Protein AF-A0A067BI05-F1 (afdb_monomer_lite)

Sequence (385 aa):
MAFNGQLSTTVYVVPRTGSGANLKFDAFLSQPGPDVTANYMLLDDRAYWSIEKDAVITSAGCLDADQLPPVQLMQASLTDAVVVSSVDDQKIECPSGKLLQLQFAGEKFVFCNSNTNQLTKAVGADGDMTIEHLADPTMLPDFTIPRVPGQSALSCPVITNDAFPNLLRSPSTTLSTRAASLGPTTCRCKGRCKPCLFVHGVGNNESSLSTRTFPKTWGSIQDHAPCCLSVALAHYESRERGWTRPRHVSGSSTSSIDNLILVTYSMGNLVAGGAVANRTCTFGSGVTWVSLVGPMQGSNASNVLEQKCASGDWSPSLAVVGYCPATEAYLQLKDQTSVSIDLYNAFQAAQSVHHRASKVLCGINASGLGSADAPAPVYVGSQAF

Organism: Saprolegnia parasitica (strain CBS 223.65) (NCBI:txid695850)

pLDDT: mean 83.99, std 13.9, range [36.34, 98.38]

Radius of gyration: 24.47 Å; chains: 1; bounding box: 62×57×69 Å

Foldseek 3Di:
DAFQNHPDWDKDWAWDDDPDQFTDIKIKTWDDDPAWIWIWIRDPLWIKIFIGGPNATADMAGDALVLDFVRRCVSVQVVLKAWADAAPPDGDDQPQFTWIWTAGPNFIKIFRQHPVRDTAWIDALSDIDGDDDDPDPVPDDDNDQDDHPPDDGYDGDRHDPPDPPPPDDDDPPDNDNHHDYRDPNADADPDAAFAEEEFFAADAADFDAWDQDDCVTCNVVSVRPNSHPGYTYFHDHQHAAALLDDDDRHPDPAQEDAQYEYEYAESRLLNVLLCCLVSVHHYDPRYAYEYEAYLLQAALLLVLLCVCLVVVVDDPVCVVSPCPPPHNSSNLRHGLVPDDPVSVVSSVSSVVSCVSHNHYHHDPDLNDRDYPPNPNSVVSRVVSD

Structure (mmCIF, N/CA/C/O backbone):
data_AF-A0A067BI05-F1
#
_entry.id   AF-A0A067BI05-F1
#
loop_
_atom_site.group_PDB
_atom_site.id
_atom_site.type_symbol
_atom_site.label_atom_id
_atom_site.label_alt_id
_atom_site.label_comp_id
_atom_site.label_asym_id
_atom_site.label_entity_id
_atom_site.label_seq_id
_atom_site.pdbx_PDB_ins_code
_atom_site.Cartn_x
_atom_site.Cartn_y
_atom_site.Cartn_z
_atom_site.occupancy
_atom_site.B_iso_or_equiv
_atom_site.auth_seq_id
_atom_site.auth_comp_id
_atom_site.auth_asym_id
_atom_site.auth_atom_id
_atom_site.pdbx_PDB_model_num
ATOM 1 N N . MET A 1 1 ? 2.111 -1.872 12.413 1.00 56.62 1 MET A N 1
ATOM 2 C CA . MET A 1 1 ? 1.651 -1.036 11.278 1.00 56.62 1 MET A CA 1
ATOM 3 C C . MET A 1 1 ? 1.596 0.419 11.742 1.00 56.62 1 MET A C 1
ATOM 5 O O . MET A 1 1 ? 1.391 0.620 12.929 1.00 56.62 1 MET A O 1
ATOM 9 N N . ALA A 1 2 ? 1.810 1.408 10.868 1.00 65.00 2 ALA A N 1
ATOM 10 C CA . ALA A 1 2 ? 1.563 2.819 11.189 1.00 65.00 2 ALA A CA 1
ATOM 11 C C . ALA A 1 2 ? 0.395 3.327 10.333 1.00 65.00 2 ALA A C 1
ATOM 13 O O . ALA A 1 2 ? 0.417 3.146 9.117 1.00 65.00 2 ALA A O 1
ATOM 14 N N . PHE A 1 3 ? -0.613 3.939 10.948 1.00 66.50 3 PHE A N 1
ATOM 15 C CA . PHE A 1 3 ? -1.763 4.529 10.263 1.00 66.50 3 PHE A CA 1
ATOM 16 C C . PHE A 1 3 ? -1.523 6.036 10.107 1.00 66.50 3 PHE A C 1
ATOM 18 O O . PHE A 1 3 ? -1.383 6.740 11.106 1.00 66.50 3 PHE A O 1
ATOM 25 N N . ASN A 1 4 ? -1.399 6.526 8.867 1.00 66.25 4 ASN A N 1
ATOM 26 C CA . ASN A 1 4 ? -0.978 7.904 8.551 1.00 66.25 4 ASN A CA 1
ATOM 27 C C . ASN A 1 4 ? 0.317 8.327 9.275 1.00 66.25 4 ASN A C 1
ATOM 29 O O . ASN A 1 4 ? 0.436 9.429 9.800 1.00 66.25 4 ASN A O 1
ATOM 33 N N . GLY A 1 5 ? 1.293 7.414 9.337 1.00 68.69 5 GLY A N 1
ATOM 34 C CA . GLY A 1 5 ? 2.583 7.647 9.997 1.00 68.69 5 GLY A CA 1
ATOM 35 C C . GLY A 1 5 ? 2.569 7.518 11.525 1.00 68.69 5 GLY A C 1
ATOM 36 O O . GLY A 1 5 ? 3.636 7.574 12.131 1.00 68.69 5 GLY A O 1
ATOM 37 N N . GLN A 1 6 ? 1.407 7.282 12.142 1.00 74.69 6 GLN A N 1
ATOM 38 C CA . GLN A 1 6 ? 1.266 7.129 13.590 1.00 74.69 6 GLN A CA 1
ATOM 39 C C . GLN A 1 6 ? 1.163 5.656 14.001 1.00 74.69 6 GLN A C 1
ATOM 41 O O . GLN A 1 6 ? 0.455 4.870 13.373 1.00 74.69 6 GLN A O 1
ATOM 46 N N . LEU A 1 7 ? 1.867 5.271 15.068 1.00 82.44 7 LEU A N 1
ATOM 47 C CA . LEU A 1 7 ? 1.846 3.900 15.609 1.00 82.44 7 LEU A CA 1
ATOM 48 C C . LEU A 1 7 ? 0.680 3.644 16.574 1.00 82.44 7 LEU A C 1
ATOM 50 O O . LEU A 1 7 ? 0.437 2.502 16.956 1.00 82.44 7 LEU A O 1
ATOM 54 N N . SER A 1 8 ? -0.032 4.694 16.967 1.00 86.25 8 SER A N 1
ATOM 55 C CA . SER A 1 8 ? -1.223 4.629 17.806 1.00 86.25 8 SER A CA 1
ATOM 56 C C . SER A 1 8 ? -2.197 5.730 17.407 1.00 86.25 8 SER A C 1
ATOM 58 O O . SER A 1 8 ? -1.823 6.730 16.789 1.00 86.25 8 SER A O 1
ATOM 60 N N . THR A 1 9 ? -3.470 5.540 17.735 1.00 88.00 9 THR A N 1
ATOM 61 C CA . THR A 1 9 ? -4.495 6.556 17.526 1.00 88.00 9 THR A CA 1
ATOM 62 C C . THR A 1 9 ? -5.673 6.336 18.470 1.00 88.00 9 THR A C 1
ATOM 64 O O . THR A 1 9 ? -5.859 5.226 18.972 1.00 88.00 9 THR A O 1
ATOM 67 N N . THR A 1 10 ? -6.456 7.386 18.706 1.00 90.75 10 THR A N 1
ATOM 68 C CA . THR A 1 10 ? -7.650 7.344 19.555 1.00 90.75 10 THR A CA 1
ATOM 69 C C . THR A 1 10 ? -8.881 7.539 18.686 1.00 90.75 10 THR A C 1
ATOM 71 O O . THR A 1 10 ? -8.985 8.534 17.968 1.00 90.75 10 THR A O 1
ATOM 74 N N . VAL A 1 11 ? -9.817 6.597 18.775 1.00 92.50 11 VAL A N 1
ATOM 75 C CA . VAL A 1 11 ? -11.116 6.664 18.103 1.00 92.50 11 VAL A CA 1
ATOM 76 C C . VAL A 1 11 ? -12.190 6.823 19.171 1.00 92.50 11 VAL A C 1
ATOM 78 O O . VAL A 1 11 ? -12.309 5.983 20.061 1.00 92.50 11 VAL A O 1
ATOM 81 N N . TYR A 1 12 ? -12.986 7.880 19.070 1.00 94.56 12 TYR A N 1
ATOM 82 C CA . TYR A 1 12 ? -14.191 8.058 19.871 1.00 94.56 12 TYR A CA 1
ATOM 83 C C . TYR A 1 12 ? -15.354 7.390 19.155 1.00 94.56 12 TYR A C 1
ATOM 85 O O . TYR A 1 12 ? -15.509 7.572 17.950 1.00 94.56 12 TYR A O 1
ATOM 93 N N . VAL A 1 13 ? -16.165 6.624 19.882 1.00 92.31 13 VAL A N 1
ATOM 94 C CA . VAL A 1 13 ? -17.328 5.917 19.332 1.00 92.31 13 VAL A CA 1
ATOM 95 C C . VAL A 1 13 ? -18.539 6.216 20.203 1.00 92.31 13 VAL A C 1
ATOM 97 O O . VAL A 1 13 ? -18.498 6.011 21.415 1.00 92.31 13 VAL A O 1
ATOM 100 N N . VAL A 1 14 ? -19.618 6.684 19.582 1.00 92.88 14 VAL A N 1
ATOM 101 C CA . VAL A 1 14 ? -20.865 7.047 20.256 1.00 92.88 14 VAL A CA 1
ATOM 102 C C . VAL A 1 14 ? -21.976 6.132 19.748 1.00 92.88 14 VAL A C 1
ATOM 104 O O . VAL A 1 14 ? -22.354 6.232 18.580 1.00 92.88 14 VAL A O 1
ATOM 107 N N . PRO A 1 15 ? -22.512 5.216 20.572 1.00 89.75 15 PRO A N 1
ATOM 108 C CA . PRO A 1 15 ? -23.599 4.349 20.142 1.00 89.75 15 PRO A CA 1
ATOM 109 C C . PRO A 1 15 ? -24.854 5.176 19.848 1.00 89.75 15 PRO A C 1
ATOM 111 O O . PRO A 1 15 ? -25.231 6.058 20.620 1.00 89.75 15 PRO A O 1
ATOM 114 N N . ARG A 1 16 ? -25.538 4.851 18.750 1.00 89.12 16 ARG A N 1
ATOM 115 C CA . ARG A 1 16 ? -26.815 5.461 18.372 1.00 89.12 16 ARG A CA 1
ATOM 116 C C . ARG A 1 16 ? -27.958 4.476 18.550 1.00 89.12 16 ARG A C 1
ATOM 118 O O . ARG A 1 16 ? -27.801 3.264 18.398 1.00 89.12 16 ARG A O 1
ATOM 125 N N . THR A 1 17 ? -29.144 5.005 18.836 1.00 81.88 17 THR A N 1
ATOM 126 C CA . THR A 1 17 ? -30.365 4.197 18.788 1.00 81.88 17 THR A CA 1
ATOM 127 C C . THR A 1 17 ? -30.646 3.795 17.340 1.00 81.88 17 THR A C 1
ATOM 129 O O . THR A 1 17 ? -30.549 4.602 16.416 1.00 81.88 17 THR A O 1
ATOM 132 N N . GLY A 1 18 ? -30.961 2.520 17.121 1.00 67.38 18 GLY A N 1
ATOM 133 C CA . GLY A 1 18 ? -31.204 1.977 15.790 1.00 67.38 18 GLY A CA 1
ATOM 134 C C . GLY A 1 18 ? -32.317 0.941 15.803 1.00 67.38 18 GLY A C 1
ATOM 135 O O . GLY A 1 18 ? -32.486 0.207 16.775 1.00 67.38 18 GLY A O 1
ATOM 136 N N . SER A 1 19 ? -33.082 0.886 14.715 1.00 57.88 19 SER A N 1
ATOM 137 C CA . SER A 1 19 ? -34.001 -0.207 14.414 1.00 57.88 19 SER A CA 1
ATOM 138 C C . SER A 1 19 ? -33.335 -1.169 13.423 1.00 57.88 19 SER A C 1
ATOM 140 O O . SER A 1 19 ? -32.744 -0.743 12.431 1.00 57.88 19 SER A O 1
ATOM 142 N N . GLY A 1 20 ? -33.414 -2.474 13.693 1.00 62.69 20 GLY A N 1
ATOM 143 C CA . GLY A 1 20 ? -32.857 -3.522 12.830 1.00 62.69 20 GLY A CA 1
ATOM 144 C C . GLY A 1 20 ? -31.731 -4.331 13.475 1.00 62.69 20 GLY A C 1
ATOM 145 O O . GLY A 1 20 ? -31.463 -4.216 14.665 1.00 62.69 20 GLY A O 1
ATOM 146 N N . ALA A 1 21 ? -31.105 -5.194 12.673 1.00 63.84 21 ALA A N 1
ATOM 147 C CA . ALA A 1 21 ? -30.108 -6.157 13.140 1.00 63.84 21 ALA A CA 1
ATOM 148 C C . ALA A 1 21 ? -28.681 -5.591 13.245 1.00 63.84 21 ALA A C 1
ATOM 150 O O . ALA A 1 21 ? -27.814 -6.301 13.725 1.00 63.84 21 ALA A O 1
ATOM 151 N N . ASN A 1 22 ? -28.414 -4.358 12.800 1.00 72.06 22 ASN A N 1
ATOM 152 C CA . ASN A 1 22 ? -27.057 -3.806 12.732 1.00 72.06 22 ASN A CA 1
ATOM 153 C C . ASN A 1 22 ? -26.821 -2.767 13.835 1.00 72.06 22 ASN A C 1
ATOM 155 O O . ASN A 1 22 ? -27.676 -1.910 14.068 1.00 72.06 22 ASN A O 1
ATOM 159 N N . LEU A 1 23 ? -25.640 -2.808 14.461 1.00 79.75 23 LEU A N 1
ATOM 160 C CA . LEU A 1 23 ? -25.194 -1.762 15.384 1.00 79.75 23 LEU A CA 1
ATOM 161 C C . LEU A 1 23 ? -25.078 -0.428 14.647 1.00 79.75 23 LEU A C 1
ATOM 163 O O . LEU A 1 23 ? -24.550 -0.372 13.536 1.00 79.75 23 LEU A O 1
ATOM 167 N N . LYS A 1 24 ? -25.546 0.641 15.293 1.00 86.25 24 LYS A N 1
ATOM 168 C CA . LYS A 1 24 ? -25.377 2.015 14.824 1.00 86.25 24 LYS A CA 1
ATOM 169 C C . LYS A 1 24 ? -24.517 2.791 15.801 1.00 86.25 24 LYS A C 1
ATOM 171 O O . LYS A 1 24 ? -24.714 2.706 17.012 1.00 86.25 24 LYS A O 1
ATOM 176 N N . PHE A 1 25 ? -23.592 3.565 15.264 1.00 90.19 25 PHE A N 1
ATOM 177 C CA . PHE A 1 25 ? -22.757 4.467 16.035 1.00 90.19 25 PHE A CA 1
ATOM 178 C C . PHE A 1 25 ? -22.269 5.608 15.151 1.00 90.19 25 PHE A C 1
ATOM 180 O O . PHE A 1 25 ? -22.267 5.494 13.924 1.00 90.19 25 PHE A O 1
ATOM 187 N N . ASP A 1 26 ? -21.853 6.681 15.802 1.00 92.94 26 ASP A N 1
ATOM 188 C CA . ASP A 1 26 ? -21.001 7.706 15.219 1.00 92.94 26 ASP A CA 1
ATOM 189 C C . ASP A 1 26 ? -19.573 7.486 15.712 1.00 92.94 26 ASP A C 1
ATOM 191 O O . ASP A 1 26 ? -19.353 6.902 16.778 1.00 92.94 26 ASP A O 1
ATOM 195 N N . ALA A 1 27 ? -18.591 7.912 14.928 1.00 94.06 27 ALA A N 1
ATOM 196 C CA . ALA A 1 27 ? -17.193 7.798 15.307 1.00 94.06 27 ALA A CA 1
ATOM 197 C C . ALA A 1 27 ? -16.387 9.022 14.890 1.00 94.06 27 ALA A C 1
ATOM 199 O O . ALA A 1 27 ? -16.645 9.621 13.849 1.00 94.06 27 ALA A O 1
ATOM 200 N N . PHE A 1 28 ? -15.382 9.359 15.688 1.00 94.94 28 PHE A N 1
ATOM 201 C CA . PHE A 1 28 ? -14.453 10.437 15.389 1.00 94.94 28 PHE A CA 1
ATOM 202 C C . PHE A 1 28 ? -13.025 9.993 15.666 1.00 94.94 28 PHE A C 1
ATOM 204 O O . PHE A 1 28 ? -12.724 9.393 16.697 1.00 94.94 28 PHE A O 1
ATOM 211 N N . LEU A 1 29 ? -12.140 10.315 14.737 1.00 92.56 29 LEU A N 1
ATOM 212 C CA . LEU A 1 29 ? -10.731 9.983 14.775 1.00 92.56 29 LEU A CA 1
ATOM 213 C C . LEU A 1 29 ? -9.933 11.225 14.400 1.00 92.56 29 LEU A C 1
ATOM 215 O O . LEU A 1 29 ? -10.131 11.779 13.323 1.00 92.56 29 LEU A O 1
ATOM 219 N N . SER A 1 30 ? -9.007 11.626 15.265 1.00 90.69 30 SER A N 1
ATOM 220 C CA . SER A 1 30 ? -8.077 12.721 14.993 1.00 90.69 30 SER A CA 1
ATOM 221 C C . SER A 1 30 ? -6.648 12.214 14.997 1.00 90.69 30 SER A C 1
ATOM 223 O O . SER A 1 30 ? -6.239 11.449 15.874 1.00 90.69 30 SER A O 1
ATOM 225 N N . GLN A 1 31 ? -5.883 12.648 14.005 1.00 87.94 31 GLN A N 1
ATOM 226 C CA . GLN A 1 31 ? -4.492 12.280 13.827 1.00 87.94 31 GLN A CA 1
ATOM 227 C C . GLN A 1 31 ? -3.637 13.525 13.627 1.00 87.94 31 GLN A C 1
ATOM 229 O O . GLN A 1 31 ? -3.487 14.007 12.500 1.00 87.94 31 GLN A O 1
ATOM 234 N N . PRO A 1 32 ? -3.048 14.039 14.716 1.00 87.00 32 PRO A N 1
ATOM 235 C CA . PRO A 1 32 ? -2.058 15.097 14.636 1.00 87.00 32 PRO A CA 1
ATOM 236 C C . PRO A 1 32 ? -0.828 14.621 13.852 1.00 87.00 32 PRO A C 1
ATOM 238 O O . PRO A 1 32 ? -0.216 13.599 14.177 1.00 87.00 32 PRO A O 1
ATOM 241 N N . GLY A 1 33 ? -0.479 15.350 12.799 1.00 80.62 33 GLY A N 1
ATOM 242 C CA . GLY A 1 33 ? 0.780 15.233 12.071 1.00 80.62 33 GLY A CA 1
ATOM 243 C C . GLY A 1 33 ? 1.746 16.368 12.436 1.00 80.62 33 GLY A C 1
ATOM 244 O O . GLY A 1 33 ? 1.424 17.207 13.275 1.00 80.62 33 GLY A O 1
ATOM 245 N N . PRO A 1 34 ? 2.940 16.416 11.817 1.00 77.94 34 PRO A N 1
ATOM 246 C CA . PRO A 1 34 ? 3.927 17.463 12.091 1.00 77.94 34 PRO A CA 1
ATOM 247 C C . PRO A 1 34 ? 3.455 18.866 11.675 1.00 77.94 34 PRO A C 1
ATOM 249 O O . PRO A 1 34 ? 3.755 19.827 12.374 1.00 77.94 34 PRO A O 1
ATOM 252 N N . ASP A 1 35 ? 2.701 18.972 10.574 1.00 81.31 35 ASP A N 1
ATOM 253 C CA . ASP A 1 35 ? 2.276 20.261 9.999 1.00 81.31 35 ASP A CA 1
ATOM 254 C C . ASP A 1 35 ? 0.755 20.463 9.980 1.00 81.31 35 ASP A C 1
ATOM 256 O O . ASP A 1 35 ? 0.274 21.592 9.880 1.00 81.31 35 ASP A O 1
ATOM 260 N N . VAL A 1 36 ? -0.005 19.368 9.998 1.00 84.75 36 VAL A N 1
ATOM 261 C CA . VAL A 1 36 ? -1.465 19.364 9.867 1.00 84.75 36 VAL A CA 1
ATOM 262 C C . VAL A 1 36 ? -2.066 18.250 10.712 1.00 84.75 36 VAL A C 1
ATOM 264 O O . VAL A 1 36 ? -1.423 17.225 10.933 1.00 84.75 36 VAL A O 1
ATOM 267 N N . THR A 1 37 ? -3.316 18.417 11.122 1.00 86.44 37 THR A N 1
ATOM 268 C CA . THR A 1 37 ? -4.121 17.379 11.769 1.00 86.44 37 THR A CA 1
ATOM 269 C C . THR A 1 37 ? -5.123 16.826 10.765 1.00 86.44 37 THR A C 1
ATOM 271 O O . THR A 1 37 ? -5.884 17.581 10.160 1.00 86.44 37 THR A O 1
ATOM 274 N N . ALA A 1 38 ? -5.131 15.507 10.581 1.00 88.94 38 ALA A N 1
ATOM 275 C CA . ALA A 1 38 ? -6.140 14.824 9.780 1.00 88.94 38 ALA A CA 1
ATOM 276 C C . ALA A 1 38 ? -7.260 14.310 10.685 1.00 88.94 38 ALA A C 1
ATOM 278 O O . ALA A 1 38 ? -7.002 13.533 11.604 1.00 88.94 38 ALA A O 1
ATOM 279 N N . ASN A 1 39 ? -8.498 14.719 10.418 1.00 91.62 39 ASN A N 1
ATOM 280 C CA . ASN A 1 39 ? -9.674 14.255 11.148 1.00 91.62 39 ASN A CA 1
ATOM 281 C C . ASN A 1 39 ? -10.578 13.425 10.231 1.00 91.62 39 ASN A C 1
ATOM 283 O O . ASN A 1 39 ? -10.792 13.784 9.072 1.00 91.62 39 ASN A O 1
ATOM 287 N N . TYR A 1 40 ? -11.153 12.359 10.776 1.00 92.50 40 TYR A N 1
ATOM 288 C CA . TYR A 1 40 ? -12.107 11.475 10.117 1.00 92.50 40 TYR A CA 1
ATOM 289 C C . TYR A 1 40 ? -13.336 11.334 11.005 1.00 92.50 40 TYR A C 1
ATOM 291 O O . TYR A 1 40 ? -13.212 11.109 12.210 1.00 92.50 40 TYR A O 1
ATOM 299 N N . MET A 1 41 ? -14.519 11.461 10.416 1.00 94.81 41 MET A N 1
ATOM 300 C CA . MET A 1 41 ? -15.772 11.426 11.159 1.00 94.81 41 MET A CA 1
ATOM 301 C C . MET A 1 41 ? -16.810 10.587 10.426 1.00 94.81 41 MET A C 1
ATOM 303 O O . MET A 1 41 ? -17.064 10.800 9.243 1.00 94.81 41 MET A O 1
ATOM 307 N N . LEU A 1 42 ? -17.435 9.667 11.152 1.00 93.62 42 LEU A N 1
ATOM 308 C CA . LEU A 1 42 ? -18.682 9.016 10.782 1.00 93.62 42 LEU A CA 1
ATOM 309 C C . LEU A 1 42 ? -19.787 9.653 11.625 1.00 93.62 42 LEU A C 1
ATOM 311 O O . LEU A 1 42 ? -19.767 9.522 12.846 1.00 93.62 42 LEU A O 1
ATOM 315 N N . LEU A 1 43 ? -20.722 10.344 10.981 1.00 93.81 43 LEU A N 1
ATOM 316 C CA . LEU A 1 43 ? -21.847 11.010 11.630 1.00 93.81 43 LEU A CA 1
ATOM 317 C C . LEU A 1 43 ? -23.120 10.723 10.841 1.00 93.81 43 LEU A C 1
ATOM 319 O O . LEU A 1 43 ? -23.198 11.030 9.650 1.00 93.81 43 LEU A O 1
ATOM 323 N N . ASP A 1 44 ? -24.114 10.141 11.504 1.00 91.38 44 ASP A N 1
ATOM 324 C CA . ASP A 1 44 ? -25.419 9.840 10.915 1.00 91.38 44 ASP A CA 1
ATOM 325 C C . ASP A 1 44 ? -25.350 9.027 9.616 1.00 91.38 44 ASP A C 1
ATOM 327 O O . ASP A 1 44 ? -25.998 9.336 8.614 1.00 91.38 44 ASP A O 1
ATOM 331 N N . ASP A 1 45 ? -24.558 7.952 9.651 1.00 89.19 45 ASP A N 1
ATOM 332 C CA . ASP A 1 45 ? -24.326 7.054 8.514 1.00 89.19 45 ASP A CA 1
ATOM 333 C C . ASP A 1 45 ? -23.666 7.769 7.306 1.00 89.19 45 ASP A C 1
ATOM 335 O O . ASP A 1 45 ? -23.735 7.275 6.185 1.00 89.19 45 ASP A O 1
ATOM 339 N N . ARG A 1 46 ? -23.017 8.928 7.507 1.00 92.62 46 ARG A N 1
ATOM 340 C CA . ARG A 1 46 ? -22.255 9.681 6.490 1.00 92.62 46 ARG A CA 1
ATOM 341 C C . ARG A 1 46 ? -20.814 9.861 6.944 1.00 92.62 46 ARG A C 1
ATOM 343 O O . ARG A 1 46 ? -20.571 10.119 8.122 1.00 92.62 46 ARG A O 1
ATOM 350 N N . ALA A 1 47 ? -19.868 9.756 6.018 1.00 93.69 47 ALA A N 1
ATOM 351 C CA . ALA A 1 47 ? -18.452 9.811 6.346 1.00 93.69 47 ALA A CA 1
ATOM 352 C C . ALA A 1 47 ? -17.747 11.025 5.738 1.00 93.69 47 ALA A C 1
ATOM 354 O O . ALA A 1 47 ? -17.953 11.384 4.577 1.00 93.69 47 ALA A O 1
ATOM 355 N N . TYR A 1 48 ? -16.903 11.645 6.556 1.00 94.31 48 TYR A N 1
ATOM 356 C CA . TYR A 1 48 ? -16.221 12.898 6.280 1.00 94.31 48 TYR A CA 1
ATOM 357 C C . TYR A 1 48 ? -14.737 12.770 6.615 1.00 94.31 48 TYR A C 1
ATOM 359 O O . TYR A 1 48 ? -14.358 12.084 7.567 1.00 94.31 48 TYR A O 1
ATOM 367 N N . TRP A 1 49 ? -13.908 13.508 5.888 1.00 92.81 49 TRP A N 1
ATOM 368 C CA . TRP A 1 49 ? -12.530 13.789 6.275 1.00 92.81 49 TRP A CA 1
ATOM 369 C C . TRP A 1 49 ? -12.286 15.296 6.282 1.00 92.81 49 TRP A C 1
ATOM 371 O O . TRP A 1 49 ? -12.964 16.059 5.588 1.00 92.81 49 TRP A O 1
ATOM 381 N N . SER A 1 50 ? -11.302 15.736 7.059 1.00 90.12 50 SER A N 1
ATOM 382 C CA . SER A 1 50 ? -10.821 17.114 7.032 1.00 90.12 50 SER A CA 1
ATOM 383 C C . SER A 1 50 ? -9.341 17.209 7.379 1.00 90.12 50 SER A C 1
ATOM 385 O O . SER A 1 50 ? -8.800 16.358 8.082 1.00 90.12 50 SER A O 1
ATOM 387 N N . ILE A 1 51 ? -8.694 18.247 6.858 1.00 88.00 51 ILE A N 1
ATOM 388 C CA . ILE A 1 51 ? -7.316 18.615 7.163 1.00 88.00 51 ILE A CA 1
ATOM 389 C C . ILE A 1 51 ? -7.330 19.987 7.819 1.00 88.00 51 ILE A C 1
ATOM 391 O O . ILE A 1 51 ? -7.756 20.988 7.232 1.00 88.00 51 ILE A O 1
ATOM 395 N N . GLU A 1 52 ? -6.831 20.020 9.039 1.00 87.31 52 GLU A N 1
ATOM 396 C CA . GLU A 1 52 ? -6.748 21.199 9.878 1.00 87.31 52 GLU A CA 1
ATOM 397 C C . GLU A 1 52 ? -5.296 21.659 9.983 1.00 87.31 52 GLU A C 1
ATOM 399 O O . GLU A 1 52 ? -4.385 20.858 10.195 1.00 87.31 52 GLU A O 1
ATOM 404 N N . LYS A 1 53 ? -5.075 22.962 9.825 1.00 87.12 53 LYS A N 1
ATOM 405 C CA . LYS A 1 53 ? -3.781 23.611 10.012 1.00 87.12 53 LYS A CA 1
ATOM 406 C C . LYS A 1 53 ? -3.990 24.866 10.843 1.00 87.12 53 LYS A C 1
ATOM 408 O O . LYS A 1 53 ? -4.869 25.658 10.515 1.00 87.12 53 LYS A O 1
ATOM 413 N N . ASP A 1 54 ? -3.206 25.037 11.905 1.00 87.75 54 ASP A N 1
ATOM 414 C CA . ASP A 1 54 ? -3.290 26.202 12.798 1.00 87.75 54 ASP A CA 1
ATOM 415 C C . ASP A 1 54 ? -4.727 26.471 13.304 1.00 87.75 54 ASP A C 1
ATOM 417 O O . ASP A 1 54 ? -5.197 27.607 13.313 1.00 87.75 54 ASP A O 1
ATOM 421 N N . ALA A 1 55 ? -5.444 25.406 13.689 1.00 86.50 55 ALA A N 1
ATOM 422 C CA . ALA A 1 55 ? -6.850 25.427 14.118 1.00 86.50 55 ALA A CA 1
ATOM 423 C C . ALA A 1 55 ? -7.883 25.839 13.047 1.00 86.50 55 ALA A C 1
ATOM 425 O O . ALA A 1 55 ? -9.038 26.136 13.357 1.00 86.50 55 ALA A O 1
ATOM 426 N N . VAL A 1 56 ? -7.490 25.854 11.770 1.00 89.88 56 VAL A N 1
ATOM 427 C CA . VAL A 1 56 ? -8.370 26.175 10.643 1.00 89.88 56 VAL A CA 1
ATOM 428 C C . VAL A 1 56 ? -8.487 24.971 9.716 1.00 89.88 56 VAL A C 1
ATOM 430 O O . VAL A 1 56 ? -7.489 24.431 9.239 1.00 89.88 56 VAL A O 1
ATOM 433 N N . ILE A 1 57 ? -9.722 24.570 9.403 1.00 88.88 57 ILE A N 1
ATOM 434 C CA . ILE A 1 57 ? -9.988 23.546 8.388 1.00 88.88 57 ILE A CA 1
ATOM 435 C C . ILE A 1 57 ? -9.629 24.121 7.014 1.00 88.88 57 ILE A C 1
ATOM 437 O O . ILE A 1 57 ? -10.308 25.004 6.490 1.00 88.88 57 ILE A O 1
ATOM 441 N N . THR A 1 58 ? -8.549 23.608 6.432 1.00 85.69 58 THR A N 1
ATOM 442 C CA . THR A 1 58 ? -8.029 24.038 5.124 1.00 85.69 58 THR A CA 1
ATOM 443 C C . THR A 1 58 ? -8.602 23.222 3.973 1.00 85.69 58 THR A C 1
ATOM 445 O O . THR A 1 58 ? -8.685 23.705 2.846 1.00 85.69 58 THR A O 1
ATOM 448 N N . SER A 1 59 ? -9.018 21.988 4.252 1.00 85.19 59 SER A N 1
ATOM 449 C CA . SER A 1 59 ? -9.626 21.095 3.276 1.00 85.19 59 SER A CA 1
ATOM 450 C C . SER A 1 59 ? -10.564 20.118 3.973 1.00 85.19 59 SER A C 1
ATOM 452 O O . SER A 1 59 ? -10.313 19.730 5.113 1.00 85.19 59 SER A O 1
ATOM 454 N N . ALA A 1 60 ? -11.651 19.742 3.310 1.00 90.75 60 ALA A N 1
ATOM 455 C CA . ALA A 1 60 ? -12.587 18.746 3.804 1.00 90.75 60 ALA A CA 1
ATOM 456 C C . ALA A 1 60 ? -13.336 18.097 2.640 1.00 90.75 60 ALA A C 1
ATOM 458 O O . ALA A 1 60 ? -13.480 18.696 1.572 1.00 90.75 60 ALA A O 1
ATOM 459 N N . GLY A 1 61 ? -13.834 16.886 2.857 1.00 89.50 61 GLY A N 1
ATOM 460 C CA . GLY A 1 61 ? -14.568 16.150 1.842 1.00 89.50 61 GLY A CA 1
ATOM 461 C C . GLY A 1 61 ? -15.304 14.945 2.401 1.00 89.50 61 GLY A C 1
ATOM 462 O O . GLY A 1 61 ? -15.342 14.712 3.610 1.00 89.50 61 GLY A O 1
ATOM 463 N N . CYS A 1 62 ? -15.906 14.196 1.487 1.00 92.19 62 CYS A N 1
ATOM 464 C CA . CYS A 1 62 ? -16.631 12.972 1.788 1.00 92.19 62 CYS A CA 1
ATOM 465 C C . CYS A 1 62 ? -15.716 11.758 1.671 1.00 92.19 62 CYS A C 1
ATOM 467 O O . CYS A 1 62 ? -14.731 11.795 0.931 1.00 92.19 62 CYS A O 1
ATOM 469 N N . LEU A 1 63 ? -16.055 10.708 2.411 1.00 88.88 63 LEU A N 1
ATOM 470 C CA . LEU A 1 63 ? -15.486 9.376 2.246 1.00 88.88 63 LEU A CA 1
ATOM 471 C C . LEU A 1 63 ? -16.562 8.441 1.707 1.00 88.88 63 LEU A C 1
ATOM 473 O O . LEU A 1 63 ? -17.716 8.520 2.132 1.00 88.88 63 LEU A O 1
ATOM 477 N N . ASP A 1 64 ? -16.160 7.545 0.818 1.00 84.31 64 ASP A N 1
ATOM 478 C CA . ASP A 1 64 ? -17.004 6.483 0.286 1.00 84.31 64 ASP A CA 1
ATOM 479 C C . ASP A 1 64 ? -16.969 5.229 1.177 1.00 84.31 64 ASP A C 1
ATOM 481 O O . ASP A 1 64 ? -16.134 5.079 2.074 1.00 84.31 64 ASP A O 1
ATOM 485 N N . ALA A 1 65 ? -17.911 4.311 0.942 1.00 81.56 65 ALA A N 1
ATOM 486 C CA . ALA A 1 65 ? -18.102 3.113 1.762 1.00 81.56 65 ALA A CA 1
ATOM 487 C C . ALA A 1 65 ? -16.860 2.205 1.816 1.00 81.56 65 ALA A C 1
ATOM 489 O O . ALA A 1 65 ? -16.597 1.577 2.840 1.00 81.56 65 ALA A O 1
ATOM 490 N N . ASP A 1 66 ? -16.092 2.137 0.728 1.00 76.62 66 ASP A N 1
ATOM 491 C CA . ASP A 1 66 ? -14.876 1.327 0.614 1.00 76.62 66 ASP A CA 1
ATOM 492 C C . ASP A 1 66 ? -13.649 1.973 1.283 1.00 76.62 66 ASP A C 1
ATOM 494 O O . ASP A 1 66 ? -12.609 1.327 1.424 1.00 76.62 66 ASP A O 1
ATOM 498 N N . GLN A 1 67 ? -13.774 3.225 1.732 1.00 80.62 67 GLN A N 1
ATOM 499 C CA . GLN A 1 67 ? -12.751 3.957 2.481 1.00 80.62 67 GLN A CA 1
ATOM 500 C C . GLN A 1 67 ? -12.937 3.848 4.001 1.00 80.62 67 GLN A C 1
ATOM 502 O O . GLN A 1 67 ? -12.139 4.393 4.767 1.00 80.62 67 GLN A O 1
ATOM 507 N N . LEU A 1 68 ? -13.983 3.153 4.449 1.00 80.69 68 LEU A N 1
ATOM 508 C CA . LEU A 1 68 ? -14.271 2.897 5.854 1.00 80.69 68 LEU A CA 1
ATOM 509 C C . LEU A 1 68 ? -13.909 1.453 6.221 1.00 80.69 68 LEU A C 1
ATOM 511 O O . LEU A 1 68 ? -14.052 0.548 5.394 1.00 80.69 68 LEU A O 1
ATOM 515 N N . PRO A 1 69 ? -13.505 1.185 7.479 1.00 79.81 69 PRO A N 1
ATOM 516 C CA . PRO A 1 69 ? -13.508 -0.178 7.992 1.00 79.81 69 PRO A CA 1
ATOM 517 C C . PRO A 1 69 ? -14.891 -0.813 7.773 1.00 79.81 69 PRO A C 1
ATOM 519 O O . PRO A 1 69 ? -15.893 -0.098 7.844 1.00 79.81 69 PRO A O 1
ATOM 522 N N . PRO A 1 70 ? -14.994 -2.136 7.553 1.00 78.31 70 PRO A N 1
ATOM 523 C CA . PRO A 1 70 ? -16.267 -2.796 7.272 1.00 78.31 70 PRO A CA 1
ATOM 524 C C . PRO A 1 70 ? -17.111 -2.944 8.553 1.00 78.31 70 PRO A C 1
ATOM 526 O O . PRO A 1 70 ? -17.351 -4.045 9.050 1.00 78.31 70 PRO A O 1
ATOM 529 N N . VAL A 1 71 ? -17.547 -1.815 9.117 1.00 77.56 71 VAL A N 1
ATOM 530 C CA . VAL A 1 71 ? -18.249 -1.670 10.402 1.00 77.56 71 VAL A CA 1
ATOM 531 C C . VAL A 1 71 ? -19.536 -2.488 10.478 1.00 77.56 71 VAL A C 1
ATOM 533 O O . VAL A 1 71 ? -19.906 -2.972 11.543 1.00 77.56 71 VAL A O 1
ATOM 536 N N . GLN A 1 72 ? -20.174 -2.746 9.341 1.00 75.12 72 GLN A N 1
ATOM 537 C CA . GLN A 1 72 ? -21.322 -3.637 9.207 1.00 75.12 72 GLN A CA 1
ATOM 538 C C . GLN A 1 72 ? -21.033 -5.079 9.653 1.00 75.12 72 GLN A C 1
ATOM 540 O O . GLN A 1 72 ? -21.948 -5.788 10.067 1.00 75.12 72 GLN A O 1
ATOM 545 N N . LEU A 1 73 ? -19.771 -5.522 9.625 1.00 80.06 73 LEU A N 1
ATOM 546 C CA . LEU A 1 73 ? -19.373 -6.848 10.110 1.00 80.06 73 LEU A CA 1
ATOM 547 C C . LEU A 1 73 ? -19.311 -6.928 11.641 1.00 80.06 73 LEU A C 1
ATOM 549 O O . LEU A 1 73 ? -19.208 -8.024 12.188 1.00 80.06 73 LEU A O 1
ATOM 553 N N . MET A 1 74 ? -19.384 -5.796 12.347 1.00 82.19 74 MET A N 1
ATOM 554 C CA . MET A 1 74 ? -19.189 -5.737 13.796 1.00 82.19 74 MET A CA 1
ATOM 555 C C . MET A 1 74 ? -20.251 -6.534 14.558 1.00 82.19 74 MET A C 1
ATOM 557 O O . MET A 1 74 ? -19.910 -7.308 15.449 1.00 82.19 74 MET A O 1
ATOM 561 N N . GLN A 1 75 ? -21.528 -6.423 14.174 1.00 83.19 75 GLN A N 1
ATOM 562 C CA . GLN A 1 75 ? -22.593 -7.198 14.817 1.00 83.19 75 GLN A CA 1
ATOM 563 C C . GLN A 1 75 ? -22.375 -8.705 14.648 1.00 83.19 75 GLN A C 1
ATOM 565 O O . GLN A 1 75 ? -22.479 -9.456 15.620 1.00 83.19 75 GLN A O 1
ATOM 570 N N . ALA A 1 76 ? -22.102 -9.154 13.419 1.00 83.50 76 ALA A N 1
ATOM 571 C CA . ALA A 1 76 ? -21.877 -10.568 13.138 1.00 83.50 76 ALA A CA 1
ATOM 572 C C . ALA A 1 76 ? -20.666 -11.079 13.930 1.00 83.50 76 ALA A C 1
ATOM 574 O O . ALA A 1 76 ? -20.767 -12.081 14.631 1.00 83.50 76 ALA A O 1
ATOM 575 N N . SER A 1 77 ? -19.574 -10.312 13.929 1.00 86.81 77 SER A N 1
ATOM 576 C CA . SER A 1 77 ? -18.368 -10.608 14.699 1.00 86.81 77 SER A CA 1
ATOM 577 C C . SER A 1 77 ? -18.629 -10.751 16.203 1.00 86.81 77 SER A C 1
ATOM 579 O O . SER A 1 77 ? -18.032 -11.615 16.839 1.00 86.81 77 SER A O 1
ATOM 581 N N . LEU A 1 78 ? -19.480 -9.905 16.790 1.00 85.19 78 LEU A N 1
ATOM 582 C CA . LEU A 1 78 ? -19.838 -9.989 18.210 1.00 85.19 78 LEU A CA 1
ATOM 583 C C . LEU A 1 78 ? -20.764 -11.174 18.501 1.00 85.19 78 LEU A C 1
ATOM 585 O O . LEU A 1 78 ? -20.637 -11.814 19.540 1.00 85.19 78 LEU A O 1
ATOM 589 N N . THR A 1 79 ? -21.678 -11.477 17.579 1.00 86.00 79 THR A N 1
ATOM 590 C CA . THR A 1 79 ? -22.616 -12.604 17.702 1.00 86.00 79 THR A CA 1
ATOM 591 C C . THR A 1 79 ? -21.887 -13.947 17.630 1.00 86.00 79 THR A C 1
ATOM 593 O O . THR A 1 79 ? -22.226 -14.871 18.365 1.00 86.00 79 THR A O 1
ATOM 596 N N . ASP A 1 80 ? -20.854 -14.030 16.791 1.00 86.31 80 ASP A N 1
ATOM 597 C CA . ASP A 1 80 ? -20.039 -15.230 16.586 1.00 86.31 80 ASP A CA 1
ATOM 598 C C . ASP A 1 80 ? -18.880 -15.354 17.598 1.00 86.31 80 ASP A C 1
ATOM 600 O O . ASP A 1 80 ? -18.038 -16.250 17.483 1.00 86.31 80 ASP A O 1
ATOM 604 N N . ALA A 1 81 ? -18.808 -14.464 18.595 1.00 89.75 81 ALA A N 1
ATOM 605 C CA . ALA A 1 81 ? -17.739 -14.471 19.583 1.00 89.75 81 ALA A CA 1
ATOM 606 C C . ALA A 1 81 ? -17.772 -15.736 20.460 1.00 89.75 81 ALA A C 1
ATOM 608 O O . ALA A 1 81 ? -18.825 -16.201 20.902 1.00 89.75 81 ALA A O 1
ATOM 609 N N . VAL A 1 82 ? -16.590 -16.272 20.773 1.00 90.81 82 VAL A N 1
ATOM 610 C CA . VAL A 1 82 ? -16.430 -17.490 21.582 1.00 90.81 82 VAL A CA 1
ATOM 611 C C . VAL A 1 82 ? -15.568 -17.240 22.813 1.00 90.81 82 VAL A C 1
ATOM 613 O O . VAL A 1 82 ? -14.582 -16.509 22.763 1.00 90.81 82 VAL A O 1
ATOM 616 N N . VAL A 1 83 ? -15.918 -17.874 23.933 1.00 91.38 83 VAL A N 1
ATOM 617 C CA . VAL A 1 83 ? -15.125 -17.791 25.168 1.00 91.38 83 VAL A CA 1
ATOM 618 C C . VAL A 1 83 ? -13.876 -18.664 25.044 1.00 91.38 83 VAL A C 1
ATOM 620 O O . VAL A 1 83 ? -13.975 -19.838 24.687 1.00 91.38 83 VAL A O 1
ATOM 623 N N . VAL A 1 84 ? -12.716 -18.112 25.397 1.00 90.50 84 VAL A N 1
ATOM 624 C CA . VAL A 1 84 ? -11.421 -18.815 25.389 1.00 90.50 84 VAL A CA 1
ATOM 625 C C . VAL A 1 84 ? -10.755 -18.744 26.763 1.00 90.50 84 VAL A C 1
ATOM 627 O O . VAL A 1 84 ? -11.028 -17.842 27.552 1.00 90.50 84 VAL A O 1
ATOM 630 N N . SER A 1 85 ? -9.910 -19.722 27.091 1.00 86.25 85 SER A N 1
ATOM 631 C CA . SER A 1 85 ? -9.250 -19.800 28.407 1.00 86.25 85 SER A CA 1
ATOM 632 C C . SER A 1 85 ? -7.894 -19.097 28.451 1.00 86.25 85 SER A C 1
ATOM 634 O O . SER A 1 85 ? -7.423 -18.725 29.522 1.00 86.25 85 SER A O 1
ATOM 636 N N . SER A 1 86 ? -7.247 -18.954 27.299 1.00 84.00 86 SER A N 1
ATOM 637 C CA . SER A 1 86 ? -5.904 -18.395 27.152 1.00 84.00 86 SER A CA 1
ATOM 638 C C . SER A 1 86 ? -5.671 -17.967 25.707 1.00 84.00 86 SER A C 1
ATOM 640 O O . SER A 1 86 ? -6.490 -18.258 24.833 1.00 84.00 86 SER A O 1
ATOM 642 N N . VAL A 1 87 ? -4.545 -17.307 25.456 1.00 84.00 87 VAL A N 1
ATOM 643 C CA . VAL A 1 87 ? -4.047 -16.996 24.114 1.00 84.00 87 VAL A CA 1
ATOM 644 C C . VAL A 1 87 ? -2.663 -17.607 23.966 1.00 84.00 87 VAL A C 1
ATOM 646 O O . VAL A 1 87 ? -1.875 -17.579 24.911 1.00 84.00 87 VAL A O 1
ATOM 649 N N . ASP A 1 88 ? -2.396 -18.214 22.815 1.00 81.44 88 ASP A N 1
ATOM 650 C CA . ASP A 1 88 ? -1.087 -18.797 22.523 1.00 81.44 88 ASP A CA 1
ATOM 651 C C . ASP A 1 88 ? -0.008 -17.703 22.520 1.00 81.44 88 ASP A C 1
ATOM 653 O O . ASP A 1 88 ? -0.209 -16.627 21.960 1.00 81.44 88 ASP A O 1
ATOM 657 N N . ASP A 1 89 ? 1.137 -17.979 23.151 1.00 74.12 89 ASP A N 1
ATOM 658 C CA . ASP A 1 89 ? 2.333 -17.119 23.176 1.00 74.12 89 ASP A CA 1
ATOM 659 C C . ASP A 1 89 ? 2.141 -15.681 23.718 1.00 74.12 89 ASP A C 1
ATOM 661 O O . ASP A 1 89 ? 3.064 -14.867 23.664 1.00 74.12 89 ASP A O 1
ATOM 665 N N . GLN A 1 90 ? 0.981 -15.361 24.302 1.00 75.62 90 GLN A N 1
ATOM 666 C CA . GLN A 1 90 ? 0.684 -14.056 24.894 1.00 75.62 90 GLN A CA 1
ATOM 667 C C . GLN A 1 90 ? -0.161 -14.183 26.163 1.00 75.62 90 GLN A C 1
ATOM 669 O O . GLN A 1 90 ? -1.161 -14.897 26.221 1.00 75.62 90 GLN A O 1
ATOM 674 N N . LYS A 1 91 ? 0.195 -13.404 27.187 1.00 81.12 91 LYS A N 1
ATOM 675 C CA . LYS A 1 91 ? -0.637 -13.234 28.378 1.00 81.12 91 LYS A CA 1
ATOM 676 C C . LYS A 1 91 ? -1.484 -11.974 28.227 1.00 81.12 91 LYS A C 1
ATOM 678 O O . LYS A 1 91 ? -0.948 -10.869 28.227 1.00 81.12 91 LYS A O 1
ATOM 683 N N . ILE A 1 92 ? -2.802 -12.140 28.162 1.00 83.88 92 ILE A N 1
ATOM 684 C CA . ILE A 1 92 ? -3.747 -11.023 28.250 1.00 83.88 92 ILE A CA 1
ATOM 685 C C . ILE A 1 92 ? -4.179 -10.873 29.702 1.00 83.88 92 ILE A C 1
ATOM 687 O O . ILE A 1 92 ? -4.721 -11.801 30.304 1.00 83.88 92 ILE A O 1
ATOM 691 N N . GLU A 1 93 ? -3.963 -9.692 30.265 1.00 86.00 93 GLU A N 1
ATOM 692 C CA . GLU A 1 93 ? -4.527 -9.347 31.563 1.00 86.00 93 GLU A CA 1
ATOM 693 C C . GLU A 1 93 ? -6.025 -9.081 31.418 1.00 86.00 93 GLU A C 1
ATOM 695 O O . GLU A 1 93 ? -6.440 -8.163 30.713 1.00 86.00 93 GLU A O 1
ATOM 700 N N . CYS A 1 94 ? -6.833 -9.903 32.086 1.00 89.44 94 CYS A N 1
ATOM 701 C CA . CYS A 1 94 ? -8.278 -9.724 32.158 1.00 89.44 94 CYS A CA 1
ATOM 702 C C . CYS A 1 94 ? -8.777 -9.979 33.589 1.00 89.44 94 CYS A C 1
ATOM 704 O O . CYS A 1 94 ? -9.323 -11.049 33.878 1.00 89.44 94 CYS A O 1
ATOM 706 N N . PRO A 1 95 ? -8.521 -9.046 34.527 1.00 86.19 95 PRO A N 1
ATOM 707 C CA . PRO A 1 95 ? -8.839 -9.239 35.938 1.00 86.19 95 PRO A CA 1
ATOM 708 C C . PRO A 1 95 ? -10.337 -9.475 36.139 1.00 86.19 95 PRO A C 1
ATOM 710 O O . PRO A 1 95 ? -11.159 -8.648 35.751 1.00 86.19 95 PRO A O 1
ATOM 713 N N . SER A 1 96 ? -10.692 -10.612 36.743 1.00 82.25 96 SER A N 1
ATOM 714 C CA . SER A 1 96 ? -12.083 -10.997 37.039 1.00 82.25 96 SER A CA 1
ATOM 715 C C . SER A 1 96 ? -13.017 -11.060 35.816 1.00 82.25 96 SER A C 1
ATOM 717 O O . SER A 1 96 ? -14.234 -11.099 35.984 1.00 82.25 96 SER A O 1
ATOM 719 N N . GLY A 1 97 ? -12.467 -11.073 34.598 1.00 89.12 97 GLY A N 1
ATOM 720 C CA . GLY A 1 97 ? -13.212 -11.078 33.341 1.00 89.12 97 GLY A CA 1
ATOM 721 C C . GLY A 1 97 ? -13.156 -12.411 32.591 1.00 89.12 97 GLY A C 1
ATOM 722 O O . GLY A 1 97 ? -12.637 -13.415 33.080 1.00 89.12 97 GLY A O 1
ATOM 723 N N . LYS A 1 98 ? -13.709 -12.417 31.377 1.00 92.81 98 LYS A N 1
ATOM 724 C CA . LYS A 1 98 ? -13.665 -13.531 30.421 1.00 92.81 98 LYS A CA 1
ATOM 725 C C . LYS A 1 98 ? -12.974 -13.080 29.142 1.00 92.81 98 LYS A C 1
ATOM 727 O O . LYS A 1 98 ? -13.210 -11.970 28.671 1.00 92.81 98 LYS A O 1
ATOM 732 N N . LEU A 1 99 ? -12.174 -13.962 28.553 1.00 93.56 99 LEU A N 1
ATOM 733 C CA . LEU A 1 99 ? -11.601 -13.723 27.233 1.00 93.56 99 LEU A CA 1
ATOM 734 C C . LEU A 1 99 ? -12.604 -14.137 26.153 1.00 93.56 99 LEU A C 1
ATOM 736 O O . LEU A 1 99 ? -13.140 -15.248 26.196 1.00 93.56 99 LEU A O 1
ATOM 740 N N . LEU A 1 100 ? -12.846 -13.247 25.193 1.00 93.19 100 LEU A N 1
ATOM 741 C CA . LEU A 1 100 ? -13.728 -13.464 24.049 1.00 93.19 100 LEU A CA 1
ATOM 742 C C . LEU A 1 100 ? -12.920 -13.369 22.759 1.00 93.19 100 LEU A C 1
ATOM 744 O O . LEU A 1 100 ? -12.384 -12.311 22.447 1.00 93.19 100 LEU A O 1
ATOM 748 N N . GLN A 1 101 ? -12.842 -14.454 21.999 1.00 91.94 101 GLN A N 1
ATOM 749 C CA . GLN A 1 101 ? -12.280 -14.428 20.656 1.00 91.94 101 GLN A CA 1
ATOM 750 C C . GLN A 1 101 ? -13.374 -14.064 19.649 1.00 91.94 101 GLN A C 1
ATOM 752 O O . GLN A 1 101 ? -14.427 -14.699 19.635 1.00 91.94 101 GLN A O 1
ATOM 757 N N . LEU A 1 102 ? -13.096 -13.102 18.773 1.00 89.88 102 LEU A N 1
ATOM 758 C CA . LEU A 1 102 ? -13.963 -12.707 17.662 1.00 89.88 102 LEU A CA 1
ATOM 759 C C . LEU A 1 102 ? -13.166 -12.561 16.364 1.00 89.88 102 LEU A C 1
ATOM 761 O O . LEU A 1 102 ? -11.935 -12.498 16.393 1.00 89.88 102 LEU A O 1
ATOM 765 N N . GLN A 1 103 ? -13.865 -12.518 15.228 1.00 87.69 103 GLN A N 1
ATOM 766 C CA . GLN A 1 103 ? -13.261 -12.272 13.921 1.00 87.69 103 GLN A CA 1
ATOM 767 C C . GLN A 1 103 ? -13.905 -11.062 13.243 1.00 87.69 103 GLN A C 1
ATOM 769 O O . GLN A 1 103 ? -15.077 -11.110 12.878 1.00 87.69 103 GLN A O 1
ATOM 774 N N . PHE A 1 104 ? -13.117 -10.015 13.009 1.00 85.62 104 PHE A N 1
ATOM 775 C CA . PHE A 1 104 ? -13.554 -8.784 12.357 1.00 85.62 104 PHE A CA 1
ATOM 776 C C . PHE A 1 104 ? -12.687 -8.502 11.129 1.00 85.62 104 PHE A C 1
ATOM 778 O O . PHE A 1 104 ? -11.468 -8.597 11.197 1.00 85.62 104 PHE A O 1
ATOM 785 N N . ALA A 1 105 ? -13.317 -8.194 9.990 1.00 80.06 105 ALA A N 1
ATOM 786 C CA . ALA A 1 105 ? -12.627 -7.918 8.721 1.00 80.06 105 ALA A CA 1
ATOM 787 C C . ALA A 1 105 ? -11.616 -9.008 8.281 1.00 80.06 105 ALA A C 1
ATOM 789 O O . ALA A 1 105 ? -10.645 -8.728 7.587 1.00 80.06 105 ALA A O 1
ATOM 790 N N . GLY A 1 106 ? -11.849 -10.268 8.671 1.00 78.44 106 GLY A N 1
ATOM 791 C CA . GLY A 1 106 ? -10.953 -11.396 8.384 1.00 78.44 106 GLY A CA 1
ATOM 792 C C . GLY A 1 106 ? -9.864 -11.630 9.438 1.00 78.44 106 GLY A C 1
ATOM 793 O O . GLY A 1 106 ? -9.289 -12.719 9.465 1.00 78.44 106 GLY A O 1
ATOM 794 N N . GLU A 1 107 ? -9.658 -10.695 10.360 1.00 82.06 107 GLU A N 1
ATOM 795 C CA . GLU A 1 107 ? -8.667 -10.779 11.433 1.00 82.06 107 GLU A CA 1
ATOM 796 C C . GLU A 1 107 ? -9.277 -11.268 12.743 1.00 82.06 107 GLU A C 1
ATOM 798 O O . GLU A 1 107 ? -10.437 -10.996 13.056 1.00 82.06 107 GLU A O 1
ATOM 803 N N . LYS A 1 108 ? -8.491 -12.018 13.520 1.00 87.75 108 LYS A N 1
ATOM 804 C CA . LYS A 1 108 ? -8.902 -12.496 14.840 1.00 87.75 108 LYS A CA 1
ATOM 805 C C . LYS A 1 108 ? -8.431 -11.535 15.914 1.00 87.75 108 LYS A C 1
ATOM 807 O O . LYS A 1 108 ? -7.272 -11.136 15.924 1.00 87.75 108 LYS A O 1
ATOM 812 N N . PHE A 1 109 ? -9.309 -11.297 16.874 1.00 90.62 109 PHE A N 1
ATOM 813 C CA . PHE A 1 109 ? -9.012 -10.537 18.075 1.00 90.62 109 PHE A CA 1
ATOM 814 C C . PHE A 1 109 ? -9.451 -11.322 19.301 1.00 90.62 109 PHE A C 1
ATOM 816 O O . PHE A 1 109 ? -10.438 -12.060 19.255 1.00 90.62 109 PHE A O 1
ATOM 823 N N . VAL A 1 110 ? -8.743 -11.137 20.411 1.00 93.06 110 VAL A N 1
ATOM 824 C CA . VAL A 1 110 ? -9.174 -11.617 21.724 1.00 93.06 110 VAL A CA 1
ATOM 825 C C . VAL A 1 110 ? -9.381 -10.415 22.625 1.00 93.06 110 VAL A C 1
ATOM 827 O O . VAL A 1 110 ? -8.450 -9.669 22.917 1.00 93.06 110 VAL A O 1
ATOM 830 N N . PHE A 1 111 ? -10.620 -10.246 23.065 1.00 93.31 111 PHE A N 1
ATOM 831 C CA . PHE A 1 111 ? -11.049 -9.177 23.946 1.00 93.31 111 PHE A CA 1
ATOM 832 C C . PHE A 1 111 ? -11.080 -9.643 25.398 1.00 93.31 111 PHE A C 1
ATOM 834 O O . PHE A 1 111 ? -11.483 -10.770 25.690 1.00 93.31 111 PHE A O 1
ATOM 841 N N . CYS A 1 112 ? -10.731 -8.749 26.317 1.00 93.81 112 CYS A N 1
ATOM 842 C CA . CYS A 1 112 ? -11.117 -8.873 27.712 1.00 93.81 112 CYS A CA 1
ATOM 843 C C . CYS A 1 112 ? -12.519 -8.292 27.905 1.00 93.81 112 CYS A C 1
ATOM 845 O O . CYS A 1 112 ? -12.735 -7.098 27.695 1.00 93.81 112 CYS A O 1
ATOM 847 N N . ASN A 1 113 ? -13.451 -9.142 28.330 1.00 93.44 113 ASN A N 1
ATOM 848 C CA . ASN A 1 113 ? -14.774 -8.752 28.790 1.00 93.44 113 ASN A CA 1
ATOM 849 C C . ASN A 1 113 ? -14.800 -8.763 30.322 1.00 93.44 113 ASN A C 1
ATOM 851 O O . ASN A 1 113 ? -14.589 -9.812 30.933 1.00 93.44 113 ASN A O 1
ATOM 855 N N . SER A 1 114 ? -15.050 -7.617 30.947 1.00 91.06 114 SER A N 1
ATOM 856 C CA . SER A 1 114 ? -15.107 -7.488 32.404 1.00 91.06 114 SER A CA 1
ATOM 857 C C . SER A 1 114 ? -16.263 -8.297 33.015 1.00 91.06 114 SER A C 1
ATOM 859 O O . SER A 1 114 ? -17.185 -8.754 32.335 1.00 91.06 114 SER A O 1
ATOM 861 N N . ASN A 1 115 ? -16.266 -8.426 34.343 1.00 89.88 115 ASN A N 1
ATOM 862 C CA . ASN A 1 115 ? -17.408 -8.963 35.095 1.00 89.88 115 ASN A CA 1
ATOM 863 C C . ASN A 1 115 ? -18.692 -8.118 34.964 1.00 89.88 115 ASN A C 1
ATOM 865 O O . ASN A 1 115 ? -19.776 -8.623 35.249 1.00 89.88 115 ASN A O 1
ATOM 869 N N . THR A 1 116 ? -18.580 -6.861 34.529 1.00 89.50 116 THR A N 1
ATOM 870 C CA . THR A 1 116 ? -19.700 -5.950 34.246 1.00 89.50 116 THR A CA 1
ATOM 871 C C . THR A 1 116 ? -20.150 -5.983 32.781 1.00 89.50 116 THR A C 1
ATOM 873 O O . THR A 1 116 ? -20.962 -5.156 32.380 1.00 89.50 116 THR A O 1
ATOM 876 N N . ASN A 1 117 ? -19.670 -6.950 31.988 1.00 88.12 117 ASN A N 1
ATOM 877 C CA . ASN A 1 117 ? -19.929 -7.073 30.549 1.00 88.12 117 ASN A CA 1
ATOM 878 C C . ASN A 1 117 ? -19.450 -5.868 29.720 1.00 88.12 117 ASN A C 1
ATOM 880 O O . ASN A 1 117 ? -20.083 -5.493 28.733 1.00 88.12 117 ASN A O 1
ATOM 884 N N . GLN A 1 118 ? -18.339 -5.251 30.124 1.00 89.44 118 GLN A N 1
ATOM 885 C CA . GLN A 1 118 ? -17.686 -4.188 29.369 1.00 89.44 118 GLN A CA 1
ATOM 886 C C . GLN A 1 118 ? -16.395 -4.704 28.743 1.00 89.44 118 GLN A C 1
ATOM 888 O O . GLN A 1 118 ? -15.542 -5.281 29.418 1.00 89.44 118 GLN A O 1
ATOM 893 N N . LEU A 1 119 ? -16.230 -4.455 27.446 1.00 90.56 119 LEU A N 1
ATOM 894 C CA . LEU A 1 119 ? -14.961 -4.685 26.767 1.00 90.56 119 LEU A CA 1
ATOM 895 C C . LEU A 1 119 ? -13.958 -3.618 27.219 1.00 90.56 119 LEU A C 1
ATOM 897 O O . LEU A 1 119 ? -14.293 -2.435 27.215 1.00 90.56 119 LEU A O 1
ATOM 901 N N . THR A 1 120 ? -12.755 -4.030 27.615 1.00 92.06 120 THR A N 1
ATOM 902 C CA . THR A 1 120 ? -11.725 -3.117 28.162 1.00 92.06 120 THR A CA 1
ATOM 903 C C . THR A 1 120 ? -10.406 -3.162 27.402 1.00 92.06 120 THR A C 1
ATOM 905 O O . THR A 1 120 ? -9.655 -2.190 27.386 1.00 92.06 120 THR A O 1
ATOM 908 N N . LYS A 1 121 ? -10.103 -4.289 26.760 1.00 92.25 121 LYS A N 1
ATOM 909 C CA . LYS A 1 121 ? -8.869 -4.493 26.003 1.00 92.25 121 LYS A CA 1
ATOM 910 C C . LYS A 1 121 ? -9.118 -5.471 24.869 1.00 92.25 121 LYS A C 1
ATOM 912 O O . LYS A 1 121 ? -9.909 -6.395 25.042 1.00 92.25 121 LYS A O 1
ATOM 917 N N . ALA A 1 122 ? -8.407 -5.311 23.765 1.00 90.81 122 ALA A N 1
ATOM 918 C CA . ALA A 1 122 ? -8.292 -6.312 22.718 1.00 90.81 122 ALA A CA 1
ATOM 919 C C . ALA A 1 122 ? -6.829 -6.487 22.325 1.00 90.81 122 ALA A C 1
ATOM 921 O O . ALA A 1 122 ? -6.048 -5.540 22.382 1.00 90.81 122 ALA A O 1
ATOM 922 N N . VAL A 1 123 ? -6.473 -7.693 21.908 1.00 89.94 123 VAL A N 1
ATOM 923 C CA . VAL A 1 123 ? -5.197 -7.970 21.247 1.00 89.94 123 VAL A CA 1
ATOM 924 C C . VAL A 1 123 ? -5.471 -8.673 19.924 1.00 89.94 123 VAL A C 1
ATOM 926 O O . VAL A 1 123 ? -6.394 -9.492 19.824 1.00 89.94 123 VAL A O 1
ATOM 929 N N . GLY A 1 124 ? -4.690 -8.330 18.913 1.00 87.62 124 GLY A N 1
ATOM 930 C CA . GLY A 1 124 ? -4.742 -8.901 17.572 1.00 87.62 124 GLY A CA 1
ATOM 931 C C . GLY A 1 124 ? -3.338 -9.218 17.064 1.00 87.62 124 GLY A C 1
ATOM 932 O O . GLY A 1 124 ? -2.344 -8.947 17.733 1.00 87.62 124 GLY A O 1
ATOM 933 N N . ALA A 1 125 ? -3.247 -9.802 15.870 1.00 79.00 125 ALA A N 1
ATOM 934 C CA . ALA A 1 125 ? -1.951 -10.091 15.251 1.00 79.00 125 ALA A CA 1
ATOM 935 C C . ALA A 1 125 ? -1.184 -8.812 14.863 1.00 79.00 125 ALA A C 1
ATOM 937 O O . ALA A 1 125 ? 0.039 -8.770 14.983 1.00 79.00 125 ALA A O 1
ATOM 938 N N . ASP A 1 126 ? -1.908 -7.777 14.423 1.00 77.06 126 ASP A N 1
ATOM 939 C CA . ASP A 1 126 ? -1.334 -6.563 13.829 1.00 77.06 126 ASP A CA 1
ATOM 940 C C . ASP A 1 126 ? -1.410 -5.319 14.732 1.00 77.06 126 ASP A C 1
ATOM 942 O O . ASP A 1 126 ? -0.775 -4.298 14.441 1.00 77.06 126 ASP A O 1
ATOM 946 N N . GLY A 1 127 ? -2.144 -5.401 15.846 1.00 83.12 127 GLY A N 1
ATOM 947 C CA . GLY A 1 127 ? -2.278 -4.317 16.814 1.00 83.12 127 GLY A CA 1
ATOM 948 C C . GLY A 1 127 ? -3.115 -4.682 18.040 1.00 83.12 127 GLY A C 1
ATOM 949 O O . GLY A 1 127 ? -3.912 -5.621 18.019 1.00 83.12 127 GLY A O 1
ATOM 950 N N . ASP A 1 128 ? -2.944 -3.882 19.091 1.00 88.94 128 ASP A N 1
ATOM 951 C CA . ASP A 1 128 ? -3.676 -3.982 20.353 1.00 88.94 128 ASP A CA 1
ATOM 952 C C . ASP A 1 128 ? -4.606 -2.773 20.525 1.00 88.94 128 ASP A C 1
ATOM 954 O O . ASP A 1 128 ? -4.352 -1.692 19.992 1.00 88.94 128 ASP A O 1
ATOM 958 N N . MET A 1 129 ? -5.675 -2.941 21.304 1.00 90.75 129 MET A N 1
ATOM 959 C CA . MET A 1 129 ? -6.643 -1.888 21.611 1.00 90.75 129 MET A CA 1
ATOM 960 C C . MET A 1 129 ? -6.882 -1.805 23.116 1.00 90.75 129 MET A C 1
ATOM 962 O O . MET A 1 129 ? -7.020 -2.827 23.790 1.00 90.75 129 MET A O 1
ATOM 966 N N . THR A 1 130 ? -7.024 -0.586 23.625 1.00 93.06 130 THR A N 1
ATOM 967 C CA . THR A 1 130 ? -7.545 -0.313 24.969 1.00 93.06 130 THR A CA 1
ATOM 968 C C . THR A 1 130 ? -8.867 0.421 24.815 1.00 93.06 130 THR A C 1
ATOM 970 O O . THR A 1 130 ? -8.976 1.319 23.985 1.00 93.06 130 THR A O 1
ATOM 973 N N . ILE A 1 131 ? -9.873 0.018 25.588 1.00 93.00 131 ILE A N 1
ATOM 974 C CA . ILE A 1 131 ? -11.226 0.565 25.512 1.00 93.00 131 ILE A CA 1
ATOM 975 C C . ILE A 1 131 ? -11.531 1.248 26.836 1.00 93.00 131 ILE A C 1
ATOM 977 O O . ILE A 1 131 ? -11.576 0.607 27.887 1.00 93.00 131 ILE A O 1
ATOM 981 N N . GLU A 1 132 ? -11.759 2.552 26.758 1.00 93.31 132 GLU A N 1
ATOM 982 C CA . GLU A 1 132 ? -12.174 3.383 27.879 1.00 93.31 132 GLU A CA 1
ATOM 983 C C . GLU A 1 132 ? -13.631 3.813 27.690 1.00 93.31 132 GLU A C 1
ATOM 985 O O . GLU A 1 132 ? -14.031 4.253 26.612 1.00 93.31 132 GLU A O 1
ATOM 990 N N . HIS A 1 133 ? -14.434 3.664 28.745 1.00 91.88 133 HIS A N 1
ATOM 991 C CA . HIS A 1 133 ? -15.842 4.057 28.743 1.00 91.88 133 HIS A CA 1
ATOM 992 C C . HIS A 1 133 ? -15.965 5.442 29.370 1.00 91.88 133 HIS A C 1
ATOM 994 O O . HIS A 1 133 ? -15.754 5.606 30.571 1.00 91.88 133 HIS A O 1
ATOM 1000 N N . LEU A 1 134 ? -16.310 6.436 28.555 1.00 92.88 134 LEU A N 1
ATOM 1001 C CA . LEU A 1 134 ? -16.450 7.821 28.994 1.00 92.88 134 LEU A CA 1
ATOM 1002 C C . LEU A 1 134 ? -17.831 8.036 29.628 1.00 92.88 134 LEU A C 1
ATOM 1004 O O . LEU A 1 134 ? -18.856 7.796 28.994 1.00 92.88 134 LEU A O 1
ATOM 1008 N N . ALA A 1 135 ? -17.857 8.494 30.882 1.00 89.81 135 ALA A N 1
ATOM 1009 C CA . ALA A 1 135 ? -19.097 8.850 31.580 1.00 89.81 135 ALA A CA 1
ATOM 1010 C C . ALA A 1 135 ? -19.495 10.322 31.380 1.00 89.81 135 ALA A C 1
ATOM 1012 O O . ALA A 1 135 ? -20.677 10.650 31.458 1.00 89.81 135 ALA A O 1
ATOM 1013 N N . ASP A 1 136 ? -18.513 11.195 31.140 1.00 91.56 136 ASP A N 1
ATOM 1014 C CA . ASP A 1 136 ? -18.709 12.622 30.899 1.00 91.56 136 ASP A CA 1
ATOM 1015 C C . ASP A 1 136 ? -18.713 12.901 29.383 1.00 91.56 136 ASP A C 1
ATOM 1017 O O . ASP A 1 136 ? -17.666 12.766 28.739 1.00 91.56 136 ASP A O 1
ATOM 1021 N N . PRO A 1 137 ? -19.858 13.296 28.793 1.00 85.50 137 PRO A N 1
ATOM 1022 C CA . PRO A 1 137 ? -19.953 13.601 27.367 1.00 85.50 137 PRO A CA 1
ATOM 1023 C C . PRO A 1 137 ? -19.070 14.769 26.922 1.00 85.50 137 PRO A C 1
ATOM 1025 O O . PRO A 1 137 ? -18.781 14.877 25.735 1.00 85.50 137 PRO A O 1
ATOM 1028 N N . THR A 1 138 ? -18.625 15.637 27.838 1.00 89.81 138 THR A N 1
ATOM 1029 C CA . THR A 1 138 ? -17.743 16.768 27.500 1.00 89.81 138 THR A CA 1
ATOM 1030 C C . THR A 1 138 ? -16.334 16.330 27.098 1.00 89.81 138 THR A C 1
ATOM 1032 O O . THR A 1 138 ? -15.591 17.122 26.524 1.00 89.81 138 THR A O 1
ATOM 1035 N N . MET A 1 139 ? -15.974 15.067 27.352 1.00 90.12 139 MET A N 1
ATOM 1036 C CA . MET A 1 139 ? -14.726 14.468 26.874 1.00 90.12 139 MET A CA 1
ATOM 1037 C C . MET A 1 139 ? -14.789 14.028 25.405 1.00 90.12 139 MET A C 1
ATOM 1039 O O . MET A 1 139 ? -13.763 13.639 24.846 1.00 90.12 139 MET A O 1
ATOM 1043 N N . LEU A 1 140 ? -15.969 14.050 24.776 1.00 90.50 140 LEU A N 1
ATOM 1044 C CA . LEU A 1 140 ? -16.093 13.758 23.353 1.00 90.50 140 LEU A CA 1
ATOM 1045 C C . LEU A 1 140 ? -15.623 14.959 22.518 1.00 90.50 140 LEU A C 1
ATOM 1047 O O . LEU A 1 140 ? -15.892 16.106 22.882 1.00 90.50 140 LEU A O 1
ATOM 1051 N N . PRO A 1 141 ? -14.955 14.716 21.378 1.00 90.75 141 PRO A N 1
ATOM 1052 C CA . PRO A 1 141 ? -14.709 15.764 20.398 1.00 90.75 141 PRO A CA 1
ATOM 1053 C C . PRO A 1 141 ? -16.037 16.275 19.831 1.00 90.75 141 PRO A C 1
ATOM 1055 O O . PRO A 1 141 ? -17.062 15.593 19.892 1.00 90.75 141 PRO A O 1
ATOM 1058 N N . ASP A 1 142 ? -16.013 17.469 19.246 1.00 87.56 142 ASP A N 1
ATOM 1059 C CA . ASP A 1 142 ? -17.192 18.016 18.587 1.00 87.56 142 ASP A CA 1
ATOM 1060 C C . ASP A 1 142 ? -17.488 17.264 17.277 1.00 87.56 142 ASP A C 1
ATOM 1062 O O . ASP A 1 142 ? -16.655 17.203 16.371 1.00 87.56 142 ASP A O 1
ATOM 1066 N N . PHE A 1 143 ? -18.696 16.709 17.169 1.00 91.44 143 PHE A N 1
ATOM 1067 C CA . PHE A 1 143 ? -19.191 16.001 15.985 1.00 91.44 143 PHE A CA 1
ATOM 1068 C C . PHE A 1 143 ? -19.860 16.980 15.011 1.00 91.44 143 PHE A C 1
ATOM 1070 O O . PHE A 1 143 ? -21.015 16.819 14.611 1.00 91.44 143 PHE A O 1
ATOM 1077 N N . THR A 1 144 ? -19.130 18.023 14.626 1.00 91.38 144 THR A N 1
ATOM 1078 C CA . THR A 1 144 ? -19.615 19.020 13.669 1.00 91.38 144 THR A CA 1
ATOM 1079 C C . THR A 1 144 ? -19.142 18.680 12.260 1.00 91.38 144 THR A C 1
ATOM 1081 O O . THR A 1 144 ? -17.970 18.381 12.033 1.00 91.38 144 THR A O 1
ATOM 1084 N N . ILE A 1 145 ? -20.056 18.750 11.282 1.00 94.31 145 ILE A N 1
ATOM 1085 C CA . ILE A 1 145 ? -19.725 18.558 9.861 1.00 94.31 145 ILE A CA 1
ATOM 1086 C C . ILE A 1 145 ? -18.594 19.527 9.480 1.00 94.31 145 ILE A C 1
ATOM 1088 O O . ILE A 1 145 ? -18.772 20.743 9.622 1.00 94.31 145 ILE A O 1
ATOM 1092 N N . PRO A 1 146 ? -17.446 19.028 8.983 1.00 92.81 146 PRO A N 1
ATOM 1093 C CA . PRO A 1 146 ? -16.299 19.879 8.724 1.00 92.81 146 PRO A CA 1
ATOM 1094 C C . PRO A 1 146 ? -16.623 20.898 7.634 1.00 92.81 146 PRO A C 1
ATOM 1096 O O . PRO A 1 146 ? -17.242 20.585 6.612 1.00 92.81 146 PRO A O 1
ATOM 1099 N N . ARG A 1 147 ? -16.189 22.140 7.857 1.00 92.00 147 ARG A N 1
ATOM 1100 C CA . ARG A 1 147 ? -16.464 23.262 6.964 1.00 92.00 147 ARG A CA 1
ATOM 1101 C C . ARG A 1 147 ? -15.208 24.080 6.709 1.00 92.00 147 ARG A C 1
ATOM 1103 O O . ARG A 1 147 ? -14.655 24.680 7.626 1.00 92.00 147 ARG A O 1
ATOM 1110 N N . VAL A 1 148 ? -14.824 24.173 5.439 1.00 89.94 148 VAL A N 1
ATOM 1111 C CA . VAL A 1 148 ? -13.781 25.100 4.991 1.00 89.94 148 VAL A CA 1
ATOM 1112 C C . VAL A 1 148 ? -14.355 26.528 4.995 1.00 89.94 148 VAL A C 1
ATOM 1114 O O . VAL A 1 148 ? -15.438 26.750 4.434 1.00 89.94 148 VAL A O 1
ATOM 1117 N N . PRO A 1 149 ? -13.683 27.518 5.614 1.00 89.75 149 PRO A N 1
ATOM 1118 C CA . PRO A 1 149 ? -14.131 28.908 5.599 1.00 89.75 149 PRO A CA 1
ATOM 1119 C C . PRO A 1 149 ? -14.407 29.417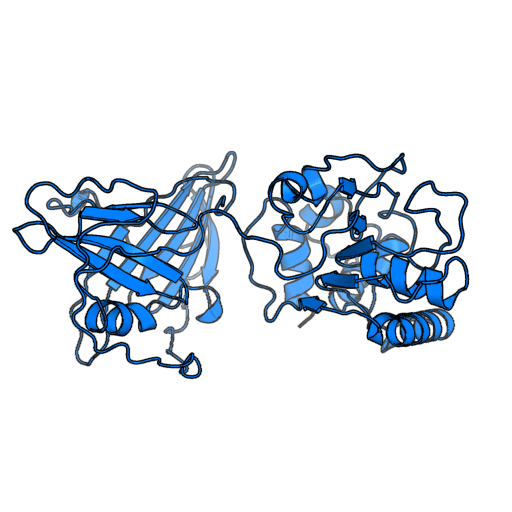 4.177 1.00 89.75 149 PRO A C 1
ATOM 1121 O O . PRO A 1 149 ? -13.617 29.213 3.261 1.00 89.75 149 PRO A O 1
ATOM 1124 N N . GLY A 1 150 ? -15.550 30.080 3.986 1.00 88.38 150 GLY A N 1
ATOM 1125 C CA . GLY A 1 150 ? -15.972 30.588 2.675 1.00 88.38 150 GLY A CA 1
ATOM 1126 C C . GLY A 1 150 ? -16.616 29.554 1.743 1.00 88.38 150 GLY A C 1
ATOM 1127 O O . GLY A 1 150 ? -17.117 29.945 0.694 1.00 88.38 150 GLY A O 1
ATOM 1128 N N . GLN A 1 151 ? -16.676 28.271 2.120 1.00 86.69 151 GLN A N 1
ATOM 1129 C CA . GLN A 1 151 ? -17.358 27.230 1.344 1.00 86.69 151 GLN A CA 1
ATOM 1130 C C . GLN A 1 151 ? -18.735 26.867 1.927 1.00 86.69 151 GLN A C 1
ATOM 1132 O O . GLN A 1 151 ? -19.065 27.162 3.089 1.00 86.69 151 GLN A O 1
ATOM 1137 N N . SER A 1 152 ? -19.576 26.254 1.091 1.00 88.00 152 SER A N 1
ATOM 1138 C CA . SER A 1 152 ? -20.844 25.652 1.511 1.00 88.00 152 SER A CA 1
ATOM 1139 C C . SER A 1 152 ? -20.604 24.462 2.442 1.00 88.00 152 SER A C 1
ATOM 1141 O O . SER A 1 152 ? -19.531 23.862 2.431 1.00 88.00 152 SER A O 1
ATOM 1143 N N . ALA A 1 153 ? -21.606 24.116 3.251 1.00 86.50 153 ALA A N 1
ATOM 1144 C CA . ALA A 1 153 ? -21.551 22.902 4.060 1.00 86.50 153 ALA A CA 1
ATOM 1145 C C . ALA A 1 153 ? -21.436 21.658 3.164 1.00 86.50 153 ALA A C 1
ATOM 1147 O O . ALA A 1 153 ? -22.039 21.607 2.088 1.00 86.50 153 ALA A O 1
ATOM 1148 N N . LEU A 1 154 ? -20.670 20.664 3.615 1.00 92.69 154 LEU A N 1
ATOM 1149 C CA . LEU A 1 154 ? -20.561 19.385 2.921 1.00 92.69 154 LEU A CA 1
ATOM 1150 C C . LEU A 1 154 ? -21.892 18.628 2.979 1.00 92.69 154 LEU A C 1
ATOM 1152 O O . LEU A 1 154 ? -22.574 18.617 4.001 1.00 92.69 154 LEU A O 1
ATOM 1156 N N . SER A 1 155 ? -22.234 17.960 1.879 1.00 92.94 155 SER A N 1
ATOM 1157 C CA . SER A 1 155 ? -23.394 17.073 1.786 1.00 92.94 155 SER A CA 1
ATOM 1158 C C . SER A 1 155 ? -22.931 15.707 1.291 1.00 92.94 155 SER A C 1
ATOM 1160 O O . SER A 1 155 ? -23.005 15.396 0.106 1.00 92.94 155 SER A O 1
ATOM 1162 N N . CYS A 1 156 ? -22.373 14.915 2.206 1.00 93.94 156 CYS A N 1
ATOM 1163 C CA . CYS A 1 156 ? -21.828 13.597 1.885 1.00 93.94 156 CYS A CA 1
ATOM 1164 C C . CYS A 1 156 ? -22.929 12.549 1.798 1.00 93.94 156 CYS A C 1
ATOM 1166 O O . CYS A 1 156 ? -23.861 12.629 2.595 1.00 93.94 156 CYS A O 1
ATOM 1168 N N . PRO A 1 157 ? -22.869 11.582 0.868 1.00 92.31 157 PRO A N 1
ATOM 1169 C CA . PRO A 1 157 ? -23.897 10.556 0.735 1.00 92.31 157 PRO A CA 1
ATOM 1170 C C . PRO A 1 157 ? -24.005 9.697 2.000 1.00 92.31 157 PRO A C 1
ATOM 1172 O O . PRO A 1 157 ? -23.055 9.565 2.771 1.00 92.31 157 PRO A O 1
ATOM 1175 N N . VAL A 1 158 ? -25.189 9.119 2.215 1.00 89.94 158 VAL A N 1
ATOM 1176 C CA . VAL A 1 158 ? -25.352 8.071 3.229 1.00 89.94 158 VAL A CA 1
ATOM 1177 C C . VAL A 1 158 ? -24.612 6.838 2.738 1.00 89.94 158 VAL A C 1
ATOM 1179 O O . VAL A 1 158 ? -24.828 6.396 1.611 1.00 89.94 158 VAL A O 1
ATOM 1182 N N . ILE A 1 159 ? -23.769 6.283 3.595 1.00 84.94 159 ILE A N 1
ATOM 1183 C CA . ILE A 1 159 ? -23.051 5.045 3.353 1.00 84.94 159 ILE A CA 1
ATOM 1184 C C . ILE A 1 159 ? -24.066 3.906 3.388 1.00 84.94 159 ILE A C 1
ATOM 1186 O O . ILE A 1 159 ? -24.547 3.487 4.444 1.00 84.94 159 ILE A O 1
ATOM 1190 N N . THR A 1 160 ? -24.439 3.421 2.207 1.00 73.38 160 THR A N 1
ATOM 1191 C CA . THR A 1 160 ? -25.264 2.228 2.067 1.00 73.38 160 THR A CA 1
ATOM 1192 C C . THR A 1 160 ? -24.365 1.006 2.068 1.00 73.38 160 THR A C 1
ATOM 1194 O O . THR A 1 160 ? -23.412 0.918 1.299 1.00 73.38 160 THR A O 1
ATOM 1197 N N . ASN A 1 161 ? -24.678 0.051 2.939 1.00 61.31 161 ASN A N 1
ATOM 1198 C CA . ASN A 1 161 ? -23.989 -1.229 2.983 1.00 61.31 161 ASN A CA 1
ATOM 1199 C C . ASN A 1 161 ? -24.368 -2.045 1.745 1.00 61.31 161 ASN A C 1
ATOM 1201 O O . ASN A 1 161 ? -25.290 -2.860 1.806 1.00 61.31 161 ASN A O 1
ATOM 1205 N N . ASP A 1 162 ? -23.670 -1.844 0.632 1.00 51.84 162 ASP A N 1
ATOM 1206 C CA . ASP A 1 162 ? -23.680 -2.850 -0.417 1.00 51.84 162 ASP A CA 1
ATOM 1207 C C . ASP A 1 162 ? -23.028 -4.105 0.155 1.00 51.84 162 ASP A C 1
ATOM 1209 O O . ASP A 1 162 ? -21.957 -4.070 0.767 1.00 51.84 162 ASP A O 1
ATOM 1213 N N . ALA A 1 163 ? -23.770 -5.206 0.068 1.00 42.06 163 ALA A N 1
ATOM 1214 C CA . ALA A 1 163 ? -23.426 -6.465 0.694 1.00 42.06 163 ALA A CA 1
ATOM 1215 C C . ALA A 1 163 ? -22.020 -6.886 0.257 1.00 42.06 163 ALA A C 1
ATOM 1217 O O . ALA A 1 163 ? -21.825 -7.356 -0.864 1.00 42.06 163 ALA A O 1
ATOM 1218 N N . PHE A 1 164 ? -21.042 -6.753 1.158 1.00 45.25 164 PHE A N 1
ATOM 1219 C CA . PHE A 1 164 ? -19.771 -7.436 0.988 1.00 45.25 164 PHE A CA 1
ATOM 1220 C C . PHE A 1 164 ? -20.104 -8.914 0.760 1.00 45.25 164 PHE A C 1
ATOM 1222 O O . PHE A 1 164 ? -20.832 -9.497 1.575 1.00 45.25 164 PHE A O 1
ATOM 1229 N N . PRO A 1 165 ? -19.656 -9.517 -0.357 1.00 39.53 165 PRO A N 1
ATOM 1230 C CA . PRO A 1 165 ? -19.976 -10.899 -0.656 1.00 39.53 165 PRO A CA 1
ATOM 1231 C C . PRO A 1 165 ? -19.517 -11.737 0.528 1.00 39.53 165 PRO A C 1
ATOM 1233 O O . PRO A 1 165 ? -18.356 -11.641 0.917 1.00 39.53 165 PRO A O 1
ATOM 1236 N N . ASN A 1 166 ? -20.461 -12.488 1.111 1.00 36.34 166 ASN A N 1
ATOM 1237 C CA . ASN A 1 166 ? -20.279 -13.400 2.238 1.00 36.34 166 ASN A CA 1
ATOM 1238 C C . ASN A 1 166 ? -18.878 -14.025 2.216 1.00 36.34 166 ASN A C 1
ATOM 1240 O O . ASN A 1 166 ? -18.655 -15.038 1.546 1.00 36.34 166 ASN A O 1
ATOM 1244 N N . LEU A 1 167 ? -17.928 -13.425 2.938 1.00 40.59 167 LEU A N 1
ATOM 1245 C CA . LEU A 1 167 ? -16.624 -14.031 3.138 1.00 40.59 167 LEU A CA 1
ATOM 1246 C C . LEU A 1 167 ? -16.882 -15.303 3.941 1.00 40.59 167 LEU A C 1
ATOM 1248 O O . LEU A 1 167 ? -17.462 -15.267 5.023 1.00 40.59 167 LEU A O 1
ATOM 1252 N N . LEU A 1 168 ? -16.546 -16.422 3.302 1.00 38.03 168 LEU A N 1
ATOM 1253 C CA . LEU A 1 168 ? -16.776 -17.810 3.691 1.00 38.03 168 LEU A CA 1
ATOM 1254 C C . LEU A 1 168 ? -16.976 -18.017 5.198 1.00 38.03 168 LEU A C 1
ATOM 1256 O O . LEU A 1 168 ? -16.038 -18.155 5.982 1.00 38.03 168 LEU A O 1
ATOM 1260 N N . ARG A 1 169 ? -18.255 -18.110 5.553 1.00 41.03 169 ARG A N 1
ATOM 1261 C CA . ARG A 1 169 ? -18.779 -18.532 6.845 1.00 41.03 169 ARG A CA 1
ATOM 1262 C C . ARG A 1 169 ? -18.283 -19.948 7.143 1.00 41.03 169 ARG A C 1
ATOM 1264 O O . ARG A 1 169 ? -18.718 -20.901 6.504 1.00 41.03 169 ARG A O 1
ATOM 1271 N N . SER A 1 170 ? -17.385 -20.093 8.112 1.00 36.94 170 SER A N 1
ATOM 1272 C CA . SER A 1 170 ? -17.086 -21.395 8.715 1.00 36.94 170 SER A CA 1
ATOM 1273 C C . SER A 1 170 ? -17.706 -21.423 10.110 1.00 36.94 170 SER A C 1
ATOM 1275 O O . SER A 1 170 ? -17.158 -20.799 11.018 1.00 36.94 170 SER A O 1
ATOM 1277 N N . PRO A 1 171 ? -18.850 -22.099 10.315 1.00 36.88 171 PRO A N 1
ATOM 1278 C CA . PRO A 1 171 ? -19.385 -22.288 11.651 1.00 36.88 171 PRO A CA 1
ATOM 1279 C C . PRO A 1 171 ? -18.482 -23.280 12.391 1.00 36.88 171 PRO A C 1
ATOM 1281 O O . PRO A 1 171 ? -18.519 -24.478 12.127 1.00 36.88 171 PRO A O 1
ATOM 1284 N N . SER A 1 172 ? -17.671 -22.790 13.327 1.00 39.69 172 SER A N 1
ATOM 1285 C CA . SER A 1 172 ? -17.053 -23.642 14.347 1.00 39.69 172 SER A CA 1
ATOM 1286 C C . SER A 1 172 ? -17.896 -23.582 15.612 1.00 39.69 172 SER A C 1
ATOM 1288 O O . SER A 1 172 ? -17.539 -22.952 16.603 1.00 39.69 172 SER A O 1
ATOM 1290 N N . THR A 1 173 ? -19.040 -24.262 15.585 1.00 37.53 173 THR A N 1
ATOM 1291 C CA . THR A 1 173 ? -19.811 -24.609 16.781 1.00 37.53 173 THR A CA 1
ATOM 1292 C C . THR A 1 173 ? -19.157 -25.795 17.481 1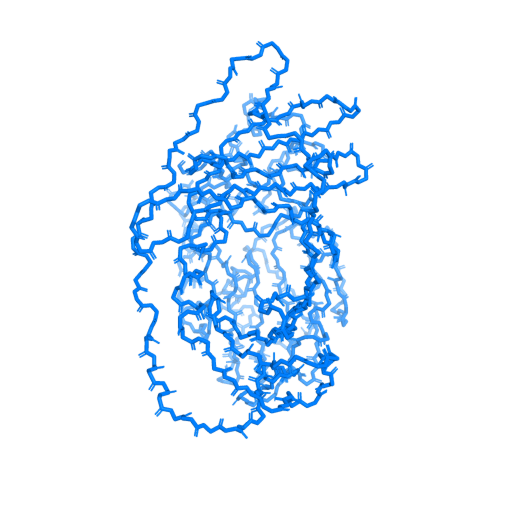.00 37.53 173 THR A C 1
ATOM 1294 O O . THR A 1 173 ? -19.658 -26.914 17.494 1.00 37.53 173 THR A O 1
ATOM 1297 N N . THR A 1 174 ? -18.014 -25.546 18.108 1.00 41.53 174 THR A N 1
ATOM 1298 C CA . THR A 1 174 ? -17.536 -26.409 19.186 1.00 41.53 174 THR A CA 1
ATOM 1299 C C . THR A 1 174 ? -17.217 -25.520 20.370 1.00 41.53 174 THR A C 1
ATOM 1301 O O . THR A 1 174 ? -16.255 -24.756 20.307 1.00 41.53 174 THR A O 1
ATOM 1304 N N . LEU A 1 175 ? -18.008 -25.628 21.447 1.00 44.19 175 LEU A N 1
ATOM 1305 C CA . LEU A 1 175 ? -17.585 -25.197 22.779 1.00 44.19 175 LEU A CA 1
ATOM 1306 C C . LEU A 1 175 ? -16.327 -25.995 23.123 1.00 44.19 175 LEU A C 1
ATOM 1308 O O . LEU A 1 175 ? -16.384 -27.110 23.635 1.00 44.19 175 LEU A O 1
ATOM 1312 N N . SER A 1 176 ? -15.175 -25.447 22.776 1.00 44.66 176 SER A N 1
ATOM 1313 C CA . SER A 1 176 ? -13.898 -25.948 23.229 1.00 44.66 176 SER A CA 1
ATOM 1314 C C . SER A 1 176 ? -13.231 -24.776 23.917 1.00 44.66 176 SER A C 1
ATOM 1316 O O . SER A 1 176 ? -12.913 -23.782 23.273 1.00 44.66 176 SER A O 1
ATOM 1318 N N . THR A 1 177 ? -13.056 -24.896 25.232 1.00 54.25 177 THR A N 1
ATOM 1319 C CA . THR A 1 177 ? -12.205 -24.051 26.081 1.00 54.25 177 THR A CA 1
ATOM 1320 C C . THR A 1 177 ? -10.743 -24.222 25.664 1.00 54.25 177 THR A C 1
ATOM 1322 O O . THR A 1 177 ? -9.924 -24.765 26.402 1.00 54.25 177 THR A O 1
ATOM 1325 N N . ARG A 1 178 ? -10.441 -23.881 24.413 1.00 70.00 178 ARG A N 1
ATOM 1326 C CA . ARG A 1 178 ? -9.107 -23.941 23.827 1.00 70.00 178 ARG A CA 1
ATOM 1327 C C . ARG A 1 178 ? -8.446 -22.584 23.977 1.00 70.00 178 ARG A C 1
ATOM 1329 O O . ARG A 1 178 ? -9.115 -21.555 24.092 1.00 70.00 178 ARG A O 1
ATOM 1336 N N . ALA A 1 179 ? -7.121 -22.610 23.956 1.00 75.69 179 ALA A N 1
ATOM 1337 C CA . ALA A 1 179 ? -6.342 -21.414 23.728 1.00 75.69 179 ALA A CA 1
ATOM 1338 C C . ALA A 1 179 ? -6.737 -20.805 22.372 1.00 75.69 179 ALA A C 1
ATOM 1340 O O . ALA A 1 179 ? -6.891 -21.523 21.377 1.00 75.69 179 ALA A O 1
ATOM 1341 N N . ALA A 1 180 ? -6.949 -19.493 22.348 1.00 77.44 180 ALA A N 1
ATOM 1342 C CA . ALA A 1 180 ? -7.078 -18.749 21.112 1.00 77.44 180 ALA A CA 1
ATOM 1343 C C . ALA A 1 180 ? -5.707 -18.643 20.449 1.00 77.44 180 ALA A C 1
ATOM 1345 O O . ALA A 1 180 ? -4.740 -18.192 21.059 1.00 77.44 180 ALA A O 1
ATOM 1346 N N . SER A 1 181 ? -5.659 -18.985 19.168 1.00 77.25 181 SER A N 1
ATOM 1347 C CA . SER A 1 181 ? -4.542 -18.630 18.306 1.00 77.25 181 SER A CA 1
ATOM 1348 C C . SER A 1 181 ? -4.968 -17.427 17.473 1.00 77.25 181 SER A C 1
ATOM 1350 O O . SER A 1 181 ? -5.836 -17.549 16.596 1.00 77.25 181 SER A O 1
ATOM 1352 N N . LEU A 1 182 ? -4.354 -16.272 17.736 1.00 72.94 182 LEU A N 1
ATOM 1353 C CA . LEU A 1 182 ? -4.566 -15.013 17.003 1.00 72.94 182 LEU A CA 1
ATOM 1354 C C . LEU A 1 182 ? -3.983 -15.039 15.579 1.00 72.94 182 LEU A C 1
ATOM 1356 O O . LEU A 1 182 ? -3.976 -14.035 14.881 1.00 72.94 182 LEU A O 1
ATOM 1360 N N . GLY A 1 183 ? -3.551 -16.213 15.117 1.00 60.81 183 GLY A N 1
ATOM 1361 C CA . GLY A 1 183 ? -2.705 -16.368 13.946 1.00 60.81 183 GLY A CA 1
ATOM 1362 C C . GLY A 1 183 ? -1.254 -16.551 14.381 1.00 60.81 183 GLY A C 1
ATOM 1363 O O . GLY A 1 183 ? -0.908 -16.314 15.539 1.00 60.81 183 GLY A O 1
ATOM 1364 N N . PRO A 1 184 ? -0.388 -17.045 13.487 1.00 53.16 184 PRO A N 1
ATOM 1365 C CA . PRO A 1 184 ? 1.012 -17.165 13.826 1.00 53.16 184 PRO A CA 1
ATOM 1366 C C . PRO A 1 184 ? 1.579 -15.756 14.037 1.00 53.16 184 PRO A C 1
ATOM 1368 O O . PRO A 1 184 ? 1.587 -14.948 13.115 1.00 53.16 184 PRO A O 1
ATOM 1371 N N . THR A 1 185 ? 2.123 -15.505 15.229 1.00 53.00 185 THR A N 1
ATOM 1372 C CA . THR A 1 185 ? 2.914 -14.307 15.585 1.00 53.00 185 THR A CA 1
ATOM 1373 C C . THR A 1 185 ? 4.092 -14.065 14.630 1.00 53.00 185 THR A C 1
ATOM 1375 O O . THR A 1 185 ? 4.704 -13.002 14.623 1.00 53.00 185 THR A O 1
ATOM 1378 N N . THR A 1 186 ? 4.407 -15.058 13.792 1.00 57.06 186 THR A N 1
ATOM 1379 C CA . THR A 1 186 ? 5.382 -15.000 12.708 1.00 57.06 186 THR A CA 1
ATOM 1380 C C . THR A 1 186 ? 4.794 -15.634 11.448 1.00 57.06 186 THR A C 1
ATOM 1382 O O . THR A 1 186 ? 4.590 -16.847 11.377 1.00 57.06 186 THR A O 1
ATOM 1385 N N . CYS A 1 187 ? 4.545 -14.843 10.402 1.00 65.75 187 CYS A N 1
ATOM 1386 C CA . CYS A 1 187 ? 4.335 -15.400 9.067 1.00 65.75 187 CYS A CA 1
ATOM 1387 C C . CYS A 1 187 ? 5.496 -16.356 8.749 1.00 65.75 187 CYS A C 1
ATOM 1389 O O . CYS A 1 187 ? 6.660 -15.971 8.828 1.00 65.75 187 CYS A O 1
ATOM 1391 N N . ARG A 1 188 ? 5.202 -17.616 8.411 1.00 75.44 188 ARG A N 1
ATOM 1392 C CA . ARG A 1 188 ? 6.219 -18.597 8.002 1.00 75.44 188 ARG A CA 1
ATOM 1393 C C . ARG A 1 188 ? 6.128 -18.850 6.512 1.00 75.44 188 ARG A C 1
ATOM 1395 O O . ARG A 1 188 ? 5.036 -18.853 5.938 1.00 75.44 188 ARG A O 1
ATOM 1402 N N . CYS A 1 189 ? 7.271 -19.102 5.882 1.00 85.88 189 CYS A N 1
ATOM 1403 C CA . CYS A 1 189 ? 7.260 -19.473 4.480 1.00 85.88 189 CYS A CA 1
ATOM 1404 C C . CYS A 1 189 ? 6.567 -20.822 4.284 1.00 85.88 189 CYS A C 1
ATOM 1406 O O . CYS A 1 189 ? 6.994 -21.831 4.840 1.00 85.88 189 CYS A O 1
ATOM 1408 N N . LYS A 1 190 ? 5.510 -20.845 3.467 1.00 83.31 190 LYS A N 1
ATOM 1409 C CA . LYS A 1 190 ? 4.857 -22.093 3.037 1.00 83.31 190 LYS A CA 1
ATOM 1410 C C . LYS A 1 190 ? 5.597 -22.781 1.884 1.00 83.31 190 LYS A C 1
ATOM 1412 O O . LYS A 1 190 ? 5.338 -23.944 1.601 1.00 83.31 190 LYS A O 1
ATOM 1417 N N . GLY A 1 191 ? 6.469 -22.049 1.192 1.00 83.62 191 GLY A N 1
ATOM 1418 C CA . GLY A 1 191 ? 7.267 -22.543 0.074 1.00 83.62 191 GLY A CA 1
ATOM 1419 C C . GLY A 1 191 ? 8.725 -22.792 0.451 1.00 83.62 191 GLY A C 1
ATOM 1420 O O . GLY A 1 191 ? 9.139 -22.630 1.596 1.00 83.62 191 GLY A O 1
ATOM 1421 N N . ARG A 1 192 ? 9.531 -23.156 -0.548 1.00 89.00 192 ARG A N 1
ATOM 1422 C CA . ARG A 1 192 ? 10.984 -23.248 -0.386 1.00 89.00 192 ARG A CA 1
ATOM 1423 C C . ARG A 1 192 ? 11.567 -21.845 -0.225 1.00 89.00 192 ARG A C 1
ATOM 1425 O O . ARG A 1 192 ? 11.385 -21.013 -1.113 1.00 89.00 192 ARG A O 1
ATOM 1432 N N . CYS A 1 193 ? 12.304 -21.621 0.860 1.00 94.06 193 CYS A N 1
ATOM 1433 C CA . CYS A 1 193 ? 13.038 -20.377 1.050 1.00 94.06 193 CYS A CA 1
ATOM 1434 C C . CYS A 1 193 ? 14.133 -20.230 -0.015 1.00 94.06 193 CYS A C 1
ATOM 1436 O O . CYS A 1 193 ? 14.811 -21.203 -0.362 1.00 94.06 193 CYS A O 1
ATOM 1438 N N . LYS A 1 194 ? 14.302 -19.017 -0.539 1.00 96.31 194 LYS A N 1
ATOM 1439 C CA . LYS A 1 194 ? 15.286 -18.684 -1.581 1.00 96.31 194 LYS A CA 1
ATOM 1440 C C . LYS A 1 194 ? 15.885 -17.302 -1.304 1.00 96.31 194 LYS A C 1
ATOM 1442 O O . LYS A 1 194 ? 15.273 -16.535 -0.565 1.00 96.31 194 LYS A O 1
ATOM 1447 N N . PRO A 1 195 ? 17.046 -16.942 -1.872 1.00 96.75 195 PRO A N 1
ATOM 1448 C CA . PRO A 1 195 ? 17.438 -15.540 -1.974 1.00 96.75 195 PRO A CA 1
ATOM 1449 C C . PRO A 1 195 ? 16.315 -14.718 -2.615 1.00 96.75 195 PRO A C 1
ATOM 1451 O O . PRO A 1 195 ? 15.635 -15.202 -3.522 1.00 96.75 195 PRO A O 1
ATOM 1454 N N . CYS A 1 196 ? 16.121 -13.491 -2.152 1.00 97.06 196 CYS A N 1
ATOM 1455 C CA . CYS A 1 196 ? 15.112 -12.584 -2.678 1.00 97.06 196 CYS A CA 1
ATOM 1456 C C . CYS A 1 196 ? 15.756 -11.354 -3.302 1.00 97.06 196 CYS A C 1
ATOM 1458 O O . CYS A 1 196 ? 16.635 -10.736 -2.700 1.00 97.06 196 CYS A O 1
ATOM 1460 N N . LEU A 1 197 ? 15.262 -10.981 -4.479 1.00 96.12 197 LEU A N 1
ATOM 1461 C CA . LEU A 1 197 ? 15.601 -9.733 -5.148 1.00 96.12 197 LEU A CA 1
ATOM 1462 C C . LEU A 1 197 ? 14.346 -8.870 -5.248 1.00 96.12 197 LEU A C 1
ATOM 1464 O O . LEU A 1 197 ? 13.368 -9.281 -5.869 1.00 96.12 197 LEU A O 1
ATOM 1468 N N . PHE A 1 198 ? 14.396 -7.677 -4.666 1.00 97.12 198 PHE A N 1
ATOM 1469 C CA . PHE A 1 198 ? 13.325 -6.691 -4.741 1.00 97.12 198 PHE A CA 1
ATOM 1470 C C . PHE A 1 198 ? 13.686 -5.599 -5.745 1.00 97.12 198 PHE A C 1
ATOM 1472 O O . PHE A 1 198 ? 14.751 -4.989 -5.657 1.00 97.12 198 PHE A O 1
ATOM 1479 N N . VAL A 1 199 ? 12.786 -5.340 -6.689 1.00 95.88 199 VAL A N 1
ATOM 1480 C CA . VAL A 1 199 ? 12.951 -4.379 -7.784 1.00 95.88 199 VAL A CA 1
ATOM 1481 C C . VAL A 1 199 ? 11.873 -3.309 -7.656 1.00 95.88 199 VAL A C 1
ATOM 1483 O O . VAL A 1 199 ? 10.681 -3.607 -7.773 1.00 95.88 199 VAL A O 1
ATOM 1486 N N . HIS A 1 200 ? 12.286 -2.080 -7.347 1.00 94.75 200 HIS A N 1
ATOM 1487 C CA . HIS A 1 200 ? 11.368 -0.975 -7.068 1.00 94.75 200 HIS A CA 1
ATOM 1488 C C . HIS A 1 200 ? 10.695 -0.406 -8.324 1.00 94.75 200 HIS A C 1
ATOM 1490 O O . HIS A 1 200 ? 10.986 -0.798 -9.448 1.00 94.75 200 HIS A O 1
ATOM 1496 N N . GLY A 1 201 ? 9.776 0.536 -8.114 1.00 94.00 201 GLY A N 1
ATOM 1497 C CA . GLY A 1 201 ? 9.059 1.243 -9.169 1.00 94.00 201 GLY A CA 1
ATOM 1498 C C . GLY A 1 201 ? 9.813 2.445 -9.735 1.00 94.00 201 GLY A C 1
ATOM 1499 O O . GLY A 1 201 ? 11.040 2.492 -9.740 1.00 94.00 201 GLY A O 1
ATOM 1500 N N . VAL A 1 202 ? 9.041 3.413 -10.221 1.00 91.50 202 VAL A N 1
ATOM 1501 C CA . VAL A 1 202 ? 9.505 4.734 -10.668 1.00 91.50 202 VAL A CA 1
ATOM 1502 C C . VAL A 1 202 ? 9.816 5.636 -9.466 1.00 91.50 202 VAL A C 1
ATOM 1504 O O . VAL A 1 202 ? 9.199 5.482 -8.414 1.00 91.50 202 VAL A O 1
ATOM 1507 N N . GLY A 1 203 ? 10.756 6.575 -9.617 1.00 88.38 203 GLY A N 1
ATOM 1508 C CA . GLY A 1 203 ? 10.972 7.668 -8.653 1.00 88.38 203 GLY A CA 1
ATOM 1509 C C . GLY A 1 203 ? 12.269 7.624 -7.835 1.00 88.38 203 GLY A C 1
ATOM 1510 O O . GLY A 1 203 ? 12.501 8.514 -7.020 1.00 88.38 203 GLY A O 1
ATOM 1511 N N . ASN A 1 204 ? 13.139 6.635 -8.047 1.00 89.94 204 ASN A N 1
ATOM 1512 C CA . ASN A 1 204 ? 14.462 6.612 -7.418 1.00 89.94 204 ASN A CA 1
ATOM 1513 C C . ASN A 1 204 ? 15.498 7.396 -8.251 1.00 89.94 204 ASN A C 1
ATOM 1515 O O . ASN A 1 204 ? 15.564 7.217 -9.465 1.00 89.94 204 ASN A O 1
ATOM 1519 N N . ASN A 1 205 ? 16.336 8.216 -7.610 1.00 88.50 205 ASN A N 1
ATOM 1520 C CA . ASN A 1 205 ? 17.255 9.147 -8.294 1.00 88.50 205 ASN A CA 1
ATOM 1521 C C . ASN A 1 205 ? 18.658 8.585 -8.535 1.00 88.50 205 ASN A C 1
ATOM 1523 O O . ASN A 1 205 ? 19.435 9.160 -9.293 1.00 88.50 205 ASN A O 1
ATOM 1527 N N . GLU A 1 206 ? 19.008 7.484 -7.877 1.00 86.56 206 GLU A N 1
ATOM 1528 C CA . GLU A 1 206 ? 20.390 7.019 -7.802 1.00 86.56 206 GLU A CA 1
ATOM 1529 C C . GLU A 1 206 ? 20.509 5.558 -8.218 1.00 86.56 206 GLU A C 1
ATOM 1531 O O . GLU A 1 206 ? 19.626 4.741 -7.967 1.00 86.56 206 GLU A O 1
ATOM 1536 N N . SER A 1 207 ? 21.630 5.210 -8.843 1.00 89.81 207 SER A N 1
ATOM 1537 C CA . SER A 1 207 ? 22.003 3.817 -9.076 1.00 89.81 207 SER A CA 1
ATOM 1538 C C . SER A 1 207 ? 23.159 3.447 -8.165 1.00 89.81 207 SER A C 1
ATOM 1540 O O . SER A 1 207 ? 24.167 4.150 -8.132 1.00 89.81 207 SER A O 1
ATOM 1542 N N . SER A 1 208 ? 23.046 2.320 -7.475 1.00 88.38 208 SER A N 1
ATOM 1543 C CA . SER A 1 208 ? 24.106 1.791 -6.618 1.00 88.38 208 SER A CA 1
ATOM 1544 C C . SER A 1 208 ? 23.996 0.267 -6.519 1.00 88.38 208 SER A C 1
ATOM 1546 O O . SER A 1 208 ? 23.136 -0.355 -7.148 1.00 88.38 208 SER A O 1
ATOM 1548 N N . LEU A 1 209 ? 24.911 -0.369 -5.786 1.00 89.00 209 LEU A N 1
ATOM 1549 C CA . LEU A 1 209 ? 24.810 -1.804 -5.524 1.00 89.00 209 LEU A CA 1
ATOM 1550 C C . LEU A 1 209 ? 23.575 -2.105 -4.676 1.00 89.00 209 LEU A C 1
ATOM 1552 O O . LEU A 1 209 ? 23.181 -1.309 -3.826 1.00 89.00 209 LEU A O 1
ATOM 1556 N N . SER A 1 210 ? 22.997 -3.290 -4.869 1.00 91.00 210 SER A N 1
ATOM 1557 C CA . SER A 1 210 ? 21.883 -3.738 -4.040 1.00 91.00 210 SER A CA 1
ATOM 1558 C C . SER A 1 210 ? 22.280 -3.776 -2.564 1.00 91.00 210 SER A C 1
ATOM 1560 O O . SER A 1 210 ? 23.334 -4.318 -2.222 1.00 91.00 210 SER A O 1
ATOM 1562 N N . THR A 1 211 ? 21.417 -3.275 -1.689 1.00 93.69 211 THR A N 1
ATOM 1563 C CA . THR A 1 211 ? 21.629 -3.306 -0.235 1.00 93.69 211 THR A CA 1
ATOM 1564 C C . THR A 1 211 ? 20.625 -4.237 0.435 1.00 93.69 211 THR A C 1
ATOM 1566 O O . THR A 1 211 ? 19.662 -4.697 -0.177 1.00 93.69 211 THR A O 1
ATOM 1569 N N . ARG A 1 212 ? 20.833 -4.512 1.725 1.00 94.62 212 ARG A N 1
ATOM 1570 C CA . ARG A 1 212 ? 19.870 -5.266 2.538 1.00 94.62 212 ARG A CA 1
ATOM 1571 C C . ARG A 1 212 ? 18.671 -4.418 2.984 1.00 94.62 212 ARG A C 1
ATOM 1573 O O . ARG A 1 212 ? 17.613 -4.973 3.248 1.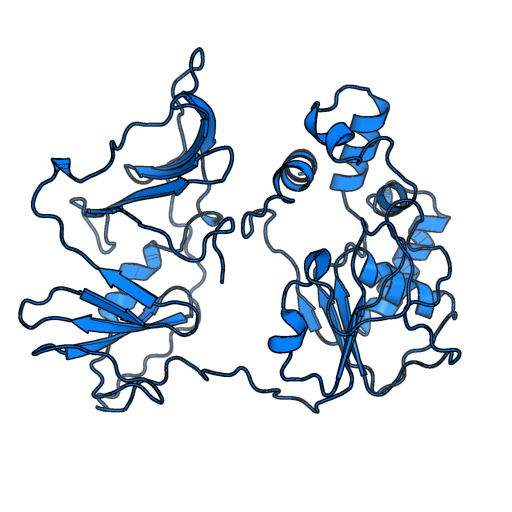00 94.62 212 ARG A O 1
ATOM 1580 N N . THR A 1 213 ? 18.837 -3.100 3.088 1.00 94.00 213 THR A N 1
ATOM 1581 C CA . THR A 1 213 ? 17.825 -2.163 3.599 1.00 94.00 213 THR A CA 1
ATOM 1582 C C . THR A 1 213 ? 17.604 -1.011 2.623 1.00 94.00 213 THR A C 1
ATOM 1584 O O . THR A 1 213 ? 18.554 -0.463 2.064 1.00 94.00 213 THR A O 1
ATOM 1587 N N . PHE A 1 214 ? 16.340 -0.643 2.410 1.00 93.12 214 PHE A N 1
ATOM 1588 C CA . PHE A 1 214 ? 15.955 0.493 1.573 1.00 93.12 214 PHE A CA 1
ATOM 1589 C C . PHE A 1 214 ? 14.659 1.123 2.114 1.00 93.12 214 PHE A C 1
ATOM 1591 O O . PHE A 1 214 ? 13.612 1.041 1.465 1.00 93.12 214 PHE A O 1
ATOM 1598 N N . PRO A 1 215 ? 14.709 1.752 3.307 1.00 88.81 215 PRO A N 1
ATOM 1599 C CA . PRO A 1 215 ? 13.509 2.138 4.051 1.00 88.81 215 PRO A CA 1
ATOM 1600 C C . PRO A 1 215 ? 12.580 3.087 3.300 1.00 88.81 215 PRO A C 1
ATOM 1602 O O . PRO A 1 215 ? 11.368 2.930 3.373 1.00 88.81 215 PRO A O 1
ATOM 1605 N N . LYS A 1 216 ? 13.145 4.019 2.521 1.00 84.00 216 LYS A N 1
ATOM 1606 C CA . LYS A 1 216 ? 12.371 4.985 1.730 1.00 84.00 216 LYS A CA 1
ATOM 1607 C C . LYS A 1 216 ? 11.409 4.313 0.741 1.00 84.00 216 LYS A C 1
ATOM 1609 O O . LYS A 1 216 ? 10.338 4.841 0.488 1.00 84.00 216 LYS A O 1
ATOM 1614 N N . THR A 1 217 ? 11.787 3.161 0.193 1.00 86.25 217 THR A N 1
ATOM 1615 C CA . THR A 1 217 ? 11.026 2.489 -0.871 1.00 86.25 217 THR A CA 1
ATOM 1616 C C . THR A 1 217 ? 10.298 1.248 -0.369 1.00 86.25 217 THR A C 1
ATOM 1618 O O . THR A 1 217 ? 9.188 0.957 -0.799 1.00 86.25 217 THR A O 1
ATOM 1621 N N . TRP A 1 218 ? 10.937 0.494 0.524 1.00 90.25 218 TRP A N 1
ATOM 1622 C CA . TRP A 1 218 ? 10.489 -0.832 0.945 1.00 90.25 218 TRP A CA 1
ATOM 1623 C C . TRP A 1 218 ? 10.235 -0.939 2.454 1.00 90.25 218 TRP A C 1
ATOM 1625 O O . TRP A 1 218 ? 9.937 -2.027 2.947 1.00 90.25 218 TRP A O 1
ATOM 1635 N N . GLY A 1 219 ? 10.365 0.157 3.209 1.00 88.06 219 GLY A N 1
ATOM 1636 C CA . GLY A 1 219 ? 10.226 0.140 4.664 1.00 88.06 219 GLY A CA 1
ATOM 1637 C C . GLY A 1 219 ? 11.171 -0.873 5.318 1.00 88.06 219 GLY A C 1
ATOM 1638 O O . GLY A 1 219 ? 12.358 -0.940 4.994 1.00 88.06 219 GLY A O 1
ATOM 1639 N N . SER A 1 220 ? 10.631 -1.682 6.228 1.00 88.56 220 SER A N 1
ATOM 1640 C CA . SER A 1 220 ? 11.346 -2.752 6.930 1.00 88.56 220 SER A CA 1
ATOM 1641 C C . SER A 1 220 ? 11.127 -4.142 6.319 1.00 88.56 220 SER A C 1
ATOM 1643 O O . SER A 1 220 ? 11.228 -5.142 7.027 1.00 88.56 220 SER A O 1
ATOM 1645 N N . ILE A 1 221 ? 10.812 -4.256 5.019 1.00 90.44 221 ILE A N 1
ATOM 1646 C CA . ILE A 1 221 ? 10.434 -5.548 4.409 1.00 90.44 221 ILE A CA 1
ATOM 1647 C C . ILE A 1 221 ? 11.466 -6.661 4.635 1.00 90.44 221 ILE A C 1
ATOM 1649 O O . ILE A 1 221 ? 11.095 -7.830 4.715 1.00 90.44 221 ILE A O 1
ATOM 1653 N N . GLN A 1 222 ? 12.751 -6.317 4.785 1.00 91.56 222 GLN A N 1
ATOM 1654 C CA . GLN A 1 222 ? 13.813 -7.284 5.064 1.00 91.56 222 GLN A CA 1
ATOM 1655 C C . GLN A 1 222 ? 13.604 -8.070 6.367 1.00 91.56 222 GLN A C 1
ATOM 1657 O O . GLN A 1 222 ? 14.115 -9.182 6.484 1.00 91.56 222 GLN A O 1
ATOM 1662 N N . ASP A 1 223 ? 12.842 -7.514 7.309 1.00 87.69 223 ASP A N 1
ATOM 1663 C CA . ASP A 1 223 ? 12.512 -8.118 8.602 1.00 87.69 223 ASP A CA 1
ATOM 1664 C C . ASP A 1 223 ? 11.158 -8.856 8.561 1.00 87.69 223 ASP A C 1
ATOM 1666 O O . ASP A 1 223 ? 10.801 -9.580 9.489 1.00 87.69 223 ASP A O 1
ATOM 1670 N N . HIS A 1 224 ? 10.418 -8.729 7.452 1.00 87.75 224 HIS A N 1
ATOM 1671 C CA . HIS A 1 224 ? 9.062 -9.259 7.269 1.00 87.75 224 HIS A CA 1
ATOM 1672 C C . HIS A 1 224 ? 8.920 -10.155 6.026 1.00 87.75 224 HIS A C 1
ATOM 1674 O O . HIS A 1 224 ? 7.811 -10.407 5.555 1.00 87.75 224 HIS A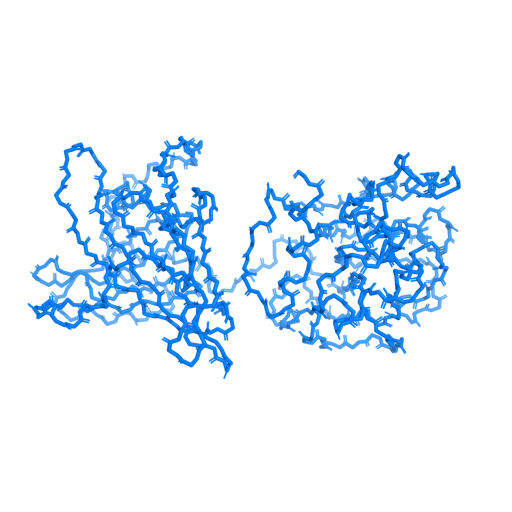 O 1
ATOM 1680 N N . ALA A 1 225 ? 10.032 -10.670 5.491 1.00 90.94 225 ALA A N 1
ATOM 1681 C CA . ALA A 1 225 ? 10.056 -11.534 4.313 1.00 90.94 225 ALA A CA 1
ATOM 1682 C C . ALA A 1 225 ? 10.477 -12.978 4.674 1.00 90.94 225 ALA A C 1
ATOM 1684 O O . ALA A 1 225 ? 11.583 -13.409 4.346 1.00 90.94 225 ALA A O 1
ATOM 1685 N N . PRO A 1 226 ? 9.607 -13.778 5.322 1.00 90.44 226 PRO A N 1
ATOM 1686 C CA . PRO A 1 226 ? 9.974 -15.073 5.913 1.00 90.44 226 PRO A CA 1
ATOM 1687 C C . PRO A 1 226 ? 10.353 -16.161 4.897 1.00 90.44 226 PRO A C 1
ATOM 1689 O O . PRO A 1 226 ? 10.875 -17.206 5.275 1.00 90.44 226 PRO A O 1
ATOM 1692 N N . CYS A 1 227 ? 10.075 -15.941 3.609 1.00 93.62 227 CYS A N 1
ATOM 1693 C CA . CYS A 1 227 ? 10.507 -16.815 2.516 1.00 93.62 227 CYS A CA 1
ATOM 1694 C C . CYS A 1 227 ? 11.908 -16.502 1.980 1.00 93.62 227 CYS A C 1
ATOM 1696 O O . CYS A 1 227 ? 12.412 -17.236 1.127 1.00 93.62 227 CYS A O 1
ATOM 1698 N N . CYS A 1 228 ? 12.537 -15.430 2.454 1.00 94.94 228 CYS A N 1
ATOM 1699 C CA . CYS A 1 228 ? 13.818 -14.967 1.955 1.00 94.94 228 CYS A CA 1
ATOM 1700 C C . CYS A 1 228 ? 14.966 -15.506 2.813 1.00 94.94 228 CYS A C 1
ATOM 1702 O O . CYS A 1 228 ? 15.047 -15.217 4.000 1.00 94.94 228 CYS A O 1
ATOM 1704 N N . LEU A 1 229 ? 15.881 -16.267 2.205 1.00 95.06 229 LEU A N 1
ATOM 1705 C CA . LEU A 1 229 ? 17.151 -16.657 2.843 1.00 95.06 229 LEU A CA 1
ATOM 1706 C C . LEU A 1 229 ? 18.110 -15.466 2.962 1.00 95.06 229 LEU A C 1
ATOM 1708 O O . LEU A 1 229 ? 18.899 -15.371 3.896 1.00 95.06 229 LEU A O 1
ATOM 1712 N N . SER A 1 230 ? 18.040 -14.565 1.988 1.00 95.75 230 SER A N 1
ATOM 1713 C CA . SER A 1 230 ? 18.735 -13.287 1.954 1.00 95.75 230 SER A CA 1
ATOM 1714 C C . SER A 1 230 ? 17.863 -12.284 1.209 1.00 95.75 230 SER A C 1
ATOM 1716 O O . SER A 1 230 ? 17.021 -12.669 0.394 1.00 95.75 230 SER A O 1
ATOM 1718 N N . VAL A 1 231 ? 18.051 -11.001 1.500 1.00 96.19 231 VAL A N 1
ATOM 1719 C CA . VAL A 1 231 ? 17.305 -9.909 0.873 1.00 96.19 231 VAL A CA 1
ATOM 1720 C C . VAL A 1 231 ? 18.294 -8.981 0.190 1.00 96.19 231 VAL A C 1
ATOM 1722 O O . VAL A 1 231 ? 19.200 -8.453 0.836 1.00 96.19 231 VAL A O 1
ATOM 1725 N N . ALA A 1 232 ? 18.103 -8.797 -1.112 1.00 96.19 232 ALA A N 1
ATOM 1726 C CA . ALA A 1 232 ? 18.762 -7.784 -1.914 1.00 96.19 232 ALA A CA 1
ATOM 1727 C C . ALA A 1 232 ? 17.699 -6.825 -2.456 1.00 96.19 232 ALA A C 1
ATOM 1729 O O . ALA A 1 232 ? 16.762 -7.238 -3.140 1.00 96.19 232 ALA A O 1
ATOM 1730 N N . LEU A 1 233 ? 17.842 -5.545 -2.144 1.00 95.75 233 LEU A N 1
ATOM 1731 C CA . LEU A 1 233 ? 16.983 -4.470 -2.619 1.00 95.75 233 LEU A CA 1
ATOM 1732 C C . LEU A 1 233 ? 17.759 -3.732 -3.705 1.00 95.75 233 LEU A C 1
ATOM 1734 O O . LEU A 1 233 ? 18.820 -3.170 -3.434 1.00 95.75 233 LEU A O 1
ATOM 1738 N N . ALA A 1 234 ? 17.284 -3.814 -4.944 1.00 93.88 234 ALA A N 1
ATOM 1739 C CA . ALA A 1 234 ? 17.951 -3.198 -6.080 1.00 93.88 234 ALA A CA 1
ATOM 1740 C C . ALA A 1 234 ? 17.902 -1.670 -5.984 1.00 93.88 234 ALA A C 1
ATOM 1742 O O . ALA A 1 234 ? 16.876 -1.117 -5.597 1.00 93.88 234 ALA A O 1
ATOM 1743 N N . HIS A 1 235 ? 18.985 -1.008 -6.395 1.00 91.94 235 HIS A N 1
ATOM 1744 C CA . HIS A 1 235 ? 19.075 0.449 -6.485 1.00 91.94 235 HIS A CA 1
ATOM 1745 C C . HIS A 1 235 ? 19.399 0.845 -7.915 1.00 91.94 235 HIS A C 1
ATOM 1747 O O . HIS A 1 235 ? 20.522 0.665 -8.388 1.00 91.94 235 HIS A O 1
ATOM 1753 N N . TYR A 1 236 ? 18.417 1.386 -8.623 1.00 90.94 236 TYR A N 1
ATOM 1754 C CA . TYR A 1 236 ? 18.659 1.960 -9.937 1.00 90.94 236 TYR A CA 1
ATOM 1755 C C . TYR A 1 236 ? 17.887 3.257 -10.117 1.00 90.94 236 TYR A C 1
ATOM 1757 O O . TYR A 1 236 ? 16.758 3.419 -9.657 1.00 90.94 236 TYR A O 1
ATOM 1765 N N . GLU A 1 237 ? 18.505 4.190 -10.823 1.00 91.69 237 GLU A N 1
ATOM 1766 C CA . GLU A 1 237 ? 17.862 5.433 -11.203 1.00 91.69 237 GLU A CA 1
ATOM 1767 C C . GLU A 1 237 ? 16.659 5.104 -12.106 1.00 91.69 237 GLU A C 1
ATOM 1769 O O . GLU A 1 237 ? 16.778 4.399 -13.111 1.00 91.69 237 GLU A O 1
ATOM 1774 N N . SER A 1 238 ? 15.485 5.565 -11.705 1.00 92.31 238 SER A N 1
ATOM 1775 C CA . SER A 1 238 ? 14.177 5.234 -12.275 1.00 92.31 238 SER A CA 1
ATOM 1776 C C . SER A 1 238 ? 13.246 6.444 -12.274 1.00 92.31 238 SER A C 1
ATOM 1778 O O . SER A 1 238 ? 12.034 6.287 -12.368 1.00 92.31 238 SER A O 1
ATOM 1780 N N . ARG A 1 239 ? 13.795 7.648 -12.109 1.00 90.00 239 ARG A N 1
ATOM 1781 C CA . ARG A 1 239 ? 13.057 8.903 -12.164 1.00 90.00 239 ARG A CA 1
ATOM 1782 C C . ARG A 1 239 ? 13.155 9.526 -13.541 1.00 90.00 239 ARG A C 1
ATOM 1784 O O . ARG A 1 239 ? 12.134 9.895 -14.086 1.00 90.00 239 ARG A O 1
ATOM 1791 N N . GLU A 1 240 ? 14.342 9.633 -14.114 1.00 91.38 240 GLU A N 1
ATOM 1792 C CA . GLU A 1 240 ? 14.592 10.303 -15.386 1.00 91.38 240 GLU A CA 1
ATOM 1793 C C . GLU A 1 240 ? 14.467 9.353 -16.567 1.00 91.38 240 GLU A C 1
ATOM 1795 O O . GLU A 1 240 ? 13.943 9.728 -17.608 1.00 91.38 240 GLU A O 1
ATOM 1800 N N . ARG A 1 241 ? 14.944 8.116 -16.415 1.00 90.31 241 ARG A N 1
ATOM 1801 C CA . ARG A 1 241 ? 15.078 7.163 -17.522 1.00 90.31 241 ARG A CA 1
ATOM 1802 C C . ARG A 1 241 ? 13.984 6.089 -17.496 1.00 90.31 241 ARG A C 1
ATOM 1804 O O . ARG A 1 241 ? 13.714 5.506 -16.446 1.00 90.31 241 ARG A O 1
ATOM 1811 N N . GLY A 1 242 ? 13.457 5.746 -18.672 1.00 91.44 242 GLY A N 1
ATOM 1812 C CA . GLY A 1 242 ? 12.400 4.752 -18.862 1.00 91.44 242 GLY A CA 1
ATOM 1813 C C . GLY A 1 242 ? 12.779 3.299 -18.560 1.00 91.44 242 GLY A C 1
ATOM 1814 O O . GLY A 1 242 ? 13.959 2.948 -18.413 1.00 91.44 242 GLY A O 1
ATOM 1815 N N . TRP A 1 243 ? 11.756 2.444 -18.473 1.00 94.00 243 TRP A N 1
ATOM 1816 C CA . TRP A 1 243 ? 11.889 1.008 -18.195 1.00 94.00 243 TRP A CA 1
ATOM 1817 C C . TRP A 1 243 ? 12.397 0.204 -19.396 1.00 94.00 243 TRP A C 1
ATOM 1819 O O . TRP A 1 243 ? 12.955 -0.875 -19.216 1.00 94.00 243 TRP A O 1
ATOM 1829 N N . THR A 1 244 ? 12.255 0.737 -20.611 1.00 92.50 244 THR A N 1
ATOM 1830 C CA . THR A 1 244 ? 12.759 0.102 -21.841 1.00 92.50 244 THR A CA 1
ATOM 1831 C C . THR A 1 244 ? 14.280 0.192 -21.987 1.00 92.50 244 THR A C 1
ATOM 1833 O O . THR A 1 244 ? 14.867 -0.515 -22.808 1.00 92.50 244 THR A O 1
ATOM 1836 N N . ARG A 1 245 ? 14.951 1.035 -21.188 1.00 85.12 245 ARG A N 1
ATOM 1837 C CA . ARG A 1 245 ? 16.409 1.175 -21.237 1.00 85.12 245 ARG A CA 1
ATOM 1838 C C . ARG A 1 245 ? 17.097 0.003 -20.517 1.00 85.12 245 ARG A C 1
ATOM 1840 O O . ARG A 1 245 ? 16.769 -0.245 -19.355 1.00 85.12 245 ARG A O 1
ATOM 1847 N N . PRO A 1 246 ? 18.083 -0.675 -21.139 1.00 68.12 246 PRO A N 1
ATOM 1848 C CA . PRO A 1 246 ? 18.784 -1.805 -20.527 1.00 68.12 246 PRO A CA 1
ATOM 1849 C C . PRO A 1 246 ? 19.502 -1.405 -19.236 1.00 68.12 246 PRO A C 1
ATOM 1851 O O . PRO A 1 246 ? 20.216 -0.399 -19.212 1.00 68.12 246 PRO A O 1
ATOM 1854 N N . ARG A 1 247 ? 19.357 -2.199 -18.165 1.00 70.25 247 ARG A N 1
ATOM 1855 C CA . ARG A 1 247 ? 20.064 -1.981 -16.889 1.00 70.25 247 ARG A CA 1
ATOM 1856 C C . ARG A 1 247 ? 20.428 -3.285 -16.202 1.00 70.25 247 ARG A C 1
ATOM 1858 O O . ARG A 1 247 ? 19.651 -4.235 -16.192 1.00 70.25 247 ARG A O 1
ATOM 1865 N N . HIS A 1 248 ? 21.580 -3.275 -15.540 1.00 67.19 248 HIS A N 1
ATOM 1866 C CA . HIS A 1 248 ? 21.964 -4.314 -14.592 1.00 67.19 248 HIS A CA 1
ATOM 1867 C C . HIS A 1 248 ? 21.374 -3.962 -13.224 1.00 67.19 248 HIS A C 1
ATOM 1869 O O . HIS A 1 248 ? 21.915 -3.134 -12.501 1.00 67.19 248 HIS A O 1
ATOM 1875 N N . VAL A 1 249 ? 20.234 -4.566 -12.894 1.00 67.00 249 VAL A N 1
ATOM 1876 C CA . VAL A 1 249 ? 19.470 -4.270 -11.666 1.00 67.00 249 VAL A CA 1
ATOM 1877 C C . VAL A 1 249 ? 20.054 -4.979 -10.433 1.00 67.00 249 VAL A C 1
ATOM 1879 O O . VAL A 1 249 ? 19.902 -4.507 -9.312 1.00 67.00 249 VAL A O 1
ATOM 1882 N N . SER A 1 250 ? 20.752 -6.102 -10.628 1.00 63.22 250 SER A N 1
ATOM 1883 C CA . SER A 1 250 ? 21.306 -6.937 -9.550 1.00 63.22 250 SER A CA 1
ATOM 1884 C C . SER A 1 250 ? 22.814 -6.774 -9.333 1.00 63.22 250 SER A C 1
ATOM 1886 O O . SER A 1 250 ? 23.371 -7.438 -8.465 1.00 63.22 250 SER A O 1
ATOM 1888 N N . GLY A 1 251 ? 23.501 -5.966 -10.152 1.00 60.97 251 GLY A N 1
ATOM 1889 C CA . GLY A 1 251 ? 24.969 -5.885 -10.162 1.00 60.97 251 GLY A CA 1
ATOM 1890 C C . GLY A 1 251 ? 25.691 -7.176 -10.593 1.00 60.97 251 GLY A C 1
ATOM 1891 O O . GLY A 1 251 ? 26.918 -7.196 -10.618 1.00 60.97 251 GLY A O 1
ATOM 1892 N N . SER A 1 252 ? 24.959 -8.245 -10.941 1.00 66.06 252 SER A N 1
ATOM 1893 C CA . SER A 1 252 ? 25.534 -9.507 -11.421 1.00 66.06 252 SER A CA 1
ATOM 1894 C C . SER A 1 252 ? 25.924 -9.416 -12.895 1.00 66.06 252 SER A C 1
ATOM 1896 O O . SER A 1 252 ? 25.204 -8.823 -13.700 1.00 66.06 252 SER A O 1
ATOM 1898 N N . SER A 1 253 ? 27.029 -10.068 -13.258 1.00 65.06 253 SER A N 1
ATOM 1899 C CA . SER A 1 253 ? 27.482 -10.233 -14.644 1.00 65.06 253 SER A CA 1
ATOM 1900 C C . SER A 1 253 ? 26.798 -11.396 -15.375 1.00 65.06 253 SER A C 1
ATOM 1902 O O . SER A 1 253 ? 27.018 -11.590 -16.570 1.00 65.06 253 SER A O 1
ATOM 1904 N N . THR A 1 254 ? 25.968 -12.186 -14.684 1.00 70.44 254 THR A N 1
ATOM 1905 C CA . THR A 1 254 ? 25.257 -13.324 -15.275 1.00 70.44 254 THR A CA 1
ATOM 1906 C C . THR A 1 254 ? 23.932 -12.895 -15.904 1.00 70.44 254 THR A C 1
ATOM 1908 O O . THR A 1 254 ? 23.072 -12.325 -15.234 1.00 70.44 254 THR A O 1
ATOM 1911 N N . SER A 1 255 ? 23.714 -13.263 -17.168 1.00 76.56 255 SER A N 1
ATOM 1912 C CA . SER A 1 255 ? 22.437 -13.049 -17.865 1.00 76.56 255 SER A CA 1
ATOM 1913 C C . SER A 1 255 ? 21.337 -14.031 -17.438 1.00 76.56 255 SER A C 1
ATOM 1915 O O . SER A 1 255 ? 20.166 -13.780 -17.698 1.00 76.56 255 SER A O 1
ATOM 1917 N N . SER A 1 256 ? 21.658 -15.127 -16.744 1.00 86.00 256 SER A N 1
ATOM 1918 C CA . SER A 1 256 ? 20.650 -16.052 -16.210 1.00 86.00 256 SER A CA 1
ATOM 1919 C C . SER A 1 256 ? 20.303 -15.729 -14.758 1.00 86.00 256 SER A C 1
ATOM 1921 O O . SER A 1 256 ? 21.188 -15.621 -13.909 1.00 86.00 256 SER A O 1
ATOM 1923 N N . ILE A 1 257 ? 19.006 -15.618 -14.475 1.00 86.69 257 ILE A N 1
ATOM 1924 C CA . ILE A 1 257 ? 18.435 -15.423 -13.144 1.00 86.69 257 ILE A CA 1
ATOM 1925 C C . ILE A 1 257 ? 17.670 -16.694 -12.781 1.00 86.69 257 ILE A C 1
ATOM 1927 O O . ILE A 1 257 ? 16.716 -17.054 -13.467 1.00 86.69 257 ILE A O 1
ATOM 1931 N N . ASP A 1 258 ? 18.069 -17.376 -11.709 1.00 91.62 258 ASP A N 1
ATOM 1932 C CA . ASP A 1 258 ? 17.426 -18.615 -11.266 1.00 91.62 258 ASP A CA 1
ATOM 1933 C C . ASP A 1 258 ? 17.493 -18.785 -9.740 1.00 91.62 258 ASP A C 1
ATOM 1935 O O . ASP A 1 258 ? 18.237 -18.079 -9.061 1.00 91.62 258 ASP A O 1
ATOM 1939 N N . ASN A 1 259 ? 16.713 -19.726 -9.200 1.00 93.56 259 ASN A N 1
ATOM 1940 C CA . ASN A 1 259 ? 16.692 -20.104 -7.782 1.00 93.56 259 ASN A CA 1
ATOM 1941 C C . ASN A 1 259 ? 16.468 -18.941 -6.798 1.00 93.56 259 ASN A C 1
ATOM 1943 O O . ASN A 1 259 ? 16.935 -18.999 -5.661 1.00 93.56 259 ASN A O 1
ATOM 1947 N N . LEU A 1 260 ? 15.707 -17.920 -7.198 1.00 95.25 260 LEU A N 1
ATOM 1948 C CA . LEU A 1 260 ? 15.375 -16.770 -6.355 1.00 95.25 260 LEU A CA 1
ATOM 1949 C C . LEU A 1 260 ? 13.876 -16.463 -6.332 1.00 95.25 260 LEU A C 1
ATOM 1951 O O . LEU A 1 260 ? 13.120 -16.892 -7.208 1.00 95.25 260 LEU A O 1
ATOM 1955 N N . ILE A 1 261 ? 13.447 -15.713 -5.321 1.00 97.19 261 ILE A N 1
ATOM 1956 C CA . ILE A 1 261 ? 12.146 -15.041 -5.322 1.00 97.19 261 ILE A CA 1
ATOM 1957 C C . ILE A 1 261 ? 12.361 -13.623 -5.855 1.00 97.19 261 ILE A C 1
ATOM 1959 O O . ILE A 1 261 ? 13.088 -12.829 -5.259 1.00 97.19 261 ILE A O 1
ATOM 1963 N N . LEU A 1 262 ? 11.749 -13.316 -6.995 1.00 96.75 262 LEU A N 1
ATOM 1964 C CA . LEU A 1 262 ? 11.772 -11.986 -7.591 1.00 96.75 262 LEU A CA 1
ATOM 1965 C C . LEU A 1 262 ? 10.533 -11.242 -7.113 1.00 96.75 262 LEU A C 1
ATOM 1967 O O . LEU A 1 262 ? 9.425 -11.677 -7.409 1.00 96.75 262 LEU A O 1
ATOM 1971 N N . VAL A 1 263 ? 10.708 -10.134 -6.405 1.00 97.50 263 VAL A N 1
ATOM 1972 C CA . VAL A 1 263 ? 9.609 -9.259 -5.992 1.00 97.50 263 VAL A CA 1
ATOM 1973 C C . VAL A 1 263 ? 9.727 -7.958 -6.767 1.00 97.50 263 VAL A C 1
ATOM 1975 O O . VAL A 1 263 ? 10.732 -7.263 -6.662 1.00 97.50 263 VAL A O 1
ATOM 1978 N N . THR A 1 264 ? 8.725 -7.615 -7.564 1.00 97.19 264 THR A N 1
ATOM 1979 C CA . THR A 1 264 ? 8.750 -6.396 -8.385 1.00 97.19 264 THR A CA 1
ATOM 1980 C C . THR A 1 264 ? 7.557 -5.519 -8.063 1.00 97.19 264 THR A C 1
ATOM 1982 O O . THR A 1 264 ? 6.435 -6.012 -7.988 1.00 97.19 264 THR A O 1
ATOM 1985 N N . TYR A 1 265 ? 7.787 -4.219 -7.906 1.00 95.38 265 TYR A N 1
ATOM 1986 C CA . TYR A 1 265 ? 6.750 -3.239 -7.596 1.00 95.38 265 TYR A CA 1
ATOM 1987 C C . TYR A 1 265 ? 6.612 -2.202 -8.708 1.00 95.38 265 TYR A C 1
ATOM 1989 O O . TYR A 1 265 ? 7.620 -1.704 -9.210 1.00 95.38 265 TYR A O 1
ATOM 1997 N N . SER A 1 266 ? 5.373 -1.846 -9.073 1.00 94.44 266 SER A N 1
ATOM 1998 C CA . SER A 1 266 ? 5.085 -0.774 -10.036 1.00 94.44 266 SER A CA 1
ATOM 1999 C C . SER A 1 266 ? 5.905 -0.957 -11.330 1.00 94.44 266 SER A C 1
ATOM 2001 O O . SER A 1 266 ? 5.931 -2.064 -11.880 1.00 94.44 266 SER A O 1
ATOM 2003 N N . MET A 1 267 ? 6.612 0.073 -11.807 1.00 95.94 267 MET A N 1
ATOM 2004 C CA . MET A 1 267 ? 7.484 0.029 -12.990 1.00 95.94 267 MET A CA 1
ATOM 2005 C C . MET A 1 267 ? 8.534 -1.099 -12.955 1.00 95.94 267 MET A C 1
ATOM 2007 O O . MET A 1 267 ? 8.946 -1.577 -14.010 1.00 95.94 267 MET A O 1
ATOM 2011 N N . GLY A 1 268 ? 8.929 -1.596 -11.779 1.00 96.00 268 GLY A N 1
ATOM 2012 C CA . GLY A 1 268 ? 9.844 -2.732 -11.644 1.00 96.00 268 GLY A CA 1
ATOM 2013 C C . GLY A 1 268 ? 9.345 -4.006 -12.333 1.00 96.00 268 GLY A C 1
ATOM 2014 O O . GLY A 1 268 ? 10.149 -4.817 -12.790 1.00 96.00 268 GLY A O 1
ATOM 2015 N N . ASN A 1 269 ? 8.024 -4.171 -12.477 1.00 97.12 269 ASN A N 1
ATOM 2016 C CA . ASN A 1 269 ? 7.434 -5.285 -13.225 1.00 97.12 269 ASN A CA 1
ATOM 2017 C C . ASN A 1 269 ? 7.758 -5.200 -14.722 1.00 97.12 269 ASN A C 1
ATOM 2019 O O . ASN A 1 269 ? 8.144 -6.200 -15.326 1.00 97.12 269 ASN A O 1
ATOM 2023 N N . LEU A 1 270 ? 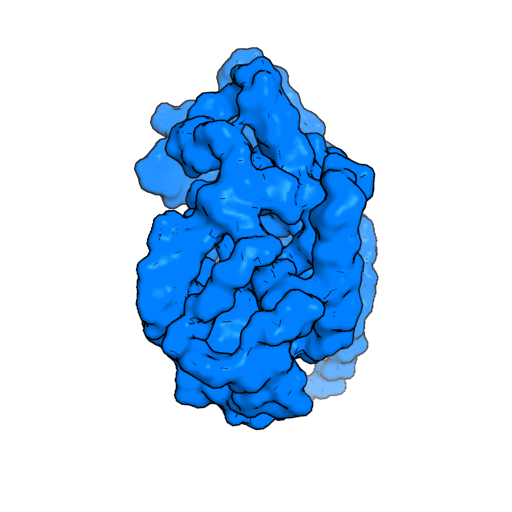7.656 -3.998 -15.296 1.00 96.94 270 LEU A N 1
ATOM 2024 C CA . LEU A 1 270 ? 8.008 -3.728 -16.689 1.00 96.94 270 LEU A CA 1
ATOM 2025 C C . LEU A 1 270 ? 9.515 -3.836 -16.915 1.00 96.94 270 LEU A C 1
ATOM 2027 O O . LEU A 1 270 ? 9.936 -4.383 -17.926 1.00 96.94 270 LEU A O 1
ATOM 2031 N N . VAL A 1 271 ? 10.334 -3.393 -15.955 1.00 95.31 271 VAL A N 1
ATOM 2032 C CA . VAL A 1 271 ? 11.795 -3.575 -16.007 1.00 95.31 271 VAL A CA 1
ATOM 2033 C C . VAL A 1 271 ? 12.151 -5.063 -16.064 1.00 95.31 271 VAL A C 1
ATOM 2035 O O . VAL A 1 271 ? 12.923 -5.477 -16.926 1.00 95.31 271 VAL A O 1
ATOM 2038 N N . ALA A 1 272 ? 11.565 -5.885 -15.191 1.00 94.44 272 ALA A N 1
ATOM 2039 C CA . ALA A 1 272 ? 11.801 -7.326 -15.172 1.00 94.44 272 ALA A CA 1
ATOM 2040 C C . ALA A 1 272 ? 11.293 -8.022 -16.449 1.00 94.44 272 ALA A C 1
ATOM 2042 O O . ALA A 1 272 ? 12.039 -8.765 -17.087 1.00 94.44 272 ALA A O 1
ATOM 2043 N N . GLY A 1 273 ? 10.043 -7.759 -16.845 1.00 94.88 273 GLY A N 1
ATOM 2044 C CA . GLY A 1 273 ? 9.441 -8.338 -18.048 1.00 94.88 273 GLY A CA 1
ATOM 2045 C C . GLY A 1 273 ? 10.162 -7.910 -19.327 1.00 94.88 273 GLY A C 1
ATOM 2046 O O . GLY A 1 273 ? 10.494 -8.749 -20.162 1.00 94.88 273 GLY A O 1
ATOM 2047 N N . GLY A 1 274 ? 10.477 -6.621 -19.444 1.00 94.31 274 GLY A N 1
ATOM 2048 C CA . GLY A 1 274 ? 11.193 -6.028 -20.569 1.00 94.31 274 GLY A CA 1
ATOM 2049 C C . GLY A 1 274 ? 12.626 -6.537 -20.703 1.00 94.31 274 GLY A C 1
ATOM 2050 O O . GLY A 1 274 ? 13.056 -6.854 -21.809 1.00 94.31 274 GLY A O 1
ATOM 2051 N N . ALA A 1 275 ? 13.356 -6.701 -19.595 1.00 91.94 275 ALA A N 1
ATOM 2052 C CA . ALA A 1 275 ? 14.710 -7.258 -19.624 1.00 91.94 275 ALA A CA 1
ATOM 2053 C C . ALA A 1 275 ? 14.734 -8.691 -20.181 1.00 91.94 275 ALA A C 1
ATOM 2055 O O . ALA A 1 275 ? 15.620 -9.034 -20.967 1.00 91.94 275 ALA A O 1
ATOM 2056 N N . VAL A 1 276 ? 13.746 -9.516 -19.823 1.00 92.62 276 VAL A N 1
ATOM 2057 C CA . VAL A 1 276 ? 13.627 -10.878 -20.361 1.00 92.62 276 VAL A CA 1
ATOM 2058 C C . VAL A 1 276 ? 13.157 -10.869 -21.814 1.00 92.62 276 VAL A C 1
ATOM 2060 O O . VAL A 1 276 ? 13.726 -11.580 -22.641 1.00 92.62 276 VAL A O 1
ATOM 2063 N N . ALA A 1 277 ? 12.167 -10.039 -22.149 1.00 94.12 277 ALA A N 1
ATOM 2064 C CA . ALA A 1 277 ? 11.666 -9.894 -23.516 1.00 94.12 277 ALA A CA 1
ATOM 2065 C C . ALA A 1 277 ? 12.777 -9.461 -24.490 1.00 94.12 277 ALA A C 1
ATOM 2067 O O . ALA A 1 277 ? 12.920 -10.029 -25.572 1.00 94.12 277 ALA A O 1
ATOM 2068 N N . ASN A 1 278 ? 13.634 -8.533 -24.056 1.00 91.06 278 ASN A N 1
ATOM 2069 C CA . ASN A 1 278 ? 14.775 -8.027 -24.820 1.00 91.06 278 ASN A CA 1
ATOM 2070 C C . ASN A 1 278 ? 16.030 -8.907 -24.704 1.00 91.06 278 ASN A C 1
ATOM 2072 O O . ASN A 1 278 ? 17.104 -8.498 -25.143 1.00 91.06 278 ASN A O 1
ATOM 2076 N N . ARG A 1 279 ? 15.928 -10.103 -24.104 1.00 89.19 279 ARG A N 1
ATOM 2077 C CA . ARG A 1 279 ? 17.039 -11.059 -23.918 1.00 89.19 279 ARG A CA 1
ATOM 2078 C C . ARG A 1 279 ? 18.245 -10.484 -23.163 1.00 89.19 279 ARG A C 1
ATOM 2080 O O . ARG A 1 279 ? 19.349 -11.007 -23.275 1.00 89.19 279 ARG A O 1
ATOM 2087 N N . THR A 1 280 ? 18.039 -9.426 -22.378 1.00 87.19 280 THR A N 1
ATOM 2088 C CA . THR A 1 280 ? 19.056 -8.895 -21.456 1.00 87.19 280 THR A CA 1
ATOM 2089 C C . THR A 1 280 ? 19.325 -9.904 -20.344 1.00 87.19 280 THR A C 1
ATOM 2091 O O . THR A 1 280 ? 20.466 -10.096 -19.930 1.00 87.19 280 THR A O 1
ATOM 2094 N N . CYS A 1 281 ? 18.275 -10.593 -19.893 1.00 87.38 281 CYS A N 1
ATOM 2095 C CA . CYS A 1 281 ? 18.396 -11.726 -18.995 1.00 87.38 281 CYS A CA 1
ATOM 2096 C C . CYS A 1 281 ? 17.397 -12.840 -19.333 1.00 87.38 281 CYS A C 1
ATOM 2098 O O . CYS A 1 281 ? 16.480 -12.665 -20.133 1.00 87.38 281 CYS A O 1
ATOM 2100 N N . THR A 1 282 ? 17.571 -14.005 -18.719 1.00 90.56 282 THR A N 1
ATOM 2101 C CA . THR A 1 282 ? 16.651 -15.139 -18.823 1.00 90.56 282 THR A CA 1
ATOM 2102 C C . THR A 1 282 ? 16.256 -15.617 -17.438 1.00 90.56 282 THR A C 1
ATOM 2104 O O . THR A 1 282 ? 17.113 -15.814 -16.580 1.00 90.56 282 THR A O 1
ATOM 2107 N N . PHE A 1 283 ? 14.966 -15.859 -17.223 1.00 91.62 283 PHE A N 1
ATOM 2108 C CA . PHE A 1 283 ? 14.489 -16.520 -16.009 1.00 91.62 283 PHE A CA 1
ATOM 2109 C C . PHE A 1 283 ? 14.565 -18.038 -16.160 1.00 91.62 283 PHE A C 1
ATOM 2111 O O . PHE A 1 283 ? 13.945 -18.597 -17.072 1.00 91.62 283 PHE A O 1
ATOM 2118 N N . GLY A 1 284 ? 15.274 -18.687 -15.241 1.00 91.12 284 GLY A N 1
ATOM 2119 C CA . GLY A 1 284 ? 15.229 -20.128 -15.037 1.00 91.12 284 GLY A CA 1
ATOM 2120 C C . GLY A 1 284 ? 13.909 -20.590 -14.412 1.00 91.12 284 GLY A C 1
ATOM 2121 O O . GLY A 1 284 ? 13.057 -19.789 -14.017 1.00 91.12 284 GLY A O 1
ATOM 2122 N N . SER A 1 285 ? 13.722 -21.908 -14.344 1.00 91.62 285 SER A N 1
ATOM 2123 C CA . SER A 1 285 ? 12.500 -22.528 -13.801 1.00 91.62 285 SER A CA 1
ATOM 2124 C C . SER A 1 285 ? 12.384 -22.414 -12.276 1.00 91.62 285 SER A C 1
ATOM 2126 O O . SER A 1 285 ? 11.295 -22.540 -11.720 1.00 91.62 285 SER A O 1
ATOM 2128 N N . GLY A 1 286 ? 13.493 -22.142 -11.588 1.00 93.44 286 GLY A N 1
ATOM 2129 C CA . GLY A 1 286 ? 13.557 -21.924 -10.151 1.00 93.44 286 GLY A CA 1
ATOM 2130 C C . GLY A 1 286 ? 13.242 -20.489 -9.724 1.00 93.44 286 GLY A C 1
ATOM 2131 O O . GLY A 1 286 ? 13.289 -20.219 -8.521 1.00 93.44 286 GLY A O 1
ATOM 2132 N N . VAL A 1 287 ? 12.894 -19.574 -10.636 1.00 95.19 287 VAL A N 1
ATOM 2133 C CA . VAL A 1 287 ? 12.410 -18.230 -10.278 1.00 95.19 287 VAL A CA 1
ATOM 2134 C C . VAL A 1 287 ? 10.966 -18.297 -9.785 1.00 95.19 287 VAL A C 1
ATOM 2136 O O . VAL A 1 287 ? 10.092 -18.861 -10.435 1.00 95.19 287 VAL A O 1
ATOM 2139 N N . THR A 1 288 ? 10.700 -17.685 -8.634 1.00 96.38 288 THR A N 1
ATOM 2140 C CA . THR A 1 288 ? 9.339 -17.439 -8.143 1.00 96.38 288 THR A CA 1
ATOM 2141 C C . THR A 1 288 ? 9.076 -15.945 -8.207 1.00 96.38 288 THR A C 1
ATOM 2143 O O . THR A 1 288 ? 9.645 -15.191 -7.425 1.00 96.38 288 THR A O 1
ATOM 2146 N N . TRP A 1 289 ? 8.245 -15.508 -9.148 1.00 96.56 289 TRP A N 1
ATOM 2147 C CA . TRP A 1 289 ? 8.022 -14.084 -9.383 1.00 96.56 289 TRP A CA 1
ATOM 2148 C C . TRP A 1 289 ? 6.737 -13.607 -8.694 1.00 96.56 289 TRP A C 1
ATOM 2150 O O . TRP A 1 289 ? 5.637 -14.044 -9.028 1.00 96.56 289 TRP A O 1
ATOM 2160 N N . VAL A 1 290 ? 6.895 -12.729 -7.707 1.00 97.00 290 VAL A N 1
ATOM 2161 C CA . VAL A 1 290 ? 5.837 -11.989 -7.020 1.00 97.00 290 VAL A CA 1
ATOM 2162 C C . VAL A 1 290 ? 5.737 -10.594 -7.640 1.00 97.00 290 VAL A C 1
ATOM 2164 O O . VAL A 1 290 ? 6.619 -9.754 -7.466 1.00 97.00 290 VAL A O 1
ATOM 2167 N N . SER A 1 291 ? 4.662 -10.358 -8.381 1.00 97.12 291 SER A N 1
ATOM 2168 C CA . SER A 1 291 ? 4.361 -9.084 -9.023 1.00 97.12 291 SER A CA 1
ATOM 2169 C C . SER A 1 291 ? 3.430 -8.255 -8.145 1.00 97.12 291 SER A C 1
ATOM 2171 O O . SER A 1 291 ? 2.335 -8.700 -7.807 1.00 97.12 291 SER A O 1
ATOM 2173 N N . LEU A 1 292 ? 3.861 -7.052 -7.777 1.00 95.38 292 LEU A N 1
ATOM 2174 C CA . LEU A 1 292 ? 3.095 -6.097 -6.986 1.00 95.38 292 LEU A CA 1
ATOM 2175 C C . LEU A 1 292 ? 2.725 -4.910 -7.880 1.00 95.38 292 LEU A C 1
ATOM 2177 O O . LEU A 1 292 ? 3.612 -4.183 -8.335 1.00 95.38 292 LEU A O 1
ATOM 2181 N N . VAL A 1 293 ? 1.427 -4.735 -8.137 1.00 91.56 293 VAL A N 1
ATOM 2182 C CA . VAL A 1 293 ? 0.812 -3.578 -8.816 1.00 91.56 293 VAL A CA 1
ATOM 2183 C C . VAL A 1 293 ? 1.589 -3.080 -10.042 1.00 91.56 293 VAL A C 1
ATOM 2185 O O . VAL A 1 293 ? 1.931 -1.906 -10.161 1.00 91.56 293 VAL A O 1
ATOM 2188 N N . GLY A 1 294 ? 1.927 -3.995 -10.953 1.00 93.19 294 GLY A N 1
ATOM 2189 C CA . GLY A 1 294 ? 2.642 -3.657 -12.183 1.00 93.19 294 GLY A CA 1
ATOM 2190 C C . GLY A 1 294 ? 1.734 -2.978 -13.215 1.00 93.19 294 GLY A C 1
ATOM 2191 O O . GLY A 1 294 ? 0.728 -3.585 -13.582 1.00 93.19 294 GLY A O 1
ATOM 2192 N N . PRO A 1 295 ? 2.086 -1.791 -13.749 1.00 94.44 295 PRO A N 1
ATOM 2193 C CA . PRO A 1 295 ? 1.340 -1.126 -14.818 1.00 94.44 295 PRO A CA 1
ATOM 2194 C C . PRO A 1 295 ? 1.652 -1.797 -16.162 1.00 94.44 295 PRO A C 1
ATOM 2196 O O . PRO A 1 295 ? 2.255 -1.207 -17.053 1.00 94.44 295 PRO A O 1
ATOM 2199 N N . MET A 1 296 ? 1.299 -3.078 -16.294 1.00 96.06 296 MET A N 1
ATOM 2200 C CA . MET A 1 296 ? 1.676 -3.903 -17.447 1.00 96.06 296 MET A CA 1
ATOM 2201 C C . MET A 1 296 ? 1.069 -3.412 -18.768 1.00 96.06 296 MET A C 1
ATOM 2203 O O . MET A 1 296 ? 1.592 -3.744 -19.825 1.00 96.06 296 MET A O 1
ATOM 2207 N N . GLN A 1 297 ? 0.009 -2.605 -18.694 1.00 95.69 297 GLN A N 1
ATOM 2208 C CA . GLN A 1 297 ? -0.657 -1.951 -19.824 1.00 95.69 297 GLN A CA 1
ATOM 2209 C C . GLN A 1 297 ? -0.468 -0.426 -19.804 1.00 95.69 297 GLN A C 1
ATOM 2211 O O . GLN A 1 297 ? -1.144 0.291 -20.532 1.00 95.69 297 GLN A O 1
ATOM 2216 N N . GLY A 1 298 ? 0.439 0.076 -18.967 1.00 94.62 298 GLY A N 1
ATOM 2217 C CA . GLY A 1 298 ? 0.544 1.496 -18.666 1.00 94.62 298 GLY A CA 1
ATOM 2218 C C . GLY A 1 298 ? -0.458 1.958 -17.607 1.00 94.62 298 GLY A C 1
ATOM 2219 O O . GLY A 1 298 ? -1.040 1.156 -16.874 1.00 94.62 298 GLY A O 1
ATOM 2220 N N . SER A 1 299 ? -0.585 3.274 -17.482 1.00 92.25 299 SER A N 1
ATOM 2221 C CA . SER A 1 299 ? -1.376 3.973 -16.476 1.00 92.25 299 SER A CA 1
ATOM 2222 C C . SER A 1 299 ? -1.957 5.255 -17.063 1.00 92.25 299 SER A C 1
ATOM 2224 O O . SER A 1 299 ? -1.208 6.143 -17.479 1.00 92.25 299 SER A O 1
ATOM 2226 N N . ASN A 1 300 ? -3.282 5.405 -16.994 1.00 91.00 300 ASN A N 1
ATOM 2227 C CA . ASN A 1 300 ? -3.965 6.654 -17.348 1.00 91.00 300 ASN A CA 1
ATOM 2228 C C . ASN A 1 300 ? -3.478 7.840 -16.500 1.00 91.00 300 ASN A C 1
ATOM 2230 O O . ASN A 1 300 ? -3.457 8.975 -16.972 1.00 91.00 300 ASN A O 1
ATOM 2234 N N . ALA A 1 301 ? -3.019 7.598 -15.267 1.00 88.50 301 ALA A N 1
ATOM 2235 C CA . ALA A 1 301 ? -2.487 8.657 -14.413 1.00 88.50 301 ALA A CA 1
ATOM 2236 C C . ALA A 1 301 ? -1.234 9.305 -15.032 1.00 88.50 301 ALA A C 1
ATOM 2238 O O . ALA A 1 301 ? -1.043 10.516 -14.937 1.00 88.50 301 ALA A O 1
ATOM 2239 N N . SER A 1 302 ? -0.405 8.526 -15.736 1.00 91.56 302 SER A N 1
ATOM 2240 C CA . SER A 1 302 ? 0.744 9.068 -16.469 1.00 91.56 302 SER A CA 1
ATOM 2241 C C . SER A 1 302 ? 0.324 9.930 -17.665 1.00 91.56 302 SER A C 1
ATOM 2243 O O . SER A 1 302 ? 1.017 10.897 -17.981 1.00 91.56 302 SER A O 1
ATOM 2245 N N . ASN A 1 303 ? -0.810 9.632 -18.311 1.00 93.38 303 ASN A N 1
ATOM 2246 C CA . ASN A 1 303 ? -1.375 10.490 -19.358 1.00 93.38 303 ASN A CA 1
ATOM 2247 C C . ASN A 1 303 ? -1.819 11.838 -18.789 1.00 93.38 303 ASN A C 1
ATOM 2249 O O . ASN A 1 303 ? -1.479 12.881 -19.344 1.00 93.38 303 ASN A O 1
ATOM 2253 N N . VAL A 1 304 ? -2.534 11.819 -17.661 1.00 89.50 304 VAL A N 1
ATOM 2254 C CA . VAL A 1 304 ? -2.947 13.042 -16.960 1.00 89.50 304 VAL A CA 1
ATOM 2255 C C . VAL A 1 304 ? -1.729 13.857 -16.531 1.00 89.50 304 VAL A C 1
ATOM 2257 O O . VAL A 1 304 ? -1.710 15.072 -16.720 1.00 89.50 304 VAL A O 1
ATOM 2260 N N . LEU A 1 305 ? -0.692 13.204 -15.997 1.00 88.06 305 LEU A N 1
ATOM 2261 C CA . LEU A 1 305 ? 0.542 13.880 -15.602 1.00 88.06 305 LEU A CA 1
ATOM 2262 C C . LEU A 1 305 ? 1.197 14.610 -16.784 1.00 88.06 305 LEU A C 1
ATOM 2264 O O . LEU A 1 305 ? 1.540 15.782 -16.652 1.00 88.06 305 LEU A O 1
ATOM 2268 N N . GLU A 1 306 ? 1.341 13.951 -17.938 1.00 90.50 306 GLU A N 1
ATOM 2269 C CA . GLU A 1 306 ? 1.877 14.574 -19.157 1.00 90.50 306 GLU A CA 1
ATOM 2270 C C . GLU A 1 306 ? 1.059 15.809 -19.554 1.00 90.50 306 GLU A C 1
ATOM 2272 O O . GLU A 1 306 ? 1.625 16.885 -19.757 1.00 90.50 306 GLU A O 1
ATOM 2277 N N . GLN A 1 307 ? -0.270 15.676 -19.605 1.00 88.69 307 GLN A N 1
ATOM 2278 C CA . GLN A 1 307 ? -1.172 16.770 -19.970 1.00 88.69 307 GLN A CA 1
ATOM 2279 C C . GLN A 1 307 ? -1.049 17.954 -19.007 1.00 88.69 307 GLN A C 1
ATOM 2281 O O . GLN A 1 307 ? -0.937 19.096 -19.450 1.00 88.69 307 GLN A O 1
ATOM 2286 N N . LYS A 1 308 ? -1.020 17.690 -17.696 1.00 84.31 308 LYS A N 1
ATOM 2287 C CA . LYS A 1 308 ? -0.909 18.713 -16.649 1.00 84.31 308 LYS A CA 1
ATOM 2288 C C . LYS A 1 308 ? 0.448 19.414 -16.654 1.00 84.31 308 LYS A C 1
ATOM 2290 O O . LYS A 1 308 ? 0.504 20.632 -16.493 1.00 84.31 308 LYS A O 1
ATOM 2295 N N . CYS A 1 309 ? 1.538 18.680 -16.881 1.00 85.44 309 CYS A N 1
ATOM 2296 C CA . CYS A 1 309 ? 2.849 19.305 -17.030 1.00 85.44 309 CYS A CA 1
ATOM 2297 C C . CYS A 1 309 ? 2.939 20.146 -18.316 1.00 85.44 309 CYS A C 1
ATOM 2299 O O . CYS A 1 309 ? 3.604 21.179 -18.308 1.00 85.44 309 CYS A O 1
ATOM 2301 N N . ALA A 1 310 ? 2.276 19.737 -19.405 1.00 85.62 310 ALA A N 1
ATOM 2302 C CA . ALA A 1 310 ? 2.291 20.456 -20.680 1.00 85.62 310 ALA A CA 1
ATOM 2303 C C . ALA A 1 310 ? 1.409 21.716 -20.686 1.00 85.62 310 ALA A C 1
ATOM 2305 O O . ALA A 1 310 ? 1.775 22.714 -21.303 1.00 85.62 310 ALA A O 1
ATOM 2306 N N . SER A 1 311 ? 0.256 21.689 -20.011 1.00 79.94 311 SER A N 1
ATOM 2307 C CA . SER A 1 311 ? -0.692 22.810 -19.990 1.00 79.94 311 SER A CA 1
ATOM 2308 C C . SER A 1 311 ? -0.273 23.959 -19.071 1.00 79.94 311 SER A C 1
ATOM 2310 O O . SER A 1 311 ? -0.820 25.053 -19.180 1.00 79.94 311 SER A O 1
ATOM 2312 N N . GLY A 1 312 ? 0.653 23.721 -18.137 1.00 70.75 312 GLY A N 1
ATOM 2313 C CA . GLY A 1 312 ? 0.979 24.684 -17.083 1.00 70.75 312 GLY A CA 1
ATOM 2314 C C . GLY A 1 312 ? -0.116 24.826 -16.010 1.00 70.75 312 GLY A C 1
ATOM 2315 O O . GLY A 1 312 ? 0.091 25.546 -15.039 1.00 70.75 312 GLY A O 1
ATOM 2316 N N . ASP A 1 313 ? -1.237 24.108 -16.146 1.00 63.28 313 ASP A N 1
ATOM 2317 C CA . ASP A 1 313 ? -2.386 24.072 -15.228 1.00 63.28 313 ASP A CA 1
ATOM 2318 C C . ASP A 1 313 ? -2.194 22.984 -14.152 1.00 63.28 313 ASP A C 1
ATOM 2320 O O . ASP A 1 313 ? -2.969 22.029 -14.028 1.00 63.28 313 ASP A O 1
ATOM 2324 N N . TRP A 1 314 ? -1.087 23.073 -13.413 1.00 64.88 314 TRP A N 1
ATOM 2325 C CA . TRP A 1 314 ? -0.724 22.117 -12.365 1.00 64.88 314 TRP A CA 1
ATOM 2326 C C . TRP A 1 314 ? -0.901 22.733 -10.971 1.00 64.88 314 TRP A C 1
ATOM 2328 O O . TRP A 1 314 ? -0.635 23.913 -10.746 1.00 64.88 314 TRP A O 1
ATOM 2338 N N . SER A 1 315 ? -1.332 21.915 -10.005 1.00 58.19 315 SER A N 1
ATOM 2339 C CA . SER A 1 315 ? -1.293 22.287 -8.586 1.00 58.19 315 SER A CA 1
ATOM 2340 C C . SER A 1 315 ? 0.156 22.590 -8.182 1.00 58.19 315 SER A C 1
ATOM 2342 O O . SER A 1 315 ? 0.988 21.713 -8.416 1.00 58.19 315 SER A O 1
ATOM 2344 N N . PRO A 1 316 ? 0.470 23.713 -7.499 1.00 56.66 316 PRO A N 1
ATOM 2345 C CA . PRO A 1 316 ? 1.816 24.060 -7.019 1.00 56.66 316 PRO A CA 1
ATOM 2346 C C . PRO A 1 316 ? 2.568 22.930 -6.292 1.00 56.66 316 PRO A C 1
ATOM 2348 O O . PRO A 1 316 ? 3.794 22.928 -6.236 1.00 56.66 316 PRO A O 1
ATOM 2351 N N . SER A 1 317 ? 1.859 21.933 -5.758 1.00 56.16 317 SER A N 1
ATOM 2352 C CA . SER A 1 317 ? 2.454 20.744 -5.147 1.00 56.16 317 SER A CA 1
ATOM 2353 C C . SER A 1 317 ? 3.174 19.812 -6.136 1.00 56.16 317 SER A C 1
ATOM 2355 O O . SER A 1 317 ? 4.185 19.223 -5.771 1.00 56.16 317 SER A O 1
ATOM 2357 N N . LEU A 1 318 ? 2.734 19.676 -7.393 1.00 57.25 318 LEU A N 1
ATOM 2358 C CA . LEU A 1 318 ? 3.289 18.673 -8.317 1.00 57.25 318 LEU A CA 1
ATOM 2359 C C . LEU A 1 318 ? 4.701 19.007 -8.828 1.00 57.25 318 LEU A C 1
ATOM 2361 O O . LEU A 1 318 ? 5.527 18.098 -8.940 1.00 57.25 318 LEU A O 1
ATOM 2365 N N . ALA A 1 319 ? 5.024 20.279 -9.099 1.00 53.81 319 ALA A N 1
ATOM 2366 C CA . ALA A 1 319 ? 6.405 20.650 -9.434 1.00 53.81 319 ALA A CA 1
ATOM 2367 C C . ALA A 1 319 ? 7.301 20.751 -8.196 1.00 53.81 319 ALA A C 1
ATOM 2369 O O . ALA A 1 319 ? 8.487 20.456 -8.303 1.00 53.81 319 ALA A O 1
ATOM 2370 N N . VAL A 1 320 ? 6.754 21.079 -7.017 1.00 48.50 320 VAL A N 1
ATOM 2371 C CA . VAL A 1 320 ? 7.516 21.040 -5.753 1.00 48.50 320 VAL A CA 1
ATOM 2372 C C . VAL A 1 320 ? 7.953 19.609 -5.420 1.00 48.50 320 VAL A C 1
ATOM 2374 O O . VAL A 1 320 ? 9.077 19.403 -4.973 1.00 48.50 320 VAL A O 1
ATOM 2377 N N . VAL A 1 321 ? 7.117 18.607 -5.717 1.00 61.72 321 VAL A N 1
ATOM 2378 C CA . VAL A 1 321 ? 7.462 17.178 -5.563 1.00 61.72 321 VAL A CA 1
ATOM 2379 C C . VAL A 1 321 ? 8.261 16.641 -6.771 1.00 61.72 321 VAL A C 1
ATOM 2381 O O . VAL A 1 321 ? 8.715 15.499 -6.785 1.00 61.72 321 VAL A O 1
ATOM 2384 N N . GLY A 1 322 ? 8.510 17.478 -7.784 1.00 68.06 322 GLY A N 1
ATOM 2385 C CA . GLY A 1 322 ? 9.398 17.160 -8.898 1.00 68.06 322 GLY A CA 1
ATOM 2386 C C . GLY A 1 322 ? 8.833 16.149 -9.897 1.00 68.06 322 GLY A C 1
ATOM 2387 O O . GLY A 1 322 ? 9.612 15.388 -10.471 1.00 68.06 322 GLY A O 1
ATOM 2388 N N . TYR A 1 323 ? 7.513 16.119 -10.099 1.00 78.31 323 TYR A N 1
ATOM 2389 C CA . TYR A 1 323 ? 6.877 15.315 -11.152 1.00 78.31 323 TYR A CA 1
ATOM 2390 C C . TYR A 1 323 ? 6.829 16.026 -12.511 1.00 78.31 323 TYR A C 1
ATOM 2392 O O . TYR A 1 323 ? 6.734 15.358 -13.539 1.00 78.31 323 TYR A O 1
ATOM 2400 N N . CYS A 1 324 ? 6.904 17.361 -12.514 1.00 82.75 324 CYS A N 1
ATOM 2401 C CA . CYS A 1 324 ? 7.018 18.162 -13.729 1.00 82.75 324 CYS A CA 1
ATOM 2402 C C . CYS A 1 324 ? 8.440 18.740 -13.886 1.00 82.75 324 CYS A C 1
ATOM 2404 O O . CYS A 1 324 ? 9.021 19.176 -12.888 1.00 82.75 324 CYS A O 1
ATOM 2406 N N . PRO A 1 325 ? 8.987 18.800 -15.118 1.00 86.19 325 PRO A N 1
ATOM 2407 C CA . PRO A 1 325 ? 8.425 18.224 -16.346 1.00 86.19 325 PRO A CA 1
ATOM 2408 C C . PRO A 1 325 ? 8.334 16.693 -16.264 1.00 86.19 325 PRO A C 1
ATOM 2410 O O . PRO A 1 325 ? 9.152 16.058 -15.600 1.00 86.19 325 PRO A O 1
ATOM 2413 N N . ALA A 1 326 ? 7.326 16.110 -16.923 1.00 88.81 326 ALA A N 1
ATOM 2414 C CA . ALA A 1 326 ? 7.164 14.662 -16.952 1.00 88.81 326 ALA A CA 1
ATOM 2415 C C . ALA A 1 326 ? 8.393 14.030 -17.622 1.00 88.81 326 ALA A C 1
ATOM 2417 O O . ALA A 1 326 ? 8.705 14.310 -18.781 1.00 88.81 326 ALA A O 1
ATOM 2418 N N . THR A 1 327 ? 9.111 13.205 -16.872 1.00 92.31 327 THR A N 1
ATOM 2419 C CA . THR A 1 327 ? 10.351 12.567 -17.321 1.00 92.31 327 THR A CA 1
ATOM 2420 C C . THR A 1 327 ? 10.072 11.377 -18.242 1.00 92.31 327 THR A C 1
ATOM 2422 O O . THR A 1 327 ? 8.954 10.857 -18.290 1.00 92.31 327 THR A O 1
ATOM 2425 N N . GLU A 1 328 ? 11.101 10.864 -18.929 1.00 94.12 328 GLU A N 1
ATOM 2426 C CA . GLU A 1 328 ? 10.970 9.665 -19.777 1.00 94.12 328 GLU A CA 1
ATOM 2427 C C . GLU A 1 328 ? 10.384 8.480 -18.994 1.00 94.12 328 GLU A C 1
ATOM 2429 O O . GLU A 1 328 ? 9.604 7.704 -19.545 1.00 94.12 328 GLU A O 1
ATOM 2434 N N . ALA A 1 329 ? 10.720 8.353 -17.706 1.00 93.69 329 ALA A N 1
ATOM 2435 C CA . ALA A 1 329 ? 10.194 7.291 -16.859 1.00 93.69 329 ALA A CA 1
ATOM 2436 C C . ALA A 1 329 ? 8.665 7.332 -16.745 1.00 93.69 329 ALA A C 1
ATOM 2438 O O . ALA A 1 329 ? 8.020 6.311 -16.968 1.00 93.69 329 ALA A O 1
ATOM 2439 N N . TYR A 1 330 ? 8.075 8.500 -16.475 1.00 93.44 330 TYR A N 1
ATOM 2440 C CA . TYR A 1 330 ? 6.618 8.637 -16.394 1.00 93.44 330 TYR A CA 1
ATOM 2441 C C . TYR A 1 330 ? 5.946 8.587 -17.769 1.00 93.44 330 TYR A C 1
ATOM 2443 O O . TYR A 1 330 ? 4.888 7.971 -17.906 1.00 93.44 330 TYR A O 1
ATOM 2451 N N . LEU A 1 331 ? 6.573 9.162 -18.800 1.00 95.25 331 LEU A N 1
ATOM 2452 C CA . LEU A 1 331 ? 6.052 9.138 -20.170 1.00 95.25 331 LEU A CA 1
ATOM 2453 C C . LEU A 1 331 ? 5.979 7.715 -20.742 1.00 95.25 331 LEU A C 1
ATOM 2455 O O . LEU A 1 331 ? 5.050 7.397 -21.482 1.00 95.25 331 LEU A O 1
ATOM 2459 N N . GLN A 1 332 ? 6.914 6.835 -20.369 1.00 96.25 332 GLN A N 1
ATOM 2460 C CA . GLN A 1 332 ? 6.876 5.420 -20.753 1.00 96.25 332 GLN A CA 1
ATOM 2461 C C . GLN A 1 332 ? 5.909 4.567 -19.920 1.00 96.25 332 GLN A C 1
ATOM 2463 O O . GLN A 1 332 ? 5.790 3.369 -20.172 1.00 96.25 332 GLN A O 1
ATOM 2468 N N . LEU A 1 333 ? 5.236 5.162 -18.933 1.00 96.38 333 LEU A N 1
ATOM 2469 C CA . LEU A 1 333 ? 4.192 4.523 -18.133 1.00 96.38 333 LEU A CA 1
ATOM 2470 C C . LEU A 1 333 ? 2.779 4.934 -18.561 1.00 96.38 333 LEU A C 1
ATOM 2472 O O . LEU A 1 333 ? 1.829 4.484 -17.931 1.00 96.38 333 LEU A O 1
ATOM 2476 N N . LYS A 1 334 ? 2.620 5.767 -19.597 1.00 96.69 334 LYS A N 1
ATOM 2477 C CA . LYS A 1 334 ? 1.303 6.085 -20.173 1.00 96.69 334 LYS A CA 1
ATOM 2478 C C . LYS A 1 334 ? 0.585 4.825 -20.637 1.00 96.69 334 LYS A C 1
ATOM 2480 O O . LYS A 1 334 ? 1.233 3.828 -20.957 1.00 96.69 334 LYS A O 1
ATOM 2485 N N . ASP A 1 335 ? -0.742 4.889 -20.679 1.00 96.31 335 ASP A N 1
ATOM 2486 C CA . ASP A 1 335 ? -1.573 3.811 -21.203 1.00 96.31 335 ASP A CA 1
ATOM 2487 C C . ASP A 1 335 ? -1.075 3.362 -22.583 1.00 96.31 335 ASP A C 1
ATOM 2489 O O . ASP A 1 335 ? -0.811 4.185 -23.468 1.00 96.31 335 ASP A O 1
ATOM 2493 N N . GLN A 1 336 ? -0.932 2.052 -22.763 1.00 96.94 336 GLN A N 1
ATOM 2494 C CA . GLN A 1 336 ? -0.317 1.467 -23.950 1.00 96.94 336 GLN A CA 1
ATOM 2495 C C . GLN A 1 336 ? -1.045 1.847 -25.252 1.00 96.94 336 GLN A C 1
ATOM 2497 O O . GLN A 1 336 ? -0.435 1.848 -26.316 1.00 96.94 336 GLN A O 1
ATOM 2502 N N . THR A 1 337 ? -2.332 2.201 -25.203 1.00 96.12 337 THR A N 1
ATOM 2503 C CA . THR A 1 337 ? -3.094 2.621 -26.392 1.00 96.12 337 THR A CA 1
ATOM 2504 C C . THR A 1 337 ? -2.778 4.051 -26.842 1.00 96.12 337 THR A C 1
ATOM 2506 O O . THR A 1 337 ? -3.130 4.444 -27.951 1.00 96.12 337 THR A O 1
ATOM 2509 N N . SER A 1 338 ? -2.083 4.821 -26.004 1.00 96.50 338 SER A N 1
ATOM 2510 C CA . SER A 1 338 ? -1.772 6.241 -26.214 1.00 96.50 338 SER A CA 1
ATOM 2511 C C . SER A 1 338 ? -0.298 6.522 -26.545 1.00 96.50 338 SER A C 1
ATOM 2513 O O . SER A 1 338 ? 0.120 7.680 -26.624 1.00 96.50 338 SER A O 1
ATOM 2515 N N . VAL A 1 339 ? 0.515 5.475 -26.696 1.00 96.88 339 VAL A N 1
ATOM 2516 C CA . VAL A 1 339 ? 1.963 5.575 -26.930 1.00 96.88 339 VAL A CA 1
ATOM 2517 C C . VAL A 1 339 ? 2.346 5.206 -28.363 1.00 96.88 339 VAL A C 1
ATOM 2519 O O . VAL A 1 339 ? 1.518 4.776 -29.163 1.00 96.88 339 VAL A O 1
ATOM 2522 N N . SER A 1 340 ? 3.625 5.386 -28.709 1.00 97.50 340 SER A N 1
ATOM 2523 C CA . SER A 1 340 ? 4.146 4.945 -30.002 1.00 97.50 340 SER A CA 1
ATOM 2524 C C . SER A 1 340 ? 4.005 3.431 -30.176 1.00 97.50 340 SER A C 1
ATOM 2526 O O . SER A 1 340 ? 4.023 2.670 -29.206 1.00 97.50 340 SER A O 1
ATOM 2528 N N . ILE A 1 341 ? 3.941 2.987 -31.434 1.00 97.62 341 ILE A N 1
ATOM 2529 C CA . ILE A 1 341 ? 3.852 1.562 -31.771 1.00 97.62 341 ILE A CA 1
ATOM 2530 C C . ILE A 1 341 ? 5.008 0.743 -31.175 1.00 97.62 341 ILE A C 1
ATOM 2532 O O . ILE A 1 341 ? 4.799 -0.377 -30.718 1.00 97.62 341 ILE A O 1
ATOM 2536 N N . ASP A 1 342 ? 6.211 1.317 -31.104 1.00 96.81 342 ASP A N 1
ATOM 2537 C CA . ASP A 1 342 ? 7.376 0.650 -30.517 1.00 96.81 342 ASP A CA 1
ATOM 2538 C C . ASP A 1 342 ? 7.198 0.410 -29.016 1.00 96.81 342 ASP A C 1
ATOM 2540 O O . ASP A 1 342 ? 7.475 -0.685 -28.523 1.00 96.81 342 ASP A O 1
ATOM 2544 N N . LEU A 1 343 ? 6.693 1.408 -28.281 1.00 96.94 343 LEU A N 1
ATOM 2545 C CA . LEU A 1 343 ? 6.451 1.265 -26.849 1.00 96.94 343 LEU A CA 1
ATOM 2546 C C . LEU A 1 343 ? 5.255 0.345 -26.571 1.00 96.94 343 LEU A C 1
ATOM 2548 O O . LEU A 1 343 ? 5.318 -0.461 -25.647 1.00 96.94 343 LEU A O 1
ATOM 2552 N N . TYR A 1 344 ? 4.210 0.394 -27.402 1.00 98.06 344 TYR A N 1
ATOM 2553 C CA . TYR A 1 344 ? 3.110 -0.571 -27.359 1.00 98.06 344 TYR A CA 1
ATOM 2554 C C . TYR A 1 344 ? 3.623 -2.010 -27.527 1.00 98.06 344 TYR A C 1
ATOM 2556 O O . TYR A 1 344 ? 3.320 -2.883 -26.715 1.00 98.06 344 TYR A O 1
ATOM 2564 N N . ASN A 1 345 ? 4.472 -2.258 -28.527 1.00 97.94 345 ASN A N 1
ATOM 2565 C CA . ASN A 1 345 ? 5.074 -3.574 -28.744 1.00 97.94 345 ASN A CA 1
ATOM 2566 C C . ASN A 1 345 ? 5.951 -4.006 -27.561 1.00 97.94 345 ASN A C 1
ATOM 2568 O O . ASN A 1 345 ? 5.927 -5.175 -27.172 1.00 97.94 345 ASN A O 1
ATOM 2572 N N . ALA A 1 346 ? 6.687 -3.073 -26.950 1.00 97.44 346 ALA A N 1
ATOM 2573 C CA . ALA A 1 346 ? 7.450 -3.350 -25.739 1.00 97.44 346 ALA A CA 1
ATOM 2574 C C . ALA A 1 346 ? 6.533 -3.756 -24.573 1.00 97.44 346 ALA A C 1
ATOM 2576 O O . ALA A 1 346 ? 6.831 -4.738 -23.887 1.00 97.44 346 ALA A O 1
ATOM 2577 N N . PHE A 1 347 ? 5.409 -3.057 -24.358 1.00 98.25 347 PHE A N 1
ATOM 2578 C CA . PHE A 1 347 ? 4.409 -3.433 -23.352 1.00 98.25 347 PHE A CA 1
ATOM 2579 C C . PHE A 1 347 ? 3.873 -4.843 -23.596 1.00 98.25 347 PHE A C 1
ATOM 2581 O O . PHE A 1 347 ? 3.815 -5.642 -22.661 1.00 98.25 347 PHE A O 1
ATOM 2588 N N . GLN A 1 348 ? 3.534 -5.176 -24.841 1.00 98.38 348 GLN A N 1
ATOM 2589 C CA . GLN A 1 348 ? 3.025 -6.502 -25.195 1.00 98.38 348 GLN A CA 1
ATOM 2590 C C . GLN A 1 348 ? 4.063 -7.603 -24.957 1.00 98.38 348 GLN A C 1
ATOM 2592 O O . GLN A 1 348 ? 3.752 -8.666 -24.411 1.00 98.38 348 GLN A O 1
ATOM 2597 N N . ALA A 1 349 ? 5.326 -7.342 -25.293 1.00 97.69 349 ALA A N 1
ATOM 2598 C CA . ALA A 1 349 ? 6.410 -8.280 -25.035 1.00 97.69 349 ALA A CA 1
ATOM 2599 C C . ALA A 1 349 ? 6.647 -8.477 -23.525 1.00 97.69 349 ALA A C 1
ATOM 2601 O O . ALA A 1 349 ? 6.790 -9.611 -23.060 1.00 97.69 349 ALA A O 1
ATOM 2602 N N . ALA A 1 350 ? 6.618 -7.398 -22.736 1.00 97.00 350 ALA A N 1
ATOM 2603 C CA . ALA A 1 350 ? 6.727 -7.473 -21.281 1.00 97.00 350 ALA A CA 1
ATOM 2604 C C . ALA A 1 350 ? 5.540 -8.223 -20.646 1.00 97.00 350 ALA A C 1
ATOM 2606 O O . ALA A 1 350 ? 5.755 -9.036 -19.746 1.00 97.00 350 ALA A O 1
ATOM 2607 N N . GLN A 1 351 ? 4.311 -8.009 -21.133 1.00 97.75 351 GLN A N 1
ATOM 2608 C CA . GLN A 1 351 ? 3.105 -8.747 -20.725 1.00 97.75 351 GLN A CA 1
ATOM 2609 C C . GLN A 1 351 ? 3.236 -10.249 -20.991 1.00 97.75 351 GLN A C 1
ATOM 2611 O O . GLN A 1 351 ? 2.964 -11.059 -20.104 1.00 97.75 351 GLN A O 1
ATOM 2616 N N . SER A 1 352 ? 3.744 -10.627 -22.169 1.00 97.50 352 SER A N 1
ATOM 2617 C CA . SER A 1 352 ? 3.977 -12.034 -22.509 1.00 97.50 352 SER A CA 1
ATOM 2618 C C . SER A 1 352 ? 4.906 -12.726 -21.505 1.00 97.50 352 SER A C 1
ATOM 2620 O O . SER A 1 352 ? 4.635 -13.849 -21.074 1.00 97.50 352 SER A O 1
ATOM 2622 N N . VAL A 1 353 ? 5.967 -12.042 -21.064 1.00 96.25 353 VAL A N 1
ATOM 2623 C CA . VAL A 1 353 ? 6.857 -12.555 -20.013 1.00 96.25 353 VAL A CA 1
ATOM 2624 C C . VAL A 1 353 ? 6.164 -12.557 -18.650 1.00 96.25 353 VAL A C 1
ATOM 2626 O O . VAL A 1 353 ? 6.326 -13.510 -17.887 1.00 96.25 353 VAL A O 1
ATOM 2629 N N . HIS A 1 354 ? 5.401 -11.512 -18.329 1.00 96.25 354 HIS A N 1
ATOM 2630 C CA . HIS A 1 354 ? 4.714 -11.351 -17.044 1.00 96.25 354 HIS A CA 1
ATOM 2631 C C . HIS A 1 354 ? 3.696 -12.453 -16.747 1.00 96.25 354 HI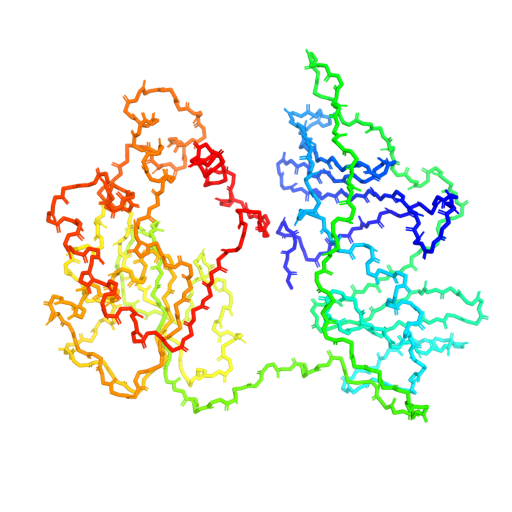S A C 1
ATOM 2633 O O . HIS A 1 354 ? 3.521 -12.789 -15.581 1.00 96.25 354 HIS A O 1
ATOM 2639 N N . HIS A 1 355 ? 3.152 -13.143 -17.756 1.00 94.69 355 HIS A N 1
ATOM 2640 C CA . HIS A 1 355 ? 2.363 -14.370 -17.547 1.00 94.69 355 HIS A CA 1
ATOM 2641 C C . HIS A 1 355 ? 3.101 -15.473 -16.764 1.00 94.69 355 HIS A C 1
ATOM 2643 O O . HIS A 1 355 ? 2.474 -16.397 -16.252 1.00 94.69 355 HIS A O 1
ATOM 2649 N N . ARG A 1 356 ? 4.431 -15.383 -16.638 1.00 94.38 356 ARG A N 1
ATOM 2650 C CA . ARG A 1 356 ? 5.255 -16.271 -15.805 1.00 94.38 356 ARG A CA 1
ATOM 2651 C C . ARG A 1 356 ? 5.261 -15.878 -14.321 1.00 94.38 356 ARG A C 1
ATOM 2653 O O . ARG A 1 356 ? 5.870 -16.589 -13.517 1.00 94.38 356 ARG A O 1
ATOM 2660 N N . ALA A 1 357 ? 4.640 -14.758 -13.944 1.00 95.75 357 ALA A N 1
ATOM 2661 C CA . ALA A 1 357 ? 4.494 -14.337 -12.558 1.00 95.75 357 ALA A CA 1
ATOM 2662 C C . ALA A 1 357 ? 3.741 -15.409 -11.761 1.00 95.75 357 ALA A C 1
ATOM 2664 O O . ALA A 1 357 ? 2.652 -15.847 -12.116 1.00 95.75 357 ALA A O 1
ATOM 2665 N N . SER A 1 358 ? 4.343 -15.854 -10.662 1.00 95.06 358 SER A N 1
ATOM 2666 C CA . SER A 1 358 ? 3.799 -16.917 -9.815 1.00 95.06 358 SER A CA 1
ATOM 2667 C C . SER A 1 358 ? 2.696 -16.409 -8.887 1.00 95.06 358 SER A C 1
ATOM 2669 O O . SER A 1 358 ? 1.817 -17.175 -8.484 1.00 95.06 358 SER A O 1
ATOM 2671 N N . LYS A 1 359 ? 2.786 -15.136 -8.489 1.00 94.44 359 LYS A N 1
ATOM 2672 C CA . LYS A 1 359 ? 1.817 -14.431 -7.648 1.00 94.44 359 LYS A CA 1
ATOM 2673 C C . LYS A 1 359 ? 1.682 -13.006 -8.155 1.00 94.44 359 LYS A C 1
ATOM 2675 O O . LYS A 1 359 ? 2.690 -12.373 -8.457 1.00 94.44 359 LYS A O 1
ATOM 2680 N N . VAL A 1 360 ? 0.452 -12.516 -8.212 1.00 94.38 360 VAL A N 1
ATOM 2681 C CA . VAL A 1 360 ? 0.144 -11.150 -8.626 1.00 94.38 360 VAL A CA 1
ATOM 2682 C C . VAL A 1 360 ? -0.731 -10.524 -7.549 1.00 94.38 360 VAL A C 1
ATOM 2684 O O . VAL A 1 360 ? -1.742 -11.105 -7.162 1.00 94.38 360 VAL A O 1
ATOM 2687 N N . LEU A 1 361 ? -0.306 -9.370 -7.047 1.00 90.94 361 LEU A N 1
ATOM 2688 C CA . LEU A 1 361 ? -1.082 -8.514 -6.164 1.00 90.94 361 LEU A CA 1
ATOM 2689 C C . LEU A 1 361 ? -1.499 -7.280 -6.964 1.00 90.94 361 LEU A C 1
ATOM 2691 O O . LEU A 1 361 ? -0.640 -6.513 -7.402 1.00 90.94 361 LEU A O 1
ATOM 2695 N N . CYS A 1 362 ? -2.803 -7.093 -7.142 1.00 82.56 362 CYS A N 1
ATOM 2696 C CA . CYS A 1 362 ? -3.375 -5.924 -7.802 1.00 82.56 362 CYS A CA 1
ATOM 2697 C C . CYS A 1 362 ? -4.121 -5.068 -6.776 1.00 82.56 362 CYS A C 1
ATOM 2699 O O . CYS A 1 362 ? -4.736 -5.607 -5.856 1.00 82.56 362 CYS A O 1
ATOM 2701 N N . GLY A 1 363 ? -4.075 -3.747 -6.952 1.00 71.19 363 GLY A N 1
ATOM 2702 C CA . GLY A 1 363 ? -4.983 -2.845 -6.252 1.00 71.19 363 GLY A CA 1
ATOM 2703 C C . GLY A 1 363 ? -6.390 -3.020 -6.813 1.00 71.19 363 GLY A C 1
ATOM 2704 O O . GLY A 1 363 ? -6.549 -3.197 -8.020 1.00 71.19 363 GLY A O 1
ATOM 2705 N N . ILE A 1 364 ? -7.390 -3.009 -5.936 1.00 68.94 364 ILE A N 1
ATOM 2706 C CA . ILE A 1 364 ? -8.808 -3.052 -6.323 1.00 68.94 364 ILE A CA 1
ATOM 2707 C C . ILE A 1 364 ? -9.460 -1.664 -6.275 1.00 68.94 364 ILE A C 1
ATOM 2709 O O . ILE A 1 364 ? -10.503 -1.466 -6.885 1.00 68.94 364 ILE A O 1
ATOM 2713 N N . ASN A 1 365 ? -8.825 -0.707 -5.594 1.00 62.50 365 ASN A N 1
ATOM 2714 C CA . ASN A 1 365 ? -9.203 0.699 -5.523 1.00 62.50 365 ASN A CA 1
ATOM 2715 C C . ASN A 1 365 ? -7.946 1.585 -5.403 1.00 62.50 365 ASN A C 1
ATOM 2717 O O . ASN A 1 365 ? -6.843 1.102 -5.132 1.00 62.50 365 ASN A O 1
ATOM 2721 N N . ALA A 1 366 ? -8.105 2.888 -5.658 1.00 61.09 366 ALA A N 1
ATOM 2722 C CA . ALA A 1 366 ? -7.033 3.880 -5.515 1.00 61.09 366 ALA A CA 1
ATOM 2723 C C . ALA A 1 366 ? -6.840 4.342 -4.057 1.00 61.09 366 ALA A C 1
ATOM 2725 O O . ALA A 1 366 ? -5.844 4.990 -3.732 1.00 61.09 366 ALA A O 1
ATOM 2726 N N . SER A 1 367 ? -7.789 4.009 -3.183 1.00 57.03 367 SER A N 1
ATOM 2727 C CA . SER A 1 367 ? -7.770 4.336 -1.763 1.00 57.03 367 SER A CA 1
ATOM 2728 C C . SER A 1 367 ? -6.979 3.279 -0.995 1.00 57.03 367 SER A C 1
ATOM 2730 O O . SER A 1 367 ? -7.336 2.108 -0.971 1.00 57.03 367 SER A O 1
ATOM 2732 N N . GLY A 1 368 ? -5.885 3.689 -0.358 1.00 62.22 368 GLY A N 1
ATOM 2733 C CA . GLY A 1 368 ? -5.029 2.808 0.433 1.00 62.22 368 GLY A CA 1
ATOM 2734 C C . GLY A 1 368 ? -4.572 3.473 1.725 1.00 62.22 368 GLY A C 1
ATOM 2735 O O . GLY A 1 368 ? -5.075 4.528 2.108 1.00 62.22 368 GLY A O 1
ATOM 2736 N N . LEU A 1 369 ? -3.594 2.864 2.400 1.00 60.19 369 LEU A N 1
ATOM 2737 C CA . LEU A 1 369 ? -2.972 3.463 3.582 1.00 60.19 369 LEU A CA 1
ATOM 2738 C C . LEU A 1 369 ? -2.363 4.824 3.212 1.00 60.19 369 LEU A C 1
ATOM 2740 O O . LEU A 1 369 ? -1.518 4.905 2.319 1.00 60.19 369 LEU A O 1
ATOM 2744 N N . GLY A 1 370 ? -2.793 5.886 3.897 1.00 57.91 370 GLY A N 1
ATOM 2745 C CA . GLY A 1 370 ? -2.266 7.227 3.675 1.00 57.91 370 GLY A CA 1
ATOM 2746 C C . GLY A 1 370 ? -0.786 7.312 4.049 1.00 57.91 370 GLY A C 1
ATOM 2747 O O . GLY A 1 370 ? -0.352 6.833 5.101 1.00 57.91 370 GLY A O 1
ATOM 2748 N N . SER A 1 371 ? 0.004 7.915 3.165 1.00 60.16 371 SER A N 1
ATOM 2749 C CA . SER A 1 371 ? 1.425 8.193 3.371 1.00 60.16 371 SER A CA 1
ATOM 2750 C C . SER A 1 371 ? 1.732 9.640 2.995 1.00 60.16 371 SER A C 1
ATOM 2752 O O . SER A 1 371 ? 0.977 10.267 2.252 1.00 60.16 371 SER A O 1
ATOM 2754 N N . ALA A 1 372 ? 2.859 10.175 3.471 1.00 63.59 372 ALA A N 1
ATOM 2755 C CA . ALA A 1 372 ? 3.309 11.516 3.087 1.00 63.59 372 ALA A CA 1
ATOM 2756 C C . ALA A 1 372 ? 3.553 11.651 1.568 1.00 63.59 372 ALA A C 1
ATOM 2758 O O . ALA A 1 372 ? 3.443 12.745 1.022 1.00 63.59 372 ALA A O 1
ATOM 2759 N N . ASP A 1 373 ? 3.821 10.536 0.880 1.00 65.19 373 ASP A N 1
ATOM 2760 C CA . ASP A 1 373 ? 4.023 10.487 -0.570 1.00 65.19 373 ASP A CA 1
ATOM 2761 C C . ASP A 1 373 ? 2.710 10.327 -1.358 1.00 65.19 373 ASP A C 1
ATOM 2763 O O . ASP A 1 373 ? 2.717 10.448 -2.580 1.00 65.19 373 ASP A O 1
ATOM 2767 N N . ALA A 1 374 ? 1.583 10.054 -0.690 1.00 67.19 374 ALA A N 1
ATOM 2768 C CA . ALA A 1 374 ? 0.295 9.778 -1.326 1.00 67.19 374 ALA A CA 1
ATOM 2769 C C . ALA A 1 374 ? -0.418 10.993 -1.961 1.00 67.19 374 ALA A C 1
ATOM 2771 O O . ALA A 1 374 ? -1.023 10.800 -3.017 1.00 67.19 374 ALA A O 1
ATOM 2772 N N . PRO A 1 375 ? -0.377 12.232 -1.416 1.00 68.25 375 PRO A N 1
ATOM 2773 C CA . PRO A 1 375 ? -1.244 13.316 -1.890 1.00 68.25 375 PRO A CA 1
ATOM 2774 C C . PRO A 1 375 ? -1.118 13.631 -3.386 1.00 68.25 375 PRO A C 1
ATOM 2776 O O . PRO A 1 375 ? -2.125 13.798 -4.070 1.00 68.25 375 PRO A O 1
ATOM 2779 N N . ALA A 1 376 ? 0.108 13.684 -3.915 1.00 69.25 376 ALA A N 1
ATOM 2780 C CA . ALA A 1 376 ? 0.349 13.988 -5.326 1.00 69.25 376 ALA A CA 1
ATOM 2781 C C . ALA A 1 376 ? -0.097 12.846 -6.270 1.00 69.25 376 ALA A C 1
ATOM 2783 O O . ALA A 1 376 ? -0.889 13.116 -7.176 1.00 69.25 376 ALA A O 1
ATOM 2784 N N . PRO A 1 377 ? 0.323 11.580 -6.068 1.00 71.94 377 PRO A N 1
ATOM 2785 C CA . PRO A 1 377 ? -0.195 10.437 -6.821 1.00 71.94 377 PRO A CA 1
ATOM 2786 C C . PRO A 1 377 ? -1.714 10.267 -6.736 1.00 71.94 377 PRO A C 1
ATOM 2788 O O . PRO A 1 377 ? -2.331 9.970 -7.754 1.00 71.94 377 PRO A O 1
ATOM 2791 N N . VAL A 1 378 ? -2.327 10.488 -5.566 1.00 71.19 378 VAL A N 1
ATOM 2792 C CA . VAL A 1 378 ? -3.790 10.419 -5.394 1.00 71.19 378 VAL A CA 1
ATOM 2793 C C . VAL A 1 378 ? -4.479 11.515 -6.201 1.00 71.19 378 VAL A C 1
ATOM 2795 O O . VAL A 1 378 ? -5.438 11.223 -6.905 1.00 71.19 378 VAL A O 1
ATOM 2798 N N . TYR A 1 379 ? -3.967 12.750 -6.165 1.00 72.81 379 TYR A N 1
ATOM 2799 C CA . TYR A 1 379 ? -4.513 13.856 -6.956 1.00 72.81 379 TYR A CA 1
ATOM 2800 C C . TYR A 1 379 ? -4.438 13.598 -8.466 1.00 72.81 379 TYR A C 1
ATOM 2802 O O . TYR A 1 379 ? -5.383 13.894 -9.187 1.00 72.81 379 TYR A O 1
ATOM 2810 N N . VAL A 1 380 ? -3.325 13.054 -8.966 1.00 73.31 380 VAL A N 1
ATOM 2811 C CA . VAL A 1 380 ? -3.198 12.729 -10.398 1.00 73.31 380 VAL A CA 1
ATOM 2812 C C . VAL A 1 380 ? -4.059 11.516 -10.759 1.00 73.31 380 VAL A C 1
ATOM 2814 O O . VAL A 1 380 ? -4.713 11.511 -11.798 1.00 73.31 380 VAL A O 1
ATOM 2817 N N . GLY A 1 381 ? -4.080 10.495 -9.900 1.00 74.94 381 GLY A N 1
ATOM 2818 C CA . GLY A 1 381 ? -4.856 9.276 -10.102 1.00 74.94 381 GLY A CA 1
ATOM 2819 C C . GLY A 1 381 ? -6.365 9.512 -10.102 1.00 74.94 381 GLY A C 1
ATOM 2820 O O . GLY A 1 381 ? -7.054 8.927 -10.929 1.00 74.94 381 GLY A O 1
ATOM 2821 N N . SER A 1 382 ? -6.882 10.400 -9.247 1.00 71.06 382 SER A N 1
ATOM 2822 C CA . SER A 1 382 ? -8.319 10.714 -9.184 1.00 71.06 382 SER A CA 1
ATOM 2823 C C . SER A 1 382 ? -8.849 11.451 -10.414 1.00 71.06 382 SER A C 1
ATOM 2825 O O . SER A 1 382 ? -10.050 11.487 -10.630 1.00 71.06 382 SER A O 1
ATOM 2827 N N . GLN A 1 383 ? -7.964 12.036 -11.220 1.00 74.94 383 GLN A N 1
ATOM 2828 C CA . GLN A 1 383 ? -8.309 12.715 -12.472 1.00 74.94 383 GLN A CA 1
ATOM 2829 C C . GLN A 1 383 ? -8.219 11.776 -13.684 1.00 74.94 383 GLN A C 1
ATOM 2831 O O . GLN A 1 383 ? -8.506 12.183 -14.808 1.00 74.94 383 GLN A O 1
ATOM 2836 N N . ALA A 1 384 ? -7.743 10.546 -13.479 1.00 73.25 384 ALA A N 1
ATOM 2837 C CA . ALA A 1 384 ? -7.498 9.571 -14.536 1.00 73.25 384 ALA A CA 1
ATOM 2838 C C . ALA A 1 384 ? -8.665 8.593 -14.757 1.00 73.25 384 ALA A C 1
ATOM 2840 O O . ALA A 1 384 ? -8.602 7.807 -15.709 1.00 73.25 384 ALA A O 1
ATOM 2841 N N . PHE A 1 385 ? -9.681 8.622 -13.886 1.00 64.25 385 PHE A N 1
ATOM 2842 C CA . PHE A 1 385 ? -10.818 7.701 -13.866 1.00 64.25 385 PHE A CA 1
ATOM 2843 C C . PHE A 1 385 ? -12.144 8.438 -13.722 1.00 64.25 385 PHE A C 1
ATOM 2845 O O . PHE A 1 385 ? -12.193 9.397 -12.920 1.00 64.25 385 PHE A O 1
#

Secondary structure (DSSP, 8-state):
--BTTBS--EEEEEE---SSSS--EEEEEEEE-SS-EEEEEEETTEEEEEEEETTEEEEEEE--GGGS--TTHHHHHHHT-EEES-BTTB----TT-EEEEEEETTEEEEEEEPTTS-EEEEEESS-EEE----S-GGGSPP-PPP--TTSPPP-PPB-------------------PPB--S-SS---SS--EEEEEE--S-----EEEES--HHHHTTGGGS-TTEEEEEEEE---SSS-TTS---SS--S-SEE-SSEEEEETTHHHHHHHHHHTTS-EE-TT-EEEEES--BTBBHHHHHHHHHHHHS---HHHHHTT--SPPHHHHTTB-GGGS-HHHHHHHHHHHHHHTT-SEEE--SSS--S--TTSHHHHHHHTT--